Protein AF-A0A9N9HFU4-F1 (afdb_monomer)

Radius of gyration: 39.05 Å; Cα contacts (8 Å, |Δi|>4): 587; chains: 1; bounding box: 107×94×136 Å

Structure (mmCIF, N/CA/C/O backbone):
data_AF-A0A9N9HFU4-F1
#
_entry.id   AF-A0A9N9HFU4-F1
#
loop_
_atom_site.group_PDB
_atom_site.id
_atom_site.type_symbol
_atom_site.label_atom_id
_atom_site.label_alt_id
_atom_site.label_comp_id
_atom_site.label_asym_id
_atom_site.label_entity_id
_atom_site.label_seq_id
_atom_site.pdbx_PDB_ins_code
_atom_site.Cartn_x
_atom_site.Cartn_y
_atom_site.Cartn_z
_atom_site.occupancy
_atom_site.B_iso_or_equiv
_atom_site.auth_seq_id
_atom_site.auth_comp_id
_atom_site.auth_asym_id
_atom_site.auth_atom_id
_atom_site.pdbx_PDB_model_num
ATOM 1 N N . MET A 1 1 ? -17.356 -47.035 -17.503 1.00 49.00 1 MET A N 1
ATOM 2 C CA . MET A 1 1 ? -17.117 -46.615 -18.902 1.00 49.00 1 MET A CA 1
ATOM 3 C C . MET A 1 1 ? -16.373 -45.278 -18.871 1.00 49.00 1 MET A C 1
ATOM 5 O O . MET A 1 1 ? -16.070 -44.821 -17.771 1.00 49.00 1 MET A O 1
ATOM 9 N N . SER A 1 2 ? -16.067 -44.663 -20.019 1.00 55.19 2 SER A N 1
ATOM 10 C CA . SER A 1 2 ? -15.977 -43.191 -20.087 1.00 55.19 2 SER A CA 1
ATOM 11 C C . SER A 1 2 ? -17.327 -42.575 -19.667 1.00 55.19 2 SER A C 1
ATOM 13 O O . SER A 1 2 ? -18.351 -43.267 -19.689 1.00 55.19 2 SER A O 1
ATOM 15 N N . ILE A 1 3 ? -17.337 -41.310 -19.247 1.00 73.44 3 ILE A N 1
ATOM 16 C CA . ILE A 1 3 ? -18.566 -40.513 -19.133 1.00 73.44 3 ILE A CA 1
ATOM 17 C C . ILE A 1 3 ? -18.551 -39.556 -20.333 1.00 73.44 3 ILE A C 1
ATOM 19 O O . ILE A 1 3 ? -17.622 -38.754 -20.396 1.00 73.44 3 ILE A O 1
ATOM 23 N N . PRO A 1 4 ? -19.540 -39.583 -21.251 1.00 75.06 4 PRO A N 1
ATOM 24 C CA . PRO A 1 4 ? -19.513 -38.755 -22.464 1.00 75.06 4 PRO A CA 1
ATOM 25 C C . PRO A 1 4 ? -19.205 -37.274 -22.189 1.00 75.06 4 PRO A C 1
ATOM 27 O O . PRO A 1 4 ? -18.286 -36.726 -22.786 1.00 75.06 4 PRO A O 1
ATOM 30 N N . ALA A 1 5 ? -19.833 -36.708 -21.150 1.00 76.50 5 ALA A N 1
ATOM 31 C CA . ALA A 1 5 ? -19.641 -35.336 -20.665 1.00 76.50 5 ALA A CA 1
ATOM 32 C C . ALA A 1 5 ? -18.226 -34.972 -20.138 1.00 76.50 5 ALA A C 1
ATOM 34 O O . ALA A 1 5 ? -18.029 -33.875 -19.608 1.00 76.50 5 ALA A O 1
ATOM 35 N N . LEU A 1 6 ? -17.251 -35.888 -20.218 1.00 87.19 6 LEU A N 1
ATOM 36 C CA . LEU A 1 6 ? -15.825 -35.639 -19.962 1.00 87.19 6 LEU A CA 1
ATOM 37 C C . LEU A 1 6 ? -14.979 -35.620 -21.244 1.00 87.19 6 LEU A C 1
ATOM 39 O O . LEU A 1 6 ? -13.929 -34.979 -21.264 1.00 87.19 6 LEU A O 1
ATOM 43 N N . LEU A 1 7 ? -15.438 -36.279 -22.314 1.00 92.19 7 LEU A N 1
ATOM 44 C CA . LEU A 1 7 ? -14.795 -36.236 -23.630 1.00 92.19 7 LEU A CA 1
ATOM 45 C C . LEU A 1 7 ? -15.086 -34.930 -24.373 1.00 92.19 7 LEU A C 1
ATOM 47 O O . LEU A 1 7 ? -14.257 -34.506 -25.176 1.00 92.19 7 LEU A O 1
ATOM 51 N N . ASP A 1 8 ? -16.206 -34.275 -24.061 1.00 91.44 8 ASP A N 1
ATOM 52 C CA . ASP A 1 8 ? -16.593 -32.970 -24.613 1.00 91.44 8 ASP A CA 1
ATOM 53 C C . ASP A 1 8 ? -15.501 -31.905 -24.393 1.00 91.44 8 ASP A C 1
ATOM 55 O O . ASP A 1 8 ? -15.216 -31.122 -25.294 1.00 91.44 8 ASP A O 1
ATOM 59 N N . PHE A 1 9 ? -14.750 -31.955 -23.278 1.00 94.81 9 PHE A N 1
ATOM 60 C CA . PHE A 1 9 ? -13.584 -31.078 -23.079 1.00 94.81 9 PHE A CA 1
ATOM 61 C C . PHE A 1 9 ? -12.586 -31.158 -24.247 1.00 94.81 9 PHE A C 1
ATOM 63 O O . PHE A 1 9 ? -12.134 -30.132 -24.757 1.00 94.81 9 PHE A O 1
ATOM 70 N N . TYR A 1 10 ? -12.277 -32.376 -24.701 1.00 95.25 10 TYR A N 1
ATOM 71 C CA . TYR A 1 10 ? -11.352 -32.626 -25.806 1.00 95.25 10 TYR A CA 1
ATOM 72 C C . TYR A 1 10 ? -11.970 -32.360 -27.183 1.00 95.25 10 TYR A C 1
ATOM 74 O O . TYR A 1 10 ? -11.256 -32.443 -28.181 1.00 95.25 10 TYR A O 1
ATOM 82 N N . ARG A 1 11 ? -13.266 -32.048 -27.270 1.00 93.19 11 ARG A N 1
ATOM 83 C CA . ARG A 1 11 ? -13.941 -31.616 -28.503 1.00 93.19 11 ARG A CA 1
ATOM 84 C C . ARG A 1 11 ? -13.970 -30.095 -28.586 1.00 93.19 11 ARG A C 1
ATOM 86 O O . ARG A 1 11 ? -13.490 -29.534 -29.566 1.00 93.19 11 ARG A O 1
ATOM 93 N N . ASP A 1 12 ? -14.441 -29.463 -27.518 1.00 93.88 12 ASP A N 1
ATOM 94 C CA . ASP A 1 12 ? -14.892 -28.072 -27.536 1.00 93.88 12 ASP A CA 1
ATOM 95 C C . ASP A 1 12 ? -13.754 -27.066 -27.286 1.00 93.88 12 ASP A C 1
ATOM 97 O O . ASP A 1 12 ? -13.767 -25.967 -27.832 1.00 93.88 12 ASP A O 1
ATOM 101 N N . ASN A 1 13 ? -12.742 -27.435 -26.491 1.00 94.56 13 ASN A N 1
ATOM 102 C CA . ASN A 1 13 ? -11.622 -26.545 -26.150 1.00 94.56 13 ASN A CA 1
ATOM 103 C C . ASN A 1 13 ? -10.518 -26.616 -27.217 1.00 94.56 13 ASN A C 1
ATOM 105 O O . ASN A 1 13 ? -10.362 -27.643 -27.893 1.00 94.56 13 ASN A O 1
ATOM 109 N N . ILE A 1 14 ? -9.717 -25.557 -27.362 1.00 96.00 14 ILE A N 1
ATOM 110 C CA . ILE A 1 14 ? -8.558 -25.565 -28.268 1.00 96.00 14 ILE A CA 1
ATOM 111 C C . ILE A 1 14 ? -7.433 -26.459 -27.725 1.00 96.00 14 ILE A C 1
ATOM 113 O O . ILE A 1 14 ? -7.392 -26.808 -26.547 1.00 96.00 14 ILE A O 1
ATOM 117 N N . ILE A 1 15 ? -6.529 -26.883 -28.609 1.00 96.31 15 ILE A N 1
ATOM 118 C CA . ILE A 1 15 ? -5.509 -27.902 -28.306 1.00 96.31 15 ILE A CA 1
ATOM 119 C C . ILE A 1 15 ? -4.463 -27.391 -27.295 1.00 96.31 15 ILE A C 1
ATOM 121 O O . ILE A 1 15 ? -3.920 -28.177 -26.517 1.00 96.31 15 ILE A O 1
ATOM 125 N N . ASP A 1 16 ? -4.220 -26.080 -27.261 1.00 94.12 16 ASP A N 1
ATOM 126 C CA . ASP A 1 16 ? -3.266 -25.453 -26.340 1.00 94.12 16 ASP A CA 1
ATOM 127 C C . ASP A 1 16 ? -3.782 -25.393 -24.891 1.00 94.12 16 ASP A C 1
ATOM 129 O O . ASP A 1 16 ? -2.987 -25.439 -23.951 1.00 94.12 16 ASP A O 1
ATOM 133 N N . ASP A 1 17 ? -5.106 -25.427 -24.684 1.00 94.94 17 ASP A N 1
ATOM 134 C CA . ASP A 1 17 ? -5.721 -25.480 -23.350 1.00 94.94 17 ASP A CA 1
ATOM 135 C C . ASP A 1 17 ? -5.557 -26.839 -22.655 1.00 94.94 17 ASP A C 1
ATOM 137 O O . ASP A 1 17 ? -5.919 -26.979 -21.484 1.00 94.94 17 ASP A O 1
ATOM 141 N N . TRP A 1 18 ? -4.996 -27.854 -23.326 1.00 96.88 18 TRP A N 1
ATOM 142 C CA . TRP A 1 18 ? -4.820 -29.215 -22.798 1.00 96.88 18 TRP A CA 1
ATOM 143 C C . TRP A 1 18 ? -3.630 -29.319 -21.819 1.00 96.88 18 TRP A C 1
ATOM 145 O O . TRP A 1 18 ? -2.855 -30.283 -21.813 1.00 96.88 18 TRP A O 1
ATOM 155 N N . THR A 1 19 ? -3.476 -28.308 -20.966 1.00 96.44 19 THR A N 1
ATOM 156 C CA . THR A 1 19 ? -2.514 -28.271 -19.865 1.00 96.44 19 THR A CA 1
ATOM 157 C C . THR A 1 19 ? -3.014 -29.112 -18.686 1.00 96.44 19 THR A C 1
ATOM 159 O O . THR A 1 19 ? -4.218 -29.322 -18.507 1.00 96.44 19 THR A O 1
ATOM 162 N N . CYS A 1 20 ? -2.096 -29.614 -17.853 1.00 95.44 20 CYS A N 1
ATOM 163 C CA . CYS A 1 20 ? -2.483 -30.458 -16.722 1.00 95.44 20 CYS A CA 1
ATOM 164 C C . CYS A 1 20 ? -3.395 -29.745 -15.699 1.00 95.44 20 CYS A C 1
ATOM 166 O O . CYS A 1 20 ? -4.334 -30.401 -15.247 1.00 95.44 20 CYS A O 1
ATOM 168 N N . PRO A 1 21 ? -3.194 -28.455 -15.341 1.00 94.38 21 PRO A N 1
ATOM 169 C CA . PRO A 1 21 ? -4.127 -27.725 -14.479 1.00 94.38 21 PRO A CA 1
ATOM 170 C C . PRO A 1 21 ? -5.534 -27.619 -15.082 1.00 94.38 21 PRO A C 1
ATOM 172 O O . PRO A 1 21 ? -6.481 -28.111 -14.471 1.00 94.38 21 PRO A O 1
ATOM 175 N N . ASN A 1 22 ? -5.665 -27.097 -16.309 1.00 95.38 22 ASN A N 1
ATOM 176 C CA . ASN A 1 22 ? -6.958 -26.863 -16.970 1.00 95.38 22 ASN A CA 1
ATOM 177 C C . ASN A 1 22 ? -7.817 -28.136 -17.031 1.00 95.38 22 ASN A C 1
ATOM 179 O O . ASN A 1 22 ? -8.990 -28.138 -16.653 1.00 95.38 22 ASN A O 1
ATOM 183 N N . VAL A 1 23 ? -7.213 -29.248 -17.465 1.00 96.00 23 VAL A N 1
ATOM 184 C CA . VAL A 1 23 ? -7.907 -30.538 -17.584 1.00 96.00 23 VAL A CA 1
ATOM 185 C C . VAL A 1 23 ? -8.273 -31.080 -16.195 1.00 96.00 23 VAL A C 1
ATOM 187 O O . VAL A 1 23 ? -9.376 -31.591 -16.002 1.00 96.00 23 VAL A O 1
ATOM 190 N N . VAL A 1 24 ? -7.396 -30.942 -15.193 1.00 94.56 24 VAL A N 1
ATOM 191 C CA . VAL A 1 24 ? -7.686 -31.379 -13.816 1.00 94.56 24 VAL A CA 1
ATOM 192 C C . VAL A 1 24 ? -8.820 -30.569 -13.189 1.00 94.56 24 VAL A C 1
ATOM 194 O O . VAL A 1 24 ? -9.680 -31.165 -12.539 1.00 94.56 24 VAL A O 1
ATOM 197 N N . ASP A 1 25 ? -8.881 -29.256 -13.406 1.00 93.19 25 ASP A N 1
ATOM 198 C CA . ASP A 1 25 ? -9.944 -28.407 -12.863 1.00 93.19 25 ASP A CA 1
ATOM 199 C C . ASP A 1 25 ? -11.289 -28.596 -13.580 1.00 93.19 25 ASP A C 1
ATOM 201 O O . ASP A 1 25 ? -12.324 -28.708 -12.911 1.00 93.19 25 ASP A O 1
ATOM 205 N N . PHE A 1 26 ? -11.300 -28.811 -14.901 1.00 95.12 26 PHE A N 1
ATOM 206 C CA . PHE A 1 26 ? -12.511 -29.273 -15.592 1.00 95.12 26 PHE A CA 1
ATOM 207 C C . PHE A 1 26 ? -13.026 -30.591 -14.987 1.00 95.12 26 PHE A C 1
ATOM 209 O O . PHE A 1 26 ? -14.192 -30.693 -14.596 1.00 95.12 26 PHE A O 1
ATOM 216 N N . TYR A 1 27 ? -12.155 -31.590 -14.813 1.00 94.75 27 TYR A N 1
ATOM 217 C CA . TYR A 1 27 ? -12.551 -32.872 -14.223 1.00 94.75 27 TYR A CA 1
ATOM 218 C C . TYR A 1 27 ? -12.968 -32.731 -12.743 1.00 94.75 27 TYR A C 1
ATOM 220 O O . TYR A 1 27 ? -13.871 -33.447 -12.307 1.00 94.75 27 TYR A O 1
ATOM 228 N N . ARG A 1 28 ? -12.398 -31.791 -11.970 1.00 92.75 28 ARG A N 1
ATOM 229 C CA . ARG A 1 28 ? -12.820 -31.490 -10.583 1.00 92.75 28 ARG A CA 1
ATOM 230 C C . ARG A 1 28 ? -14.246 -30.935 -10.525 1.00 92.75 28 ARG A C 1
ATOM 232 O O . ARG A 1 28 ? -15.014 -31.369 -9.665 1.00 92.75 28 ARG A O 1
ATOM 239 N N . THR A 1 29 ? -14.614 -30.015 -11.423 1.00 91.88 29 THR A N 1
ATOM 240 C CA . THR A 1 29 ? -15.970 -29.425 -11.443 1.00 91.88 29 THR A CA 1
ATOM 241 C C . THR A 1 29 ? -17.037 -30.438 -11.865 1.00 91.88 29 THR A C 1
ATOM 243 O O . THR A 1 29 ? -18.098 -30.512 -11.241 1.00 91.88 29 THR A O 1
ATOM 246 N N . LYS A 1 30 ? -16.755 -31.268 -12.880 1.00 92.69 30 LYS A N 1
ATOM 247 C CA . LYS A 1 30 ? -17.697 -32.282 -13.385 1.00 92.69 30 LYS A CA 1
ATOM 248 C C . LYS A 1 30 ? -17.795 -33.508 -12.464 1.00 92.69 30 LYS A C 1
ATOM 250 O O . LYS A 1 30 ? -18.891 -34.013 -12.219 1.00 92.69 30 LYS A O 1
ATOM 255 N N . VAL A 1 31 ? -16.674 -34.001 -11.927 1.00 89.69 31 VAL A N 1
ATOM 256 C CA . VAL A 1 31 ? -16.601 -35.283 -11.200 1.00 89.69 31 VAL A CA 1
ATOM 257 C C . VAL A 1 31 ? -16.543 -35.067 -9.683 1.00 89.69 31 VAL A C 1
ATOM 259 O O . VAL A 1 31 ? -15.503 -35.225 -9.040 1.00 89.69 31 VAL A O 1
ATOM 262 N N . LYS A 1 32 ? -17.703 -34.726 -9.104 1.00 84.12 32 LYS A N 1
ATOM 263 C CA . LYS A 1 32 ? -17.892 -34.386 -7.678 1.00 84.12 32 LYS A CA 1
ATOM 264 C C . LYS A 1 32 ? -17.087 -35.284 -6.713 1.00 84.12 32 LYS A C 1
ATOM 266 O O . LYS A 1 32 ? -17.448 -36.433 -6.472 1.00 84.12 32 LYS A O 1
ATOM 271 N N . LYS A 1 33 ? -16.055 -34.696 -6.092 1.00 62.72 33 LYS A N 1
ATOM 272 C CA . LYS A 1 33 ? -15.281 -35.220 -4.942 1.00 62.72 33 LYS A CA 1
ATOM 273 C C . LYS A 1 33 ? -14.602 -36.595 -5.132 1.00 62.72 33 LYS A C 1
ATOM 275 O O . LYS A 1 33 ? -14.610 -37.409 -4.210 1.00 62.72 33 LYS A O 1
ATOM 280 N N . LYS A 1 34 ? -13.936 -36.832 -6.268 1.00 76.75 34 LYS A N 1
ATOM 281 C CA . LYS A 1 34 ? -12.899 -37.886 -6.367 1.00 76.75 34 LYS A CA 1
ATOM 282 C C . LYS A 1 34 ? -11.543 -37.407 -5.839 1.00 76.75 34 LYS A C 1
ATOM 284 O O . LYS A 1 34 ? -11.255 -36.210 -5.848 1.00 76.75 34 LYS A O 1
ATOM 289 N N . LYS A 1 35 ? -10.691 -38.333 -5.387 1.00 91.69 35 LYS A N 1
ATOM 290 C CA . LYS A 1 35 ? -9.301 -38.017 -5.006 1.00 91.69 35 LYS A CA 1
ATOM 291 C C . LYS A 1 35 ? -8.485 -37.692 -6.253 1.00 91.69 35 LYS A C 1
ATOM 293 O O . LYS A 1 35 ? -8.716 -38.275 -7.308 1.00 91.69 35 LYS A O 1
ATOM 298 N N . LEU A 1 36 ? -7.461 -36.845 -6.119 1.00 91.00 36 LEU A N 1
ATOM 299 C CA . LEU A 1 36 ? -6.628 -36.426 -7.256 1.00 91.00 36 LEU A CA 1
ATOM 300 C C . LEU A 1 36 ? -6.069 -37.609 -8.065 1.00 91.00 36 LEU A C 1
ATOM 302 O O . LEU A 1 36 ? -6.072 -37.550 -9.286 1.00 91.00 36 LEU A O 1
ATOM 306 N N . LYS A 1 37 ? -5.656 -38.705 -7.410 1.00 93.50 37 LYS A N 1
ATOM 307 C CA . LYS A 1 37 ? -5.199 -39.916 -8.112 1.00 93.50 37 LYS A CA 1
ATOM 308 C C . LYS A 1 37 ? -6.293 -40.508 -9.011 1.00 93.50 37 LYS A C 1
ATOM 310 O O . LYS A 1 37 ? -6.063 -40.690 -10.195 1.00 93.50 37 LYS A O 1
ATOM 315 N N . GLU A 1 38 ? -7.485 -40.739 -8.461 1.00 93.56 38 GLU A N 1
ATOM 316 C CA . GLU A 1 38 ? -8.646 -41.295 -9.179 1.00 93.56 38 GLU A CA 1
ATOM 317 C C . GLU A 1 38 ? -9.073 -40.404 -10.361 1.00 93.56 38 GLU A C 1
ATOM 319 O O . GLU A 1 38 ? -9.626 -40.887 -11.343 1.00 93.56 38 GLU A O 1
ATOM 324 N N . LEU A 1 39 ? -8.829 -39.096 -10.252 1.00 94.38 39 LEU A N 1
ATOM 325 C CA . LEU A 1 39 ? -9.128 -38.088 -11.265 1.00 94.38 39 LEU A CA 1
ATOM 326 C C . LEU A 1 39 ? -8.066 -38.071 -12.382 1.00 94.38 39 LEU A C 1
ATOM 328 O O . LEU A 1 39 ? -8.414 -38.088 -13.559 1.00 94.38 39 LEU A O 1
ATOM 332 N N . ILE A 1 40 ? -6.783 -38.139 -12.021 1.00 95.00 40 ILE A N 1
ATOM 333 C CA . ILE A 1 40 ? -5.652 -38.304 -12.949 1.00 95.00 40 ILE A CA 1
ATOM 334 C C . ILE A 1 40 ? -5.744 -39.647 -13.702 1.00 95.00 40 ILE A C 1
ATOM 336 O O . ILE A 1 40 ? -5.500 -39.687 -14.906 1.00 95.00 40 ILE A O 1
ATOM 340 N N . ASP A 1 41 ? -6.169 -40.725 -13.034 1.00 94.69 41 ASP A N 1
ATOM 341 C CA . ASP A 1 41 ? -6.397 -42.042 -13.647 1.00 94.69 41 ASP A CA 1
ATOM 342 C C . ASP A 1 41 ? -7.547 -42.012 -14.688 1.00 94.69 41 ASP A C 1
ATOM 344 O O . ASP A 1 41 ? -7.485 -42.730 -15.688 1.00 94.69 41 ASP A O 1
ATOM 348 N N . LEU A 1 42 ? -8.567 -41.156 -14.502 1.00 94.81 42 LEU A N 1
ATOM 349 C CA . LEU A 1 42 ? -9.641 -40.930 -15.488 1.00 94.81 42 LEU A CA 1
ATOM 350 C C . LEU A 1 42 ? -9.149 -40.130 -16.694 1.00 94.81 42 LEU A C 1
ATOM 352 O O . LEU A 1 42 ? -9.326 -40.585 -17.819 1.00 94.81 42 LEU A O 1
ATOM 356 N N . ILE A 1 43 ? -8.467 -39.001 -16.467 1.00 96.06 43 ILE A N 1
ATOM 357 C CA . ILE A 1 43 ? -7.854 -38.192 -17.536 1.00 96.06 43 ILE A CA 1
ATOM 358 C C . ILE A 1 43 ? -6.945 -39.066 -18.409 1.00 96.06 43 ILE A C 1
ATOM 360 O O . ILE A 1 43 ? -7.023 -39.025 -19.633 1.00 96.06 43 ILE A O 1
ATOM 364 N N . HIS A 1 44 ? -6.122 -39.918 -17.790 1.00 96.81 44 HIS A N 1
ATOM 365 C CA . HIS A 1 44 ? -5.243 -40.835 -18.513 1.00 96.81 44 HIS A CA 1
ATOM 366 C C . HIS A 1 44 ? -6.009 -41.830 -19.392 1.00 96.81 44 HIS A C 1
ATOM 368 O O . HIS A 1 44 ? -5.560 -42.169 -20.486 1.00 96.81 44 HIS A O 1
ATOM 374 N N . LYS A 1 45 ? -7.152 -42.328 -18.909 1.00 95.88 45 LYS A N 1
ATOM 375 C CA . LYS A 1 45 ? -8.002 -43.247 -19.665 1.00 95.88 45 LYS A CA 1
ATOM 376 C C . LYS A 1 45 ? -8.660 -42.527 -20.840 1.00 95.88 45 LYS A C 1
ATOM 378 O O . LYS A 1 45 ? -8.625 -43.035 -21.956 1.00 95.88 45 LYS A O 1
ATOM 383 N N . ASP A 1 46 ? -9.240 -41.363 -20.596 1.00 95.94 46 ASP A N 1
ATOM 384 C CA . ASP A 1 46 ? -10.061 -40.684 -21.590 1.00 95.94 46 ASP A CA 1
ATOM 385 C C . ASP A 1 46 ? -9.171 -40.017 -22.666 1.00 95.94 46 ASP A C 1
ATOM 387 O O . ASP A 1 46 ? -9.522 -40.051 -23.842 1.00 95.94 46 ASP A O 1
ATOM 391 N N . LEU A 1 47 ? -7.929 -39.619 -22.340 1.00 96.88 47 LEU A N 1
ATOM 392 C CA . LEU A 1 47 ? -6.882 -39.310 -23.333 1.00 96.88 47 LEU A CA 1
ATOM 393 C C . LEU A 1 47 ? -6.496 -40.513 -24.212 1.00 96.88 47 LEU A C 1
ATOM 395 O O . LEU A 1 47 ? -6.273 -40.338 -25.409 1.00 96.88 47 LEU A O 1
ATOM 399 N N . ARG A 1 48 ? -6.435 -41.744 -23.674 1.00 96.88 48 ARG A N 1
ATOM 400 C CA . ARG A 1 48 ? -6.256 -42.945 -24.521 1.00 96.88 48 ARG A CA 1
ATOM 401 C C . ARG A 1 48 ? -7.462 -43.178 -25.424 1.00 96.88 48 ARG A C 1
ATOM 403 O O . ARG A 1 48 ? -7.281 -43.692 -26.523 1.00 96.88 48 ARG A O 1
ATOM 410 N N . GLU A 1 49 ? -8.663 -42.820 -24.980 1.00 95.19 49 GLU A N 1
ATOM 411 C CA . GLU A 1 49 ? -9.871 -42.882 -25.802 1.00 95.19 49 GLU A CA 1
ATOM 412 C C . GLU A 1 49 ? -9.753 -41.875 -26.961 1.00 95.19 49 GLU A C 1
ATOM 414 O O . GLU A 1 49 ? -9.849 -42.283 -28.116 1.00 95.19 49 GLU A O 1
ATOM 419 N N . VAL A 1 50 ? -9.381 -40.613 -26.701 1.00 96.00 50 VAL A N 1
ATOM 420 C CA . VAL A 1 50 ? -9.089 -39.599 -27.743 1.00 96.00 50 VAL A CA 1
ATOM 421 C C . VAL A 1 50 ? -7.998 -40.063 -28.721 1.00 96.00 50 VAL A C 1
ATOM 423 O O . VAL A 1 50 ? -8.168 -39.952 -29.932 1.00 96.00 50 VAL A O 1
ATOM 426 N N . ALA A 1 51 ? -6.887 -40.614 -28.220 1.00 96.75 51 ALA A N 1
ATOM 427 C CA . ALA A 1 51 ? -5.726 -40.996 -29.032 1.00 96.75 51 ALA A CA 1
ATOM 428 C C . ALA A 1 51 ? -5.931 -42.236 -29.929 1.00 96.75 51 ALA A C 1
ATOM 430 O O . ALA A 1 51 ? -5.077 -42.495 -30.785 1.00 96.75 51 ALA A O 1
ATOM 431 N N . ASN A 1 52 ? -7.008 -43.009 -29.717 1.00 94.62 52 ASN A N 1
ATOM 432 C CA . ASN A 1 52 ? -7.275 -44.281 -30.408 1.00 94.62 52 ASN A CA 1
ATOM 433 C C . ASN A 1 52 ? -8.706 -44.418 -30.975 1.00 94.62 52 ASN A C 1
ATOM 435 O O . ASN A 1 52 ? -8.987 -45.411 -31.638 1.00 94.62 52 ASN A O 1
ATOM 439 N N . SER A 1 53 ? -9.614 -43.469 -30.727 1.00 89.19 53 SER A N 1
ATOM 440 C CA . SER A 1 53 ? -10.984 -43.520 -31.263 1.00 89.19 53 SER A CA 1
ATOM 441 C C . SER A 1 53 ? -11.037 -43.196 -32.752 1.00 89.19 53 SER A C 1
ATOM 443 O O . SER A 1 53 ? -10.494 -42.180 -33.184 1.00 89.19 53 SER A O 1
ATOM 445 N N . ASP A 1 54 ? -11.824 -43.961 -33.505 1.00 69.81 54 ASP A N 1
ATOM 446 C CA . ASP A 1 54 ? -12.329 -43.567 -34.822 1.00 69.81 54 ASP A CA 1
ATOM 447 C C . ASP A 1 54 ? -13.864 -43.629 -34.835 1.00 69.81 54 ASP A C 1
ATOM 449 O O . ASP A 1 54 ? -14.423 -44.566 -34.262 1.00 69.81 54 ASP A O 1
ATOM 453 N N . PRO A 1 55 ? -14.574 -42.655 -35.443 1.00 70.62 55 PRO A N 1
ATOM 454 C CA . PRO A 1 55 ? -14.091 -41.452 -36.141 1.00 70.62 55 PRO A CA 1
ATOM 455 C C . PRO A 1 55 ? -14.177 -40.162 -35.284 1.00 70.62 55 PRO A C 1
ATOM 457 O O . PRO A 1 55 ? -14.290 -39.063 -35.813 1.00 70.62 55 PRO A O 1
ATOM 460 N N . GLY A 1 56 ? -14.193 -40.268 -33.949 1.00 83.81 56 GLY A N 1
ATOM 461 C CA . GLY A 1 56 ? -14.677 -39.196 -33.057 1.00 83.81 56 GLY A CA 1
ATOM 462 C C . GLY A 1 56 ? -13.784 -37.968 -32.803 1.00 83.81 56 GLY A C 1
ATOM 463 O O . GLY A 1 56 ? -14.219 -37.097 -32.051 1.00 83.81 56 GLY A O 1
ATOM 464 N N . PHE A 1 57 ? -12.566 -37.901 -33.355 1.00 93.12 57 PHE A N 1
ATOM 465 C CA . PHE A 1 57 ? -11.605 -36.798 -33.161 1.00 93.12 57 PHE A CA 1
ATOM 466 C C . PHE A 1 57 ? -10.702 -36.614 -34.393 1.00 93.12 57 PHE A C 1
ATOM 468 O O . PHE A 1 57 ? -10.344 -37.595 -35.055 1.00 93.12 57 PHE A O 1
ATOM 475 N N . ASP A 1 58 ? -10.289 -35.372 -34.667 1.00 94.75 58 ASP A N 1
ATOM 476 C CA . ASP A 1 58 ? -9.359 -35.051 -35.755 1.00 94.75 58 ASP A CA 1
ATOM 477 C C . ASP A 1 58 ? -7.918 -35.536 -35.489 1.00 94.75 58 ASP A C 1
ATOM 479 O O . ASP A 1 58 ? -7.535 -35.903 -34.373 1.00 94.75 58 ASP A O 1
ATOM 483 N N . VAL A 1 59 ? -7.101 -35.547 -36.547 1.00 95.38 59 VAL A N 1
ATOM 484 C CA . VAL A 1 59 ? -5.719 -36.056 -36.523 1.00 95.38 59 VAL A CA 1
ATOM 485 C C . VAL A 1 59 ? -4.817 -35.247 -35.580 1.00 95.38 59 VAL A C 1
ATOM 487 O O . VAL A 1 59 ? -3.935 -35.821 -34.939 1.00 95.38 59 VAL A O 1
ATOM 490 N N . THR A 1 60 ? -5.046 -33.941 -35.438 1.00 96.44 60 THR A N 1
ATOM 491 C CA . THR A 1 60 ? -4.249 -33.050 -34.584 1.00 96.44 60 THR A CA 1
ATOM 492 C C . THR A 1 60 ? -4.565 -33.291 -33.108 1.00 96.44 60 THR A C 1
ATOM 494 O O . THR A 1 60 ? -3.646 -33.464 -32.305 1.00 96.44 60 THR A O 1
ATOM 497 N N . ARG A 1 61 ? -5.850 -33.424 -32.752 1.00 96.62 61 ARG A N 1
ATOM 498 C CA . ARG A 1 61 ? -6.311 -33.819 -31.407 1.00 96.62 61 ARG A CA 1
ATOM 499 C C . ARG A 1 61 ? -5.823 -35.215 -31.021 1.00 96.62 61 ARG A C 1
ATOM 501 O O . ARG A 1 61 ? -5.274 -35.390 -29.933 1.00 96.62 61 ARG A O 1
ATOM 508 N N . LYS A 1 62 ? -5.916 -36.190 -31.934 1.00 96.62 62 LYS A N 1
ATOM 509 C CA . LYS A 1 62 ? -5.334 -37.538 -31.766 1.00 96.62 62 LYS A CA 1
ATOM 510 C C . LYS A 1 62 ? -3.823 -37.485 -31.511 1.00 96.62 62 LYS A C 1
ATOM 512 O O . LYS A 1 62 ? -3.329 -38.171 -30.614 1.00 96.62 62 LYS A O 1
ATOM 517 N N . LYS A 1 63 ? -3.090 -36.651 -32.262 1.00 97.19 63 LYS A N 1
ATOM 518 C CA . LYS A 1 63 ? -1.643 -36.444 -32.092 1.00 97.19 63 LYS A CA 1
ATOM 519 C C . LYS A 1 63 ? -1.314 -35.816 -30.733 1.00 97.19 63 LYS A C 1
ATOM 521 O O . LYS A 1 63 ? -0.437 -36.338 -30.050 1.00 97.19 63 LYS A O 1
ATOM 526 N N . LYS A 1 64 ? -2.032 -34.768 -30.302 1.00 97.50 64 LYS A N 1
ATOM 527 C CA . LYS A 1 64 ? -1.798 -34.128 -28.993 1.00 97.50 64 LYS A CA 1
ATOM 528 C C . LYS A 1 64 ? -2.114 -35.062 -27.826 1.00 97.50 64 LYS A C 1
ATOM 530 O O . LYS A 1 64 ? -1.345 -35.123 -26.871 1.00 97.50 64 LYS A O 1
ATOM 535 N N . ALA A 1 65 ? -3.196 -35.837 -27.913 1.00 97.81 65 ALA A N 1
ATOM 536 C CA . ALA A 1 65 ? -3.514 -36.833 -26.894 1.00 97.81 65 ALA A CA 1
ATOM 537 C C . ALA A 1 65 ? -2.376 -37.856 -26.736 1.00 97.81 65 ALA A C 1
ATOM 539 O O . ALA A 1 65 ? -1.995 -38.179 -25.613 1.00 97.81 65 ALA A O 1
ATOM 540 N N . ARG A 1 66 ? -1.775 -38.304 -27.848 1.00 98.06 66 ARG A N 1
ATOM 541 C CA . ARG A 1 66 ? -0.603 -39.192 -27.836 1.00 98.06 66 ARG A CA 1
ATOM 542 C C . ARG A 1 66 ? 0.634 -38.518 -27.233 1.00 98.06 66 ARG A C 1
ATOM 544 O O . ARG A 1 66 ? 1.208 -39.065 -26.303 1.00 98.06 66 ARG A O 1
ATOM 551 N N . GLU A 1 67 ? 0.950 -37.293 -27.649 1.00 97.75 67 GLU A N 1
ATOM 552 C CA . GLU A 1 67 ? 2.047 -36.481 -27.093 1.00 97.75 67 GLU A CA 1
ATOM 553 C C . GLU A 1 67 ? 1.956 -36.326 -25.559 1.00 97.75 67 GLU A C 1
ATOM 555 O O . GLU A 1 67 ? 2.965 -36.449 -24.861 1.00 97.75 67 GLU A O 1
ATOM 560 N N . ILE A 1 68 ? 0.750 -36.108 -25.017 1.00 97.94 68 ILE A N 1
ATOM 561 C CA . ILE A 1 68 ? 0.507 -36.001 -23.567 1.00 97.94 68 ILE A CA 1
ATOM 562 C C . ILE A 1 68 ? 0.657 -37.360 -22.860 1.00 97.94 68 ILE A C 1
ATOM 564 O O . ILE A 1 68 ? 1.179 -37.410 -21.745 1.00 97.94 68 ILE A O 1
ATOM 568 N N . LEU A 1 69 ? 0.224 -38.459 -23.488 1.00 97.69 69 LEU A N 1
ATOM 569 C CA . LEU A 1 69 ? 0.390 -39.819 -22.958 1.00 97.69 69 LEU A CA 1
ATOM 570 C C . LEU A 1 69 ? 1.868 -40.240 -22.924 1.00 97.69 69 LEU A C 1
ATOM 572 O O . LEU A 1 69 ? 2.329 -40.778 -21.917 1.00 97.69 69 LEU A O 1
ATOM 576 N N . ASP A 1 70 ? 2.625 -39.935 -23.977 1.00 97.25 70 ASP A N 1
ATOM 577 C CA . ASP A 1 70 ? 4.058 -40.234 -24.066 1.00 97.25 70 ASP A CA 1
ATOM 578 C C . ASP A 1 70 ? 4.852 -39.428 -23.014 1.00 97.25 70 ASP A C 1
ATOM 580 O O . ASP A 1 70 ? 5.737 -39.956 -22.337 1.00 97.25 70 ASP A O 1
ATOM 584 N N . ASN A 1 71 ? 4.468 -38.165 -22.782 1.00 96.88 71 ASN A N 1
ATOM 585 C CA . ASN A 1 71 ? 5.097 -37.264 -21.806 1.00 96.88 71 ASN A CA 1
ATOM 586 C C . ASN A 1 71 ? 4.433 -37.266 -20.411 1.00 96.88 71 ASN A C 1
ATOM 588 O O . ASN A 1 71 ? 4.720 -36.396 -19.580 1.00 96.88 71 ASN A O 1
ATOM 592 N N . TRP A 1 72 ? 3.573 -38.245 -20.108 1.00 97.19 72 TRP A N 1
ATOM 593 C CA . TRP A 1 72 ? 2.652 -38.232 -18.958 1.00 97.19 72 TRP A CA 1
ATOM 594 C C . TRP A 1 72 ? 3.297 -37.932 -17.593 1.00 97.19 72 TRP A C 1
ATOM 596 O O . TRP A 1 72 ? 2.730 -37.219 -16.758 1.00 97.19 72 TRP A O 1
ATOM 606 N N . LYS A 1 73 ? 4.513 -38.441 -17.346 1.00 95.06 73 LYS A N 1
ATOM 607 C CA . LYS A 1 73 ? 5.258 -38.181 -16.096 1.00 95.06 73 LYS A CA 1
ATOM 608 C C . LYS A 1 73 ? 5.619 -36.703 -15.915 1.00 95.06 73 LYS A C 1
ATOM 610 O O . LYS A 1 73 ? 5.573 -36.229 -14.781 1.00 95.06 73 LYS A O 1
ATOM 615 N N . SER A 1 74 ? 5.964 -36.020 -17.010 1.00 94.50 74 SER A N 1
ATOM 616 C CA . SER A 1 74 ? 6.314 -34.596 -17.044 1.00 94.50 74 SER A CA 1
ATOM 617 C C . SER A 1 74 ? 5.057 -33.728 -16.979 1.00 94.50 74 SER A C 1
ATOM 619 O O . SER A 1 74 ? 4.932 -32.885 -16.095 1.00 94.50 74 SER A O 1
ATOM 621 N N . TRP A 1 75 ? 4.056 -34.028 -17.816 1.00 96.44 75 TRP A N 1
ATOM 622 C CA . TRP A 1 75 ? 2.775 -33.309 -17.845 1.00 96.44 75 TRP A CA 1
ATOM 623 C C . TRP A 1 75 ? 2.098 -33.287 -16.459 1.00 96.44 75 TRP A C 1
ATOM 625 O O . TRP A 1 75 ? 1.738 -32.222 -15.956 1.00 96.44 75 TRP A O 1
ATOM 635 N N . THR A 1 76 ? 2.057 -34.436 -15.767 1.00 95.62 76 THR A N 1
ATOM 636 C CA . THR A 1 76 ? 1.520 -34.554 -14.392 1.00 95.62 76 THR A CA 1
ATOM 637 C C . THR A 1 76 ? 2.446 -34.047 -13.274 1.00 95.62 76 THR A C 1
ATOM 639 O O . THR A 1 76 ? 2.092 -34.177 -12.100 1.00 95.62 76 THR A O 1
ATOM 642 N N . ALA A 1 77 ? 3.639 -33.515 -13.564 1.00 91.38 77 ALA A N 1
ATOM 643 C CA . ALA A 1 77 ? 4.541 -32.995 -12.529 1.00 91.38 77 ALA A CA 1
ATOM 644 C C . ALA A 1 77 ? 4.024 -31.676 -11.929 1.00 91.38 77 ALA A C 1
ATOM 646 O O . ALA A 1 77 ? 3.986 -31.535 -10.709 1.00 91.38 77 ALA A O 1
ATOM 647 N N . SER A 1 78 ? 3.530 -30.769 -12.776 1.00 82.31 78 SER A N 1
ATOM 648 C CA . SER A 1 78 ? 2.930 -29.481 -12.383 1.00 82.31 78 SER A CA 1
ATOM 649 C C . SER A 1 78 ? 1.863 -29.630 -11.285 1.00 82.31 78 SER A C 1
ATOM 651 O O . SER A 1 78 ? 1.938 -29.001 -10.231 1.00 82.31 78 SER A O 1
ATOM 653 N N . VAL A 1 79 ? 0.916 -30.549 -11.479 1.00 83.31 79 VAL A N 1
ATOM 654 C CA . VAL A 1 79 ? -0.200 -30.797 -10.550 1.00 83.31 79 VAL A CA 1
ATOM 655 C C . VAL A 1 79 ? 0.222 -31.540 -9.266 1.00 83.31 79 VAL A C 1
ATOM 657 O O . VAL A 1 79 ? -0.507 -31.521 -8.272 1.00 83.31 79 VAL A O 1
ATOM 660 N N . LYS A 1 80 ? 1.417 -32.151 -9.218 1.00 80.06 80 LYS A N 1
ATOM 661 C CA . LYS A 1 80 ? 1.981 -32.694 -7.963 1.00 80.06 80 LYS A CA 1
ATOM 662 C C . LYS A 1 80 ? 2.534 -31.595 -7.059 1.00 80.06 80 LYS A C 1
ATOM 664 O O . LYS A 1 80 ? 2.464 -31.764 -5.844 1.00 80.06 80 LYS A O 1
ATOM 669 N N . ASN A 1 81 ? 3.018 -30.490 -7.628 1.00 74.06 81 ASN A N 1
ATOM 670 C CA . ASN A 1 81 ? 3.451 -29.324 -6.855 1.00 74.06 81 ASN A CA 1
ATOM 671 C C . ASN A 1 81 ? 2.229 -28.652 -6.213 1.00 74.06 81 ASN A C 1
ATOM 673 O O . ASN A 1 81 ? 2.148 -28.658 -4.990 1.00 74.06 81 ASN A O 1
ATOM 677 N N . PHE A 1 82 ? 1.196 -28.335 -7.011 1.00 62.59 82 PHE A N 1
ATOM 678 C CA . PHE A 1 82 ? -0.124 -27.858 -6.545 1.00 62.59 82 PHE A CA 1
ATOM 679 C C . PHE A 1 82 ? -0.726 -28.661 -5.373 1.00 62.59 82 PHE A C 1
ATOM 681 O O . PHE A 1 82 ? -1.524 -28.136 -4.599 1.00 62.59 82 PHE A O 1
ATOM 688 N N . LYS A 1 83 ? -0.405 -29.959 -5.245 1.00 57.50 83 LYS A N 1
ATOM 689 C CA . LYS A 1 83 ? -0.879 -30.787 -4.126 1.00 57.50 83 LYS A CA 1
ATOM 690 C C . LYS A 1 83 ? -0.166 -30.479 -2.804 1.00 57.50 83 LYS A C 1
ATOM 692 O O . LYS A 1 83 ? -0.817 -30.604 -1.773 1.00 57.50 83 LYS A O 1
ATOM 697 N N . LYS A 1 84 ? 1.122 -30.108 -2.810 1.00 56.59 84 LYS A N 1
ATOM 698 C CA . LYS A 1 84 ? 1.815 -29.648 -1.594 1.00 56.59 84 LYS A CA 1
ATOM 699 C C . LYS A 1 84 ? 1.131 -28.391 -1.078 1.00 56.59 84 LYS A C 1
ATOM 701 O O . LYS A 1 84 ? 0.630 -28.395 0.039 1.00 56.59 84 LYS A O 1
ATOM 706 N N . ASP A 1 85 ? 1.028 -27.397 -1.950 1.00 46.62 85 ASP A N 1
ATOM 707 C CA . ASP A 1 85 ? 0.498 -26.067 -1.658 1.00 46.62 85 ASP A CA 1
ATOM 708 C C . ASP A 1 85 ? -0.917 -26.176 -1.053 1.00 46.62 85 ASP A C 1
ATOM 710 O O . ASP A 1 85 ? -1.191 -25.658 0.030 1.00 46.62 85 ASP A O 1
ATOM 714 N N . LEU A 1 86 ? -1.789 -26.988 -1.668 1.00 45.25 86 LEU A N 1
ATOM 715 C CA . LEU A 1 86 ? -3.161 -27.201 -1.193 1.00 45.25 86 LEU A CA 1
ATOM 716 C C . LEU A 1 86 ? -3.283 -28.080 0.072 1.00 45.25 86 LEU A C 1
ATOM 718 O O . LEU A 1 86 ? -4.267 -27.955 0.796 1.00 45.25 86 LEU A O 1
ATOM 722 N N . GLU A 1 87 ? -2.336 -28.981 0.361 1.00 46.75 87 GLU A N 1
ATOM 723 C CA . GLU A 1 87 ? -2.330 -29.753 1.622 1.00 46.75 87 GLU A CA 1
ATOM 724 C C . GLU A 1 87 ? -1.651 -29.013 2.783 1.00 46.75 87 GLU A C 1
ATOM 726 O O . GLU A 1 87 ? -1.860 -29.382 3.942 1.00 46.75 87 GLU A O 1
ATOM 731 N N . GLN A 1 88 ? -0.893 -27.956 2.485 1.00 46.59 88 GLN A N 1
ATOM 732 C CA . GLN A 1 88 ? -0.399 -26.991 3.464 1.00 46.59 88 GLN A CA 1
ATOM 733 C C . GLN A 1 88 ? -1.538 -26.063 3.927 1.00 46.59 88 GLN A C 1
ATOM 735 O O . GLN A 1 88 ? -1.639 -25.764 5.116 1.00 46.59 88 GLN A O 1
ATOM 740 N N . VAL A 1 89 ? -2.485 -25.738 3.034 1.00 41.22 89 VAL A N 1
ATOM 741 C CA . VAL A 1 89 ? -3.766 -25.071 3.353 1.00 41.22 89 VAL A CA 1
ATOM 742 C C . VAL A 1 89 ? -4.767 -26.057 3.986 1.00 41.22 89 VAL A C 1
ATOM 744 O O . VAL A 1 89 ? -5.864 -26.326 3.486 1.00 41.22 89 VAL A O 1
ATOM 747 N N . LYS A 1 90 ? -4.411 -26.598 5.157 1.00 34.88 90 LYS A N 1
ATOM 748 C CA . LYS A 1 90 ? -5.385 -27.222 6.063 1.00 34.88 90 LYS A CA 1
ATOM 749 C C . LYS A 1 90 ? -6.253 -26.140 6.698 1.00 34.88 90 LYS A C 1
ATOM 751 O O . LYS A 1 90 ? -5.960 -25.655 7.785 1.00 34.88 90 LYS A O 1
ATOM 756 N N . ILE A 1 91 ? -7.360 -25.815 6.035 1.00 38.44 91 ILE A N 1
ATOM 757 C CA . ILE A 1 91 ? -8.477 -25.118 6.678 1.00 38.44 91 ILE A CA 1
ATOM 758 C C . ILE A 1 91 ? -9.000 -26.037 7.784 1.00 38.44 91 ILE A C 1
ATOM 760 O O . ILE A 1 91 ? -9.669 -27.042 7.510 1.00 38.44 91 ILE A O 1
ATOM 764 N N . ASP A 1 92 ? -8.667 -25.708 9.031 1.00 32.44 92 ASP A N 1
ATOM 765 C CA . ASP A 1 92 ? -9.236 -26.393 10.182 1.00 32.44 92 ASP A CA 1
ATOM 766 C C . ASP A 1 92 ? -10.755 -26.222 10.190 1.00 32.44 92 ASP A C 1
ATOM 768 O O . ASP A 1 92 ? -11.314 -25.202 9.776 1.00 32.44 92 ASP A O 1
ATOM 772 N N . ARG A 1 93 ? -11.455 -27.278 10.608 1.00 31.23 93 ARG A N 1
ATOM 773 C CA . ARG A 1 93 ? -12.913 -27.338 10.487 1.00 31.23 93 ARG A CA 1
ATOM 774 C C . ARG A 1 93 ? -13.567 -26.342 11.438 1.00 31.23 93 ARG A C 1
ATOM 776 O O . ARG A 1 93 ? -13.794 -26.673 12.599 1.00 31.23 93 ARG A O 1
ATOM 783 N N . LEU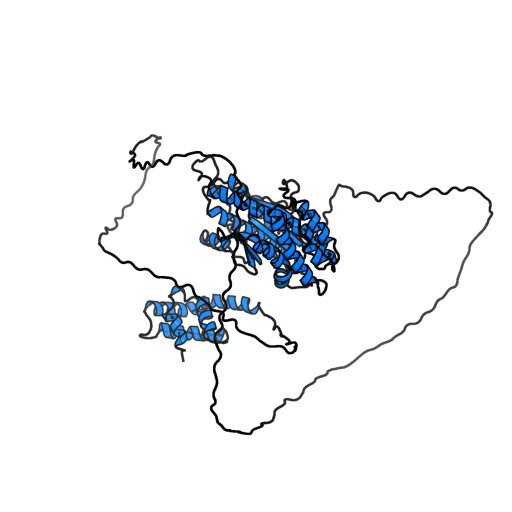 A 1 94 ? -13.966 -25.187 10.905 1.00 32.41 94 LEU A N 1
ATOM 784 C CA . LEU A 1 94 ? -14.922 -24.275 11.529 1.00 32.41 94 LEU A CA 1
ATOM 785 C C . LEU A 1 94 ? -16.204 -25.036 11.900 1.00 32.41 94 LEU A C 1
ATOM 787 O O . LEU A 1 94 ? -17.103 -25.240 11.081 1.00 32.41 94 LEU A O 1
ATOM 791 N N . GLN A 1 95 ? -16.278 -25.476 13.155 1.00 32.62 95 GLN A N 1
ATOM 792 C CA . GLN A 1 95 ? -17.503 -25.979 13.757 1.00 32.62 95 GLN A CA 1
ATOM 793 C C . GLN A 1 95 ? -18.397 -24.780 14.059 1.00 32.62 95 GLN A C 1
ATOM 795 O O . GLN A 1 95 ? -18.302 -24.164 15.119 1.00 32.62 95 GLN A O 1
ATOM 800 N N . ILE A 1 96 ? -19.260 -24.441 13.101 1.00 29.69 96 ILE A N 1
ATOM 801 C CA . ILE A 1 96 ? -20.329 -23.465 13.306 1.00 29.69 96 ILE A CA 1
ATOM 802 C C . ILE A 1 96 ? -21.318 -24.074 14.306 1.00 29.69 96 ILE A C 1
ATOM 804 O O . ILE A 1 96 ? -22.221 -24.827 13.938 1.00 29.69 96 ILE A O 1
ATOM 808 N N . ASN A 1 97 ? -21.127 -23.759 15.586 1.00 30.53 97 ASN A N 1
ATOM 809 C CA . ASN A 1 97 ? -22.119 -24.016 16.619 1.00 30.53 97 ASN A CA 1
ATOM 810 C C . ASN A 1 97 ? -23.323 -23.109 16.347 1.00 30.53 97 ASN A C 1
ATOM 812 O O . ASN A 1 97 ? -23.244 -21.896 16.536 1.00 30.53 97 ASN A O 1
ATOM 816 N N . GLN A 1 98 ? -24.431 -23.693 15.891 1.00 32.25 98 GLN A N 1
ATOM 817 C CA . GLN A 1 98 ? -25.688 -22.966 15.751 1.00 32.25 98 GLN A CA 1
ATOM 818 C C . GLN A 1 98 ? -26.181 -22.542 17.139 1.00 32.25 98 GLN A C 1
ATOM 820 O O . GLN A 1 98 ? -26.622 -23.375 17.931 1.00 32.25 98 GLN A O 1
ATOM 825 N N . LEU A 1 99 ? -26.102 -21.244 17.434 1.00 29.89 99 LEU A N 1
ATOM 826 C CA . LEU A 1 99 ? -26.813 -20.657 18.565 1.00 29.89 99 LEU A CA 1
ATOM 827 C C . LEU A 1 99 ? -28.307 -20.592 18.237 1.00 29.89 99 LEU A C 1
ATOM 829 O O . LEU A 1 99 ? -28.702 -20.162 17.156 1.00 29.89 99 LEU A O 1
ATOM 833 N N . SER A 1 100 ? -29.127 -21.046 19.181 1.00 36.69 100 SER A N 1
ATOM 834 C CA . SER A 1 100 ? -30.579 -21.102 19.036 1.00 36.69 100 SER A CA 1
ATOM 835 C C . SER A 1 100 ? -31.224 -19.776 19.434 1.00 36.69 100 SER A C 1
ATOM 837 O O . SER A 1 100 ? -31.493 -19.547 20.613 1.00 36.69 100 SER A O 1
ATOM 839 N N . THR A 1 101 ? -31.558 -18.958 18.441 1.00 34.06 101 THR A N 1
ATOM 840 C CA . THR A 1 101 ? -32.624 -17.950 18.518 1.00 34.06 101 THR A CA 1
ATOM 841 C C . THR A 1 101 ? -33.574 -18.165 17.331 1.00 34.06 101 THR A C 1
ATOM 843 O O . THR A 1 101 ? -33.135 -18.543 16.249 1.00 34.06 101 THR A O 1
ATOM 846 N N . GLY A 1 102 ? -34.888 -17.996 17.454 1.00 32.28 102 GLY A N 1
ATOM 847 C CA . GLY A 1 102 ? -35.646 -17.472 18.593 1.00 32.28 102 GLY A CA 1
ATOM 848 C C . GLY A 1 102 ? -36.713 -16.498 18.101 1.00 32.28 102 GLY A C 1
ATOM 849 O O . GLY A 1 102 ? -36.606 -15.319 18.403 1.00 32.28 102 GLY A O 1
ATOM 850 N N . ASP A 1 103 ? -37.675 -17.028 17.334 1.00 34.25 103 ASP A N 1
ATOM 851 C CA . ASP A 1 103 ? -38.846 -16.372 16.721 1.00 34.25 103 ASP A CA 1
ATOM 852 C C . ASP A 1 103 ? -38.618 -15.149 15.799 1.00 34.25 103 ASP A C 1
ATOM 854 O O . ASP A 1 103 ? -37.635 -14.422 15.890 1.00 34.25 103 ASP A O 1
ATOM 858 N N . GLY A 1 104 ? -39.571 -14.921 14.880 1.00 36.75 104 GLY A N 1
ATOM 859 C CA . GLY A 1 104 ? -39.679 -13.675 14.100 1.00 36.75 104 GLY A CA 1
ATOM 860 C C . GLY A 1 104 ? -39.429 -13.774 12.586 1.00 36.75 104 GLY A C 1
ATOM 861 O O . GLY A 1 104 ? -38.370 -13.394 12.104 1.00 36.75 104 GLY A O 1
ATOM 862 N N . THR A 1 105 ? -40.450 -14.214 11.836 1.00 31.44 105 THR A N 1
ATOM 863 C CA . THR A 1 105 ? -40.742 -13.856 10.420 1.00 31.44 105 THR A CA 1
ATOM 864 C C . THR A 1 105 ? -39.576 -13.721 9.422 1.00 31.44 105 THR A C 1
ATOM 866 O O . THR A 1 105 ? -38.927 -12.682 9.328 1.00 31.44 105 THR A O 1
ATOM 869 N N . THR A 1 106 ? -39.405 -14.717 8.548 1.00 29.48 106 THR A N 1
ATOM 870 C CA . THR A 1 106 ? -38.428 -14.675 7.444 1.00 29.48 106 THR A CA 1
ATOM 871 C C . THR A 1 106 ? -39.039 -14.132 6.145 1.00 29.48 106 THR A C 1
ATOM 873 O O . THR A 1 106 ? -39.916 -14.775 5.573 1.00 29.48 106 THR A O 1
ATOM 876 N N . TYR A 1 107 ? -38.512 -13.024 5.616 1.00 28.23 107 TYR A N 1
ATOM 877 C CA . TYR A 1 107 ? -38.705 -12.619 4.214 1.00 28.23 107 TYR A CA 1
ATOM 878 C C . TYR A 1 107 ? -37.398 -12.823 3.438 1.00 28.23 107 TYR A C 1
ATOM 880 O O . TYR A 1 107 ? -36.513 -11.973 3.448 1.00 28.23 107 TYR A O 1
ATOM 888 N N . ASN A 1 108 ? -37.276 -13.968 2.761 1.00 31.53 108 ASN A N 1
ATOM 889 C CA . ASN A 1 108 ? -36.160 -14.263 1.861 1.00 31.53 108 ASN A CA 1
ATOM 890 C C . ASN A 1 108 ? -36.613 -14.085 0.409 1.00 31.53 108 ASN A C 1
ATOM 892 O O . ASN A 1 108 ? -37.275 -14.974 -0.124 1.00 31.53 108 ASN A O 1
ATOM 896 N N . ASN A 1 109 ? -36.229 -12.988 -0.249 1.00 30.64 109 ASN A N 1
ATOM 897 C CA . ASN A 1 109 ? -36.362 -12.885 -1.704 1.00 30.64 109 ASN A CA 1
ATOM 898 C C . ASN A 1 109 ? -35.266 -12.006 -2.335 1.00 30.64 109 ASN A C 1
ATOM 900 O O . ASN A 1 109 ? -35.490 -10.845 -2.663 1.00 30.64 109 ASN A O 1
ATOM 904 N N . CYS A 1 110 ? -34.073 -12.581 -2.508 1.00 26.03 110 CYS A N 1
ATOM 905 C CA . CYS A 1 110 ? -32.978 -11.981 -3.273 1.00 26.03 110 CYS A CA 1
ATOM 906 C C . CYS A 1 110 ? -32.647 -12.867 -4.480 1.00 26.03 110 CYS A C 1
ATOM 908 O O . CYS A 1 110 ? -31.823 -13.779 -4.386 1.00 26.03 110 CYS A O 1
ATOM 910 N N . HIS A 1 111 ? -33.277 -12.593 -5.623 1.00 24.45 111 HIS A N 1
ATOM 911 C CA . HIS A 1 111 ? -32.848 -13.155 -6.902 1.00 24.45 111 HIS A CA 1
ATOM 912 C C . HIS A 1 111 ? -31.514 -12.524 -7.322 1.00 24.45 111 HIS A C 1
ATOM 914 O O . HIS A 1 111 ? -31.470 -11.378 -7.761 1.00 24.45 111 HIS A O 1
ATOM 920 N N . ILE A 1 112 ? -30.422 -13.286 -7.225 1.00 25.64 112 ILE A N 1
ATOM 921 C CA . ILE A 1 112 ? -29.149 -12.912 -7.851 1.00 25.64 112 ILE A CA 1
ATOM 922 C C . ILE A 1 112 ? -29.236 -13.284 -9.334 1.00 25.64 112 ILE A C 1
ATOM 924 O O . ILE A 1 112 ? -29.104 -14.453 -9.697 1.00 25.64 112 ILE A O 1
ATOM 928 N N . ILE A 1 113 ? -29.473 -12.286 -10.184 1.00 24.31 113 ILE A N 1
ATOM 929 C CA . ILE A 1 113 ? -29.362 -12.424 -11.639 1.00 24.31 113 ILE A CA 1
ATOM 930 C C . ILE A 1 113 ? -27.889 -12.251 -12.015 1.00 24.31 113 ILE A C 1
ATOM 932 O O . ILE A 1 113 ? -27.308 -11.186 -11.823 1.00 24.31 113 ILE A O 1
ATOM 936 N N . SER A 1 114 ? -27.276 -13.311 -12.541 1.00 27.89 114 SER A N 1
ATOM 937 C CA . SER A 1 114 ? -25.908 -13.281 -13.064 1.00 27.89 114 SER A CA 1
ATOM 938 C C . SER A 1 114 ? -25.912 -12.990 -14.567 1.00 27.89 114 SER A C 1
ATOM 940 O O . SER A 1 114 ? -25.982 -13.919 -15.376 1.00 27.89 114 SER A O 1
ATOM 942 N N . GLU A 1 115 ? -25.829 -11.714 -14.953 1.00 26.67 115 GLU A N 1
ATOM 943 C CA . GLU A 1 115 ? -25.649 -11.353 -16.363 1.00 26.67 115 GLU A CA 1
ATOM 944 C C . GLU A 1 115 ? -24.197 -11.586 -16.806 1.00 26.67 115 GLU A C 1
ATOM 946 O O . GLU A 1 115 ? -23.249 -11.022 -16.262 1.00 26.67 115 GLU A O 1
ATOM 951 N N . LEU A 1 116 ? -24.030 -12.446 -17.812 1.00 32.41 116 LEU A N 1
ATOM 952 C CA . LEU A 1 116 ? -22.768 -12.657 -18.518 1.00 32.41 116 LEU A CA 1
ATOM 953 C C . LEU A 1 116 ? -22.660 -11.647 -19.674 1.00 32.41 116 LEU A C 1
ATOM 955 O O . LEU A 1 116 ? -23.600 -11.565 -20.473 1.00 32.41 116 LEU A O 1
ATOM 959 N N . PRO A 1 117 ? -21.531 -10.929 -19.836 1.00 30.95 117 PRO A N 1
ATOM 960 C CA . PRO A 1 117 ? -21.325 -10.062 -20.990 1.00 30.95 117 PRO A CA 1
ATOM 961 C C . PRO A 1 117 ? -21.349 -10.866 -22.294 1.00 30.95 117 PRO A C 1
ATOM 963 O O . PRO A 1 117 ? -20.531 -11.763 -22.504 1.00 30.95 117 PRO A O 1
ATOM 966 N N . LYS A 1 118 ? -22.278 -10.530 -23.192 1.00 28.11 118 LYS A N 1
ATOM 967 C CA . LYS A 1 118 ? -22.294 -11.060 -24.558 1.00 28.11 118 LYS A CA 1
ATOM 968 C C . LYS A 1 118 ? -21.240 -10.322 -25.380 1.00 28.11 118 LYS A C 1
ATOM 970 O O . LYS A 1 118 ? -21.352 -9.114 -25.573 1.00 28.11 118 LYS A O 1
ATOM 975 N N . TYR A 1 119 ? -20.247 -11.045 -25.891 1.00 28.11 119 TYR A N 1
ATOM 976 C CA . TYR A 1 119 ? -19.439 -10.542 -27.000 1.00 28.11 119 TYR A CA 1
ATOM 977 C C . TYR A 1 119 ? -20.302 -10.532 -28.265 1.00 28.11 119 TYR A C 1
ATOM 979 O O . TYR A 1 119 ? -20.838 -11.570 -28.650 1.00 28.11 119 TYR A O 1
ATOM 987 N N . ASN A 1 120 ? -20.436 -9.367 -28.897 1.00 33.62 120 ASN A N 1
ATOM 988 C CA . ASN A 1 120 ? -21.020 -9.263 -30.230 1.00 33.62 120 ASN A CA 1
ATOM 989 C C . ASN A 1 120 ? -19.925 -9.518 -31.266 1.00 33.62 120 ASN A C 1
ATOM 991 O O . ASN A 1 120 ? -18.937 -8.786 -31.313 1.00 33.62 120 ASN A O 1
ATOM 995 N N . ASP A 1 121 ? -20.129 -10.539 -32.091 1.00 30.23 121 ASP A N 1
ATOM 996 C CA . ASP A 1 121 ? -19.329 -10.794 -33.286 1.00 30.23 121 ASP A CA 1
ATOM 997 C C . ASP A 1 121 ? -19.907 -9.995 -34.472 1.00 30.23 121 ASP A C 1
ATOM 999 O O . ASP A 1 121 ? -21.124 -9.799 -34.554 1.00 30.23 121 ASP A O 1
ATOM 1003 N N . ALA A 1 122 ? -19.055 -9.491 -35.367 1.00 31.86 122 ALA A N 1
ATOM 1004 C CA . ALA A 1 122 ? -19.459 -8.595 -36.456 1.00 31.86 122 ALA A CA 1
ATOM 1005 C C . ALA A 1 122 ? -18.597 -8.809 -37.712 1.00 31.86 122 ALA A C 1
ATOM 1007 O O . ALA A 1 122 ? -17.450 -8.376 -37.799 1.00 31.86 122 ALA A O 1
ATOM 1008 N N . SER A 1 123 ? -19.181 -9.480 -38.703 1.00 33.78 123 SER A N 1
ATOM 1009 C CA . SER A 1 123 ? -18.501 -10.014 -39.887 1.00 33.78 123 SER A CA 1
ATOM 1010 C C . SER A 1 123 ? -18.345 -9.035 -41.058 1.00 33.78 123 SER A C 1
ATOM 1012 O O . SER A 1 123 ? -19.311 -8.365 -41.430 1.00 33.78 123 SER A O 1
ATOM 1014 N N . ARG A 1 124 ? -17.188 -9.093 -41.735 1.00 28.70 124 ARG A N 1
ATOM 1015 C CA . ARG A 1 124 ? -16.987 -8.906 -43.194 1.00 28.70 124 ARG A CA 1
ATOM 1016 C C . ARG A 1 124 ? -15.583 -9.440 -43.551 1.00 28.70 124 ARG A C 1
ATOM 1018 O O . ARG A 1 124 ? -14.667 -9.153 -42.790 1.00 28.70 124 ARG A O 1
ATOM 1025 N N . THR A 1 125 ? -15.298 -10.294 -44.544 1.00 30.80 125 THR A N 1
ATOM 1026 C CA . THR A 1 125 ? -15.829 -10.552 -45.909 1.00 30.80 125 THR A CA 1
ATOM 1027 C C . THR A 1 125 ? -15.638 -9.362 -46.865 1.00 30.80 125 THR A C 1
ATOM 1029 O O . THR A 1 125 ? -16.278 -8.332 -46.656 1.00 30.80 125 THR A O 1
ATOM 1032 N N . ASP A 1 126 ? -14.815 -9.381 -47.922 1.00 30.44 126 ASP A N 1
ATOM 1033 C CA . ASP A 1 126 ? -13.826 -10.363 -48.441 1.00 30.44 126 ASP A CA 1
ATOM 1034 C C . ASP A 1 126 ? -12.567 -9.557 -48.920 1.00 30.44 126 ASP A C 1
ATOM 1036 O O . ASP A 1 126 ? -12.294 -8.533 -48.296 1.00 30.44 126 ASP A O 1
ATOM 1040 N N . SER A 1 127 ? -11.713 -9.844 -49.922 1.00 30.47 127 SER A N 1
ATOM 1041 C CA . SER A 1 127 ? -11.584 -10.859 -50.996 1.00 30.47 127 SER A CA 1
ATOM 1042 C C . SER A 1 127 ? -10.158 -10.830 -51.604 1.00 30.47 127 SER A C 1
ATOM 1044 O O . SER A 1 127 ? -9.541 -9.773 -51.566 1.00 30.47 127 SER A O 1
ATOM 1046 N N . GLU A 1 128 ? -9.715 -11.942 -52.219 1.00 31.30 128 GLU A N 1
ATOM 1047 C CA . GLU A 1 128 ? -8.934 -12.074 -53.490 1.00 31.30 128 GLU A CA 1
ATOM 1048 C C . GLU A 1 128 ? -7.720 -11.149 -53.828 1.00 31.30 128 GLU A C 1
ATOM 1050 O O . GLU A 1 128 ? -7.755 -9.942 -53.635 1.00 31.30 128 GLU A O 1
ATOM 1055 N N . ASP A 1 129 ? -6.634 -11.579 -54.497 1.00 29.98 129 ASP A N 1
ATOM 1056 C CA . ASP A 1 129 ? -6.062 -12.901 -54.853 1.00 29.98 129 ASP A CA 1
ATOM 1057 C C . ASP A 1 129 ? -4.637 -12.683 -55.471 1.00 29.98 129 ASP A C 1
ATOM 1059 O O . ASP A 1 129 ? -4.214 -11.538 -55.649 1.00 29.98 129 ASP A O 1
ATOM 1063 N N . LYS A 1 130 ? -3.959 -13.765 -55.905 1.00 30.92 130 LYS A N 1
ATOM 1064 C CA . LYS A 1 130 ? -2.682 -13.885 -56.667 1.00 30.92 130 LYS A CA 1
ATOM 1065 C C . LYS A 1 130 ? -1.401 -13.927 -55.812 1.00 30.92 130 LYS A C 1
ATOM 1067 O O . LYS A 1 130 ? -1.236 -13.098 -54.929 1.00 30.92 130 LYS A O 1
ATOM 1072 N N . ILE A 1 131 ? -0.430 -14.851 -55.939 1.00 29.64 131 ILE A N 1
ATOM 1073 C CA . ILE A 1 131 ? 0.061 -15.844 -56.942 1.00 29.64 131 ILE A CA 1
ATOM 1074 C C . ILE A 1 131 ? 1.450 -15.444 -57.486 1.00 29.64 131 ILE A C 1
ATOM 1076 O O . ILE A 1 131 ? 1.577 -14.428 -58.160 1.00 29.64 131 ILE A O 1
ATOM 1080 N N . LEU A 1 132 ? 2.435 -16.336 -57.261 1.00 29.22 132 LEU A N 1
ATOM 1081 C CA . LEU A 1 132 ? 3.847 -16.297 -57.707 1.00 29.22 132 LEU A CA 1
ATOM 1082 C C . LEU A 1 132 ? 4.680 -15.096 -57.168 1.00 29.22 132 LEU A C 1
ATOM 1084 O O . LEU A 1 132 ? 4.136 -14.103 -56.710 1.00 29.22 132 LEU A O 1
ATOM 1088 N N . GLU A 1 133 ? 6.014 -15.153 -57.073 1.00 31.03 133 GLU A N 1
ATOM 1089 C CA . GLU A 1 133 ? 6.981 -16.141 -57.583 1.00 31.03 133 GLU A CA 1
ATOM 1090 C C . GLU A 1 133 ? 8.170 -16.354 -56.609 1.00 31.03 133 GLU A C 1
ATOM 1092 O O . GLU A 1 133 ? 8.415 -15.544 -55.717 1.00 31.03 133 GLU A O 1
ATOM 1097 N N . LYS A 1 134 ? 8.942 -17.438 -56.788 1.00 33.69 134 LYS A N 1
ATOM 1098 C CA . LYS A 1 134 ? 10.284 -17.617 -56.194 1.00 33.69 134 LYS A CA 1
ATOM 1099 C C . LYS A 1 134 ? 11.333 -17.573 -57.302 1.00 33.69 134 LYS A C 1
ATOM 1101 O O . LYS A 1 134 ? 11.122 -18.221 -58.324 1.00 33.69 134 LYS A O 1
ATOM 1106 N N . PRO A 1 135 ? 12.520 -17.012 -57.030 1.00 38.41 135 PRO A N 1
ATOM 1107 C CA . PRO A 1 135 ? 13.748 -17.665 -57.498 1.00 38.41 135 PRO A CA 1
ATOM 1108 C C . PRO A 1 135 ? 14.561 -18.323 -56.377 1.00 38.41 135 PRO A C 1
ATOM 1110 O O . PRO A 1 135 ? 14.351 -18.109 -55.182 1.00 38.41 135 PRO A O 1
ATOM 1113 N N . THR A 1 136 ? 15.494 -19.175 -56.790 1.00 29.81 136 THR A N 1
ATOM 1114 C CA . THR A 1 136 ? 16.398 -19.943 -55.930 1.00 29.81 136 THR A CA 1
ATOM 1115 C C . THR A 1 136 ? 17.692 -19.207 -55.583 1.00 29.81 136 THR A C 1
ATOM 1117 O O . THR A 1 136 ? 18.101 -18.270 -56.259 1.00 29.81 136 THR A O 1
ATOM 1120 N N . LYS A 1 137 ? 18.357 -19.742 -54.550 1.00 37.41 137 LYS A N 1
ATOM 1121 C CA . LYS A 1 137 ? 19.802 -19.697 -54.273 1.00 37.41 137 LYS A CA 1
ATOM 1122 C C . LYS A 1 137 ? 20.711 -19.352 -55.465 1.00 37.41 137 LYS A C 1
ATOM 1124 O O . LYS A 1 137 ? 20.519 -19.881 -56.558 1.00 37.41 137 LYS A O 1
ATOM 1129 N N . ASN A 1 138 ? 21.844 -18.728 -55.148 1.00 31.41 138 ASN A N 1
ATOM 1130 C CA . ASN A 1 138 ? 23.129 -19.218 -55.649 1.00 31.41 138 ASN A CA 1
ATOM 1131 C C . ASN A 1 138 ? 24.214 -19.086 -54.568 1.00 31.41 138 ASN A C 1
ATOM 1133 O O . ASN A 1 138 ? 24.143 -18.193 -53.723 1.00 31.41 138 ASN A O 1
ATOM 1137 N N . ASP A 1 139 ? 25.183 -19.997 -54.587 1.00 31.72 139 ASP A N 1
ATOM 1138 C CA . ASP A 1 139 ? 26.339 -20.019 -53.685 1.00 31.72 139 ASP A CA 1
ATOM 1139 C C . ASP A 1 139 ? 27.516 -19.210 -54.278 1.00 31.72 139 ASP A C 1
ATOM 1141 O O . ASP A 1 139 ? 27.571 -18.984 -55.487 1.00 31.72 139 ASP A O 1
ATOM 1145 N N . GLY A 1 140 ? 28.497 -18.807 -53.460 1.00 29.05 140 GLY A N 1
ATOM 1146 C CA . GLY A 1 140 ? 29.741 -18.211 -53.972 1.00 29.05 140 GLY A CA 1
ATOM 1147 C C . GLY A 1 140 ? 30.557 -17.438 -52.935 1.00 29.05 140 GLY A C 1
ATOM 1148 O O . GLY A 1 140 ? 30.157 -16.366 -52.496 1.00 29.05 140 GLY A O 1
ATOM 1149 N N . ALA A 1 141 ? 31.731 -17.955 -52.570 1.00 31.64 141 ALA A N 1
ATOM 1150 C CA . ALA A 1 141 ? 32.665 -17.298 -51.653 1.00 31.64 141 ALA A CA 1
ATOM 1151 C C . ALA A 1 141 ? 33.978 -16.922 -52.354 1.00 31.64 141 ALA A C 1
ATOM 1153 O O . ALA A 1 141 ? 34.499 -17.741 -53.111 1.00 31.64 141 ALA A O 1
ATOM 1154 N N . ASN A 1 142 ? 34.564 -15.760 -52.019 1.00 30.97 142 ASN A N 1
ATOM 1155 C CA . ASN A 1 142 ? 35.993 -15.645 -51.663 1.00 30.97 142 ASN A CA 1
ATOM 1156 C C . ASN A 1 142 ? 36.450 -14.219 -51.257 1.00 30.97 142 ASN A C 1
ATOM 1158 O O . ASN A 1 142 ? 36.281 -13.269 -52.006 1.00 30.97 142 ASN A O 1
ATOM 1162 N N . LYS A 1 143 ? 37.145 -14.162 -50.111 1.00 33.66 143 LYS A N 1
ATOM 1163 C CA . LYS A 1 143 ? 38.464 -13.529 -49.862 1.00 33.66 143 LYS A CA 1
ATOM 1164 C C . LYS A 1 143 ? 38.781 -12.058 -50.236 1.00 33.66 143 LYS A C 1
ATOM 1166 O O . LYS A 1 143 ? 39.033 -11.746 -51.392 1.00 33.66 143 LYS A O 1
ATOM 1171 N N . ASN A 1 144 ? 39.147 -11.342 -49.161 1.00 31.77 144 ASN A N 1
ATOM 1172 C CA . ASN A 1 144 ? 40.414 -10.603 -48.945 1.00 31.77 144 ASN A CA 1
ATOM 1173 C C . ASN A 1 144 ? 40.568 -9.120 -49.358 1.00 31.77 144 ASN A C 1
ATOM 1175 O O . ASN A 1 144 ? 40.015 -8.661 -50.346 1.00 31.77 144 ASN A O 1
ATOM 1179 N N . ALA A 1 145 ? 41.487 -8.480 -48.611 1.00 31.45 145 ALA A N 1
ATOM 1180 C CA . ALA A 1 145 ? 42.252 -7.254 -48.887 1.00 31.45 145 ALA A CA 1
ATOM 1181 C C . ALA A 1 145 ? 41.554 -5.886 -48.692 1.00 31.45 145 ALA A C 1
ATOM 1183 O O . ALA A 1 145 ? 41.055 -5.282 -49.631 1.00 31.45 145 ALA A O 1
ATOM 1184 N N . ASP A 1 146 ? 41.606 -5.412 -47.441 1.00 32.44 146 ASP A N 1
ATOM 1185 C CA . ASP A 1 146 ? 42.419 -4.261 -46.994 1.00 32.44 146 ASP A CA 1
ATOM 1186 C C . ASP A 1 146 ? 42.319 -2.848 -47.623 1.00 32.44 146 ASP A C 1
ATOM 1188 O O . ASP A 1 146 ? 42.306 -2.650 -48.832 1.00 32.44 146 ASP A O 1
ATOM 1192 N N . ILE A 1 147 ? 42.532 -1.881 -46.710 1.00 32.31 147 ILE A N 1
ATOM 1193 C CA . ILE A 1 147 ? 43.252 -0.595 -46.858 1.00 32.31 147 ILE A CA 1
ATOM 1194 C C . ILE A 1 147 ? 42.473 0.719 -47.158 1.00 32.31 147 ILE A C 1
ATOM 1196 O O . ILE A 1 147 ? 41.884 0.921 -48.212 1.00 32.31 147 ILE A O 1
ATOM 1200 N N . LEU A 1 148 ? 42.646 1.641 -46.190 1.00 32.12 148 LEU A N 1
ATOM 1201 C CA . LEU A 1 148 ? 42.545 3.117 -46.167 1.00 32.12 148 LEU A CA 1
ATOM 1202 C C . LEU A 1 148 ? 41.193 3.869 -46.280 1.00 32.12 148 LEU A C 1
ATOM 1204 O O . LEU A 1 148 ? 40.440 3.763 -47.237 1.00 32.12 148 LEU A O 1
ATOM 1208 N N . GLU A 1 149 ? 40.985 4.698 -45.245 1.00 30.64 149 GLU A N 1
ATOM 1209 C CA . GLU A 1 149 ? 40.624 6.134 -45.227 1.00 30.64 149 GLU A CA 1
ATOM 1210 C C . GLU A 1 149 ? 39.738 6.750 -46.333 1.00 30.64 149 GLU A C 1
ATOM 1212 O O . GLU A 1 149 ? 40.042 6.717 -47.522 1.00 30.64 149 GLU A O 1
ATOM 1217 N N . GLY A 1 150 ? 38.704 7.487 -45.900 1.00 27.72 150 GLY A N 1
ATOM 1218 C CA . GLY A 1 150 ? 37.921 8.396 -46.743 1.00 27.72 150 GLY A CA 1
ATOM 1219 C C . GLY A 1 150 ? 36.923 9.221 -45.924 1.00 27.72 150 GLY A C 1
ATOM 1220 O O . GLY A 1 150 ? 36.062 8.664 -45.245 1.00 27.72 150 GLY A O 1
ATOM 1221 N N . GLU A 1 151 ? 37.051 10.549 -45.952 1.00 29.50 151 GLU A N 1
ATOM 1222 C CA . GLU A 1 151 ? 36.257 11.457 -45.116 1.00 29.50 151 GLU A CA 1
ATOM 1223 C C . GLU A 1 151 ? 34.821 11.719 -45.620 1.00 29.50 151 GLU A C 1
ATOM 1225 O O . GLU A 1 151 ? 34.468 11.549 -46.785 1.00 29.50 151 GLU A O 1
ATOM 1230 N N . CYS A 1 152 ? 34.009 12.211 -44.682 1.00 26.16 152 CYS A N 1
ATOM 1231 C CA . CYS A 1 152 ? 32.788 13.005 -44.847 1.00 26.16 152 CYS A CA 1
ATOM 1232 C C . CYS A 1 152 ? 32.628 13.781 -46.181 1.00 26.16 152 CYS A C 1
ATOM 1234 O O . CYS A 1 152 ? 33.487 14.593 -46.508 1.00 26.16 152 CYS A O 1
ATOM 1236 N N . SER A 1 153 ? 31.452 13.695 -46.838 1.00 28.69 153 SER A N 1
ATOM 1237 C CA . SER A 1 153 ? 30.640 14.894 -47.180 1.00 28.69 153 SER A CA 1
ATOM 1238 C C . SER A 1 153 ? 29.261 14.608 -47.822 1.00 28.69 153 SER A C 1
ATOM 1240 O O . SER A 1 153 ? 29.117 13.817 -48.746 1.00 28.69 153 SER A O 1
ATOM 1242 N N . THR A 1 154 ? 28.263 15.347 -47.327 1.00 31.02 154 THR A N 1
ATOM 1243 C CA . THR A 1 154 ? 26.975 15.808 -47.905 1.00 31.02 154 THR A CA 1
ATOM 1244 C C . THR A 1 154 ? 26.371 15.229 -49.212 1.00 31.02 154 THR A C 1
ATOM 1246 O O . THR A 1 154 ? 26.940 15.327 -50.293 1.00 31.02 154 THR A O 1
ATOM 1249 N N . ARG A 1 155 ? 25.074 14.862 -49.128 1.00 30.17 155 ARG A N 1
ATOM 1250 C CA . ARG A 1 155 ? 23.960 15.101 -50.097 1.00 30.17 155 ARG A CA 1
ATOM 1251 C C . ARG A 1 155 ? 22.655 15.061 -49.274 1.00 30.17 155 ARG A C 1
ATOM 1253 O O . ARG A 1 155 ? 22.413 14.059 -48.618 1.00 30.17 155 ARG A O 1
ATOM 1260 N N . LYS A 1 156 ? 21.915 16.148 -49.012 1.00 32.03 156 LYS A N 1
ATOM 1261 C CA . LYS A 1 156 ? 21.086 17.038 -49.865 1.00 32.03 156 LYS A CA 1
ATOM 1262 C C . LYS A 1 156 ? 19.904 16.366 -50.593 1.00 32.03 156 LYS A C 1
ATOM 1264 O O . LYS A 1 156 ? 20.112 15.619 -51.537 1.00 32.03 156 LYS A O 1
ATOM 1269 N N . LEU A 1 157 ? 18.709 16.835 -50.201 1.00 28.72 157 LEU A N 1
ATOM 1270 C CA . LEU A 1 157 ? 17.452 16.995 -50.955 1.00 28.72 157 LEU A CA 1
ATOM 1271 C C . LEU A 1 157 ? 16.716 15.755 -51.499 1.00 28.72 157 LEU A C 1
ATOM 1273 O O . LEU A 1 157 ? 17.143 15.125 -52.463 1.00 28.72 157 LEU A O 1
ATOM 1277 N N . ARG A 1 158 ? 15.490 15.566 -50.983 1.00 29.92 158 ARG A N 1
ATOM 1278 C CA . ARG A 1 158 ? 14.290 15.358 -51.812 1.00 29.92 158 ARG A CA 1
ATOM 1279 C C . ARG A 1 158 ? 13.040 15.945 -51.143 1.00 29.92 158 ARG A C 1
ATOM 1281 O O . ARG A 1 158 ? 12.468 15.353 -50.238 1.00 29.92 158 ARG A O 1
ATOM 1288 N N . ASP A 1 159 ? 12.735 17.158 -51.578 1.00 30.81 159 ASP A N 1
ATOM 1289 C CA . ASP A 1 159 ? 11.434 17.794 -51.815 1.00 30.81 159 ASP A CA 1
ATOM 1290 C C . ASP A 1 159 ? 10.186 17.321 -51.044 1.00 30.81 159 ASP A C 1
ATOM 1292 O O . ASP A 1 159 ? 9.680 16.209 -51.192 1.00 30.81 159 ASP A O 1
ATOM 1296 N N . THR A 1 160 ? 9.635 18.282 -50.305 1.00 29.80 160 THR A N 1
ATOM 1297 C CA . THR A 1 160 ? 8.296 18.322 -49.713 1.00 29.80 160 THR A CA 1
ATOM 1298 C C . THR A 1 160 ? 7.183 18.158 -50.756 1.00 29.80 160 THR A C 1
ATOM 1300 O O . THR A 1 160 ? 7.254 18.745 -51.835 1.00 29.80 160 THR A O 1
ATOM 1303 N N . ILE A 1 161 ? 6.080 17.505 -50.381 1.00 30.31 161 ILE A N 1
ATOM 1304 C CA . ILE A 1 161 ? 4.755 17.762 -50.969 1.00 30.31 161 ILE A CA 1
ATOM 1305 C C . ILE A 1 161 ? 3.872 18.350 -49.865 1.00 30.31 161 ILE A C 1
ATOM 1307 O O . ILE A 1 161 ? 3.754 17.755 -48.795 1.00 30.31 161 ILE A O 1
ATOM 1311 N N . SER A 1 162 ? 3.295 19.530 -50.111 1.00 27.23 162 SER A N 1
ATOM 1312 C CA . SER A 1 162 ? 2.332 20.160 -49.199 1.00 27.23 162 SER A CA 1
ATOM 1313 C C . SER A 1 162 ? 0.928 19.609 -49.434 1.00 27.23 162 SER A C 1
ATOM 1315 O O . SER A 1 162 ? 0.541 19.381 -50.580 1.00 27.23 162 SER A O 1
ATOM 1317 N N . ILE A 1 163 ? 0.154 19.471 -48.359 1.00 30.83 163 ILE A N 1
ATOM 1318 C CA . ILE A 1 163 ? -1.310 19.464 -48.407 1.00 30.83 163 ILE A CA 1
ATOM 1319 C C . ILE A 1 163 ? -1.781 20.399 -47.294 1.00 30.83 163 ILE A C 1
ATOM 1321 O O . ILE A 1 163 ? -1.752 20.043 -46.117 1.00 30.83 163 ILE A O 1
ATOM 1325 N N . ASP A 1 164 ? -2.191 21.605 -47.675 1.00 27.61 164 ASP A N 1
ATOM 1326 C CA . ASP A 1 164 ? -2.813 22.560 -46.767 1.00 27.61 164 ASP A CA 1
ATOM 1327 C C . ASP A 1 164 ? -4.209 22.089 -46.348 1.00 27.61 164 ASP A C 1
ATOM 1329 O O . ASP A 1 164 ? -5.016 21.689 -47.187 1.00 27.61 164 ASP A O 1
ATOM 1333 N N . TYR A 1 165 ? -4.536 22.247 -45.065 1.00 30.17 165 TYR A N 1
ATOM 1334 C CA . TYR A 1 165 ? -5.922 22.390 -44.623 1.00 30.17 165 TYR A CA 1
ATOM 1335 C C . TYR A 1 165 ? -6.034 23.564 -43.656 1.00 30.17 165 TYR A C 1
ATOM 1337 O O . TYR A 1 165 ? -5.825 23.451 -42.450 1.00 30.17 165 TYR A O 1
ATOM 1345 N N . ASN A 1 166 ? -6.366 24.717 -44.229 1.00 30.91 166 ASN A N 1
ATOM 1346 C CA . ASN A 1 166 ? -6.745 25.907 -43.486 1.00 30.91 166 ASN A CA 1
ATOM 1347 C C . ASN A 1 166 ? -8.139 25.699 -42.881 1.00 30.91 166 ASN A C 1
ATOM 1349 O O . ASN A 1 166 ? -9.075 25.364 -43.608 1.00 30.91 166 ASN A O 1
ATOM 1353 N N . HIS A 1 167 ? -8.312 25.991 -41.592 1.00 32.22 167 HIS A N 1
ATOM 1354 C CA . HIS A 1 167 ? -9.627 26.375 -41.089 1.00 32.22 167 HIS A CA 1
ATOM 1355 C C . HIS A 1 167 ? -9.506 27.385 -39.952 1.00 32.22 167 HIS A C 1
ATOM 1357 O O . HIS A 1 167 ? -9.092 27.060 -38.842 1.00 32.22 167 HIS A O 1
ATOM 1363 N N . ASN A 1 168 ? -9.895 28.626 -40.242 1.00 31.98 168 ASN A N 1
ATOM 1364 C CA . ASN A 1 168 ? -10.058 29.655 -39.225 1.00 31.98 168 ASN A CA 1
ATOM 1365 C C . ASN A 1 168 ? -11.212 29.285 -38.286 1.00 31.98 168 ASN A C 1
ATOM 1367 O O . ASN A 1 168 ? -12.273 28.856 -38.747 1.00 31.98 168 ASN A O 1
ATOM 1371 N N . LEU A 1 169 ? -11.037 29.583 -37.001 1.00 32.31 169 LEU A N 1
ATOM 1372 C CA . LEU A 1 169 ? -12.120 29.947 -36.094 1.00 32.31 169 LEU A CA 1
ATOM 1373 C C . LEU A 1 169 ? -11.584 31.038 -35.162 1.00 32.31 169 LEU A C 1
ATOM 1375 O O . LEU A 1 169 ? -10.564 30.856 -34.504 1.00 32.31 169 LEU A O 1
ATOM 1379 N N . SER A 1 170 ? -12.221 32.205 -35.199 1.00 31.44 170 SER A N 1
ATOM 1380 C CA . SER A 1 170 ? -11.758 33.421 -34.530 1.00 31.44 170 SER A CA 1
ATOM 1381 C C . SER A 1 170 ? -12.142 33.447 -33.056 1.00 31.44 170 SER A C 1
ATOM 1383 O O . SER A 1 170 ? -13.296 33.190 -32.717 1.00 31.44 170 SER A O 1
ATOM 1385 N N . GLU A 1 171 ? -11.212 33.863 -32.201 1.00 31.06 171 GLU A N 1
ATOM 1386 C CA . GLU A 1 171 ? -11.517 34.253 -30.826 1.00 31.06 171 GLU A CA 1
ATOM 1387 C C . GLU A 1 171 ? -12.434 35.486 -30.811 1.00 31.06 171 GLU A C 1
ATOM 1389 O O . GLU A 1 171 ? -12.186 36.469 -31.511 1.00 31.06 171 GLU A O 1
ATOM 1394 N N . THR A 1 172 ? -13.463 35.467 -29.965 1.00 30.11 172 THR A N 1
ATOM 1395 C CA . THR A 1 172 ? -14.218 36.668 -29.587 1.00 30.11 172 THR A CA 1
ATOM 1396 C C . THR A 1 172 ? -14.330 36.727 -28.072 1.00 30.11 172 THR A C 1
ATOM 1398 O O . THR A 1 172 ? -15.050 35.933 -27.468 1.00 30.11 172 THR A O 1
ATOM 1401 N N . TYR A 1 173 ? -13.622 37.682 -27.470 1.00 33.25 173 TYR A N 1
ATOM 1402 C CA . TYR A 1 173 ? -13.833 38.085 -26.082 1.00 33.25 173 TYR A CA 1
ATOM 1403 C C . TYR A 1 173 ? -15.281 38.539 -25.871 1.00 33.25 173 TYR A C 1
ATOM 1405 O O . TYR A 1 173 ? -15.796 39.313 -26.676 1.00 33.25 173 TYR A O 1
ATOM 1413 N N . PHE A 1 174 ? -15.870 38.172 -24.734 1.00 31.75 174 PHE A N 1
ATOM 1414 C CA . PHE A 1 174 ? -16.824 39.027 -24.029 1.00 31.75 174 PHE A CA 1
ATOM 1415 C C . PHE A 1 174 ? -16.694 38.814 -22.518 1.00 31.75 174 PHE A C 1
ATOM 1417 O O . PHE A 1 174 ? -16.455 37.696 -22.060 1.00 31.75 174 PHE A O 1
ATOM 1424 N N . SER A 1 175 ? -16.818 39.908 -21.773 1.00 38.56 175 SER A N 1
ATOM 1425 C CA . SER A 1 175 ? -16.750 39.959 -20.311 1.00 38.56 175 SER A CA 1
ATOM 1426 C C . SER A 1 175 ? -18.142 40.219 -19.710 1.00 38.56 175 SER A C 1
ATOM 1428 O O . SER A 1 175 ? -19.127 40.317 -20.439 1.00 38.56 175 SER A O 1
ATOM 1430 N N . ASP A 1 176 ? -18.151 40.416 -18.390 1.00 31.17 176 ASP A N 1
ATOM 1431 C CA . ASP A 1 176 ? -19.119 41.202 -17.610 1.00 31.17 176 ASP A CA 1
ATOM 1432 C C . ASP A 1 176 ? -20.323 40.468 -16.977 1.00 31.17 176 ASP A C 1
ATOM 1434 O O . ASP A 1 176 ? -21.336 40.164 -17.598 1.00 31.17 176 ASP A O 1
ATOM 1438 N N . SER A 1 177 ? -20.144 40.233 -15.669 1.00 35.56 177 SER A N 1
ATOM 1439 C CA . SER A 1 177 ? -21.042 40.559 -14.542 1.00 35.56 177 SER A CA 1
ATOM 1440 C C . SER A 1 177 ? -22.554 40.290 -14.607 1.00 35.56 177 SER A C 1
ATOM 1442 O O . SER A 1 177 ? -23.280 40.849 -15.422 1.00 35.56 177 SER A O 1
ATOM 1444 N N . ASP A 1 178 ? -23.016 39.596 -13.563 1.00 39.28 178 ASP A N 1
ATOM 1445 C CA . ASP A 1 178 ? -24.135 39.977 -12.688 1.00 39.28 178 ASP A CA 1
ATOM 1446 C C . ASP A 1 178 ? -25.411 40.577 -13.315 1.00 39.28 178 ASP A C 1
ATOM 1448 O O . ASP A 1 178 ? -25.475 41.766 -13.620 1.00 39.28 178 ASP A O 1
ATOM 1452 N N . HIS A 1 179 ? -26.518 39.823 -13.244 1.00 33.78 179 HIS A N 1
ATOM 1453 C CA . HIS A 1 179 ? -27.646 40.341 -12.460 1.00 33.78 179 HIS A CA 1
ATOM 1454 C C . HIS A 1 179 ? -28.596 39.272 -11.895 1.00 33.78 179 HIS A C 1
ATOM 1456 O O . HIS A 1 179 ? -29.088 38.373 -12.574 1.00 33.78 179 HIS A O 1
ATOM 1462 N N . GLU A 1 180 ? -28.889 39.463 -10.614 1.00 40.91 180 GLU A N 1
ATOM 1463 C CA . GLU A 1 180 ? -30.011 38.938 -9.838 1.00 40.91 180 GLU A CA 1
ATOM 1464 C C . GLU A 1 180 ? -31.380 39.140 -10.524 1.00 40.91 180 GLU A C 1
ATOM 1466 O O . GLU A 1 180 ? -31.675 40.233 -11.007 1.00 40.91 180 GLU A O 1
ATOM 1471 N N . SER A 1 181 ? -32.267 38.133 -10.483 1.00 35.28 181 SER A N 1
ATOM 1472 C CA . SER A 1 181 ? -33.719 38.382 -10.444 1.00 35.28 181 SER A CA 1
ATOM 1473 C C . SER A 1 181 ? -34.538 37.205 -9.897 1.00 35.28 181 SER A C 1
ATOM 1475 O O . SER A 1 181 ? -34.297 36.036 -10.182 1.00 35.28 181 SER A O 1
ATOM 1477 N N . ASP A 1 182 ? -35.538 37.564 -9.099 1.00 40.09 182 ASP A N 1
ATOM 1478 C CA . ASP A 1 182 ? -36.468 36.688 -8.388 1.00 40.09 182 ASP A CA 1
ATOM 1479 C C . ASP A 1 182 ? -37.664 36.275 -9.276 1.00 40.09 182 ASP A C 1
ATOM 1481 O O . ASP A 1 182 ? -38.134 37.090 -10.083 1.00 40.09 182 ASP A O 1
ATOM 1485 N N . LYS A 1 183 ? -38.227 35.068 -9.070 1.00 40.12 183 LYS A N 1
ATOM 1486 C CA . LYS A 1 183 ? -39.682 34.811 -9.217 1.00 40.12 183 LYS A CA 1
ATOM 1487 C C . LYS A 1 183 ? -40.142 33.429 -8.737 1.00 40.12 183 LYS A C 1
ATOM 1489 O O . LYS A 1 183 ? -39.793 32.389 -9.286 1.00 40.12 183 LYS A O 1
ATOM 1494 N N . ARG A 1 184 ? -41.079 33.462 -7.786 1.00 39.34 184 ARG A N 1
ATOM 1495 C CA . ARG A 1 184 ? -41.930 32.340 -7.353 1.00 39.34 184 ARG A CA 1
ATOM 1496 C C . ARG A 1 184 ? -42.853 31.836 -8.474 1.00 39.34 184 ARG A C 1
ATOM 1498 O O . ARG A 1 184 ? -43.413 32.656 -9.203 1.00 39.34 184 ARG A O 1
ATOM 1505 N N . LYS A 1 185 ? -43.213 30.546 -8.427 1.00 35.19 185 LYS A N 1
ATOM 1506 C CA . LYS A 1 185 ? -44.628 30.108 -8.456 1.00 35.19 185 LYS A CA 1
ATOM 1507 C C . LYS A 1 185 ? -44.820 28.706 -7.858 1.00 35.19 185 LYS A C 1
ATOM 1509 O O . LYS A 1 185 ? -43.846 28.068 -7.478 1.00 35.19 185 LYS A O 1
ATOM 1514 N N . GLN A 1 186 ? -46.082 28.319 -7.668 1.00 38.12 186 GLN A N 1
ATOM 1515 C CA . GLN A 1 186 ? -46.53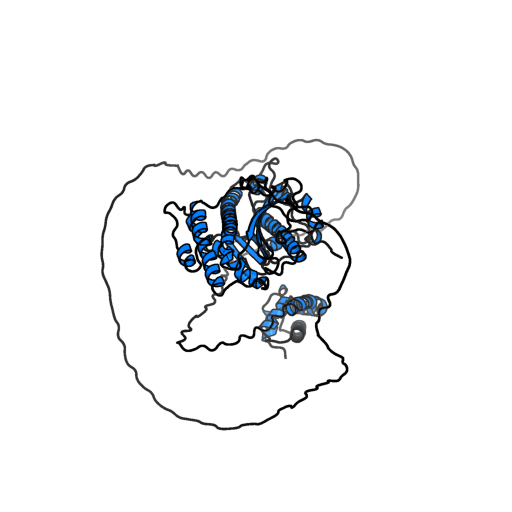6 27.313 -6.704 1.00 38.12 186 GLN A CA 1
ATOM 1516 C C . GLN A 1 186 ? -47.833 26.643 -7.196 1.00 38.12 186 GLN A C 1
ATOM 1518 O O . GLN A 1 186 ? -48.765 27.356 -7.564 1.00 38.12 186 GLN A O 1
ATOM 1523 N N . SER A 1 187 ? -47.856 25.307 -7.181 1.00 36.09 187 SER A N 1
ATOM 1524 C CA . SER A 1 187 ? -48.999 24.385 -7.366 1.00 36.09 187 SER A CA 1
ATOM 1525 C C . SER A 1 187 ? -48.416 22.963 -7.206 1.00 36.09 187 SER A C 1
ATOM 1527 O O . SER A 1 187 ? -47.409 22.689 -7.855 1.00 36.09 187 SER A O 1
ATOM 1529 N N . GLU A 1 188 ? -48.821 22.061 -6.306 1.00 41.94 188 GLU A N 1
ATOM 1530 C CA . GLU A 1 188 ? -50.176 21.580 -5.960 1.00 41.94 188 GLU A CA 1
ATOM 1531 C C . GLU A 1 188 ? -50.962 21.093 -7.181 1.00 41.94 188 GLU A C 1
ATOM 1533 O O . GLU A 1 188 ? -51.491 21.901 -7.940 1.00 41.94 188 GLU A O 1
ATOM 1538 N N . LEU A 1 189 ? -51.046 19.770 -7.350 1.00 37.94 189 LEU A N 1
ATOM 1539 C CA . LEU A 1 189 ? -52.302 19.035 -7.150 1.00 37.94 189 LEU A CA 1
ATOM 1540 C C . LEU A 1 189 ? -52.050 17.518 -7.069 1.00 37.94 189 LEU A C 1
ATOM 1542 O O . LEU A 1 189 ? -50.989 17.031 -7.466 1.00 37.94 189 LEU A O 1
ATOM 1546 N N . ASP A 1 190 ? -53.019 16.818 -6.491 1.00 35.75 190 ASP A N 1
ATOM 1547 C CA . ASP A 1 190 ? -53.022 15.384 -6.198 1.00 35.75 190 ASP A CA 1
ATOM 1548 C C . ASP A 1 190 ? -53.537 14.543 -7.382 1.00 35.75 190 ASP A C 1
ATOM 1550 O O . ASP A 1 190 ? -54.145 15.078 -8.307 1.00 35.75 190 ASP A O 1
ATOM 1554 N N . ASP A 1 191 ? -53.364 13.219 -7.309 1.00 44.69 191 ASP A N 1
ATOM 1555 C CA . ASP A 1 191 ? -54.243 12.265 -8.003 1.00 44.69 191 ASP A CA 1
ATOM 1556 C C . ASP A 1 191 ? -54.239 10.911 -7.259 1.00 44.69 191 ASP A C 1
ATOM 1558 O O . ASP A 1 191 ? -53.225 10.208 -7.210 1.00 44.69 191 ASP A O 1
ATOM 1562 N N . GLU A 1 192 ? -55.371 10.552 -6.647 1.00 43.00 192 GLU A N 1
ATOM 1563 C CA . GLU A 1 192 ? -55.643 9.201 -6.134 1.00 43.00 192 GLU A CA 1
ATOM 1564 C C . GLU A 1 192 ? -56.334 8.361 -7.220 1.00 43.00 192 GLU A C 1
ATOM 1566 O O . GLU A 1 192 ? -57.103 8.875 -8.031 1.00 43.00 192 GLU A O 1
ATOM 1571 N N . SER A 1 193 ? -56.151 7.040 -7.204 1.00 46.19 193 SER A N 1
ATOM 1572 C CA . SER A 1 193 ? -57.198 6.122 -7.686 1.00 46.19 193 SER A CA 1
ATOM 1573 C C . SER A 1 193 ? -57.000 4.700 -7.163 1.00 46.19 193 SER A C 1
ATOM 1575 O O . SER A 1 193 ? -55.976 4.061 -7.405 1.00 46.19 193 SER A O 1
ATOM 1577 N N . ASP A 1 194 ? -58.021 4.192 -6.472 1.00 41.06 194 ASP A N 1
ATOM 1578 C CA . ASP A 1 194 ? -58.170 2.775 -6.140 1.00 41.06 194 ASP A CA 1
ATOM 1579 C C . ASP A 1 194 ? -58.371 1.910 -7.394 1.00 41.06 194 ASP A C 1
ATOM 1581 O O . ASP A 1 194 ? -58.853 2.393 -8.417 1.00 41.06 194 ASP A O 1
ATOM 1585 N N . TYR A 1 195 ? -58.147 0.597 -7.267 1.00 39.47 195 TYR A N 1
ATOM 1586 C CA . TYR A 1 195 ? -59.017 -0.393 -7.917 1.00 39.47 195 TYR A CA 1
ATOM 1587 C C . TYR A 1 195 ? -59.176 -1.663 -7.064 1.00 39.47 195 TYR A C 1
ATOM 1589 O O . TYR A 1 195 ? -58.366 -1.967 -6.189 1.00 39.47 195 TYR A O 1
ATOM 1597 N N . GLU A 1 196 ? -60.291 -2.359 -7.285 1.00 32.38 196 GLU A N 1
ATOM 1598 C CA . GLU A 1 196 ? -60.960 -3.197 -6.283 1.00 32.38 196 GLU A CA 1
ATOM 1599 C C . GLU A 1 196 ? -60.423 -4.633 -6.120 1.00 32.38 196 GLU A C 1
ATOM 1601 O O . GLU A 1 196 ? -59.764 -5.210 -6.986 1.00 32.38 196 GLU A O 1
ATOM 1606 N N . ALA A 1 197 ? -60.808 -5.263 -5.005 1.00 38.66 197 ALA A N 1
ATOM 1607 C CA . ALA A 1 197 ? -60.640 -6.696 -4.769 1.00 38.66 197 ALA A CA 1
ATOM 1608 C C . ALA A 1 197 ? -61.798 -7.522 -5.364 1.00 38.66 197 ALA A C 1
ATOM 1610 O O . ALA A 1 197 ? -62.950 -7.094 -5.341 1.00 38.66 197 ALA A O 1
ATOM 1611 N N . SER A 1 198 ? -61.534 -8.764 -5.797 1.00 33.06 198 SER A N 1
ATOM 1612 C CA . SER A 1 198 ? -62.607 -9.728 -6.097 1.00 33.06 198 SER A CA 1
ATOM 1613 C C . SER A 1 198 ? -62.259 -11.203 -5.811 1.00 33.06 198 SER A C 1
ATOM 1615 O O . SER A 1 198 ? -61.379 -11.801 -6.414 1.00 33.06 198 SER A O 1
ATOM 1617 N N . ASN A 1 199 ? -63.025 -11.766 -4.870 1.00 30.52 199 ASN A N 1
ATOM 1618 C CA . ASN A 1 199 ? -63.624 -13.111 -4.818 1.00 30.52 199 ASN A CA 1
ATOM 1619 C C . ASN A 1 199 ? -62.823 -14.401 -5.135 1.00 30.52 199 ASN A C 1
ATOM 1621 O O . ASN A 1 199 ? -62.400 -14.676 -6.253 1.00 30.52 199 ASN A O 1
ATOM 1625 N N . SER A 1 200 ? -62.838 -15.301 -4.143 1.00 35.78 200 SER A N 1
ATOM 1626 C CA . SER A 1 200 ? -62.656 -16.765 -4.239 1.00 35.78 200 SER A CA 1
ATOM 1627 C C . SER A 1 200 ? -63.726 -17.444 -5.137 1.00 35.78 200 SER A C 1
ATOM 1629 O O . SER A 1 200 ? -64.757 -16.818 -5.396 1.00 35.78 200 SER A O 1
ATOM 1631 N N . PRO A 1 201 ? -63.588 -18.738 -5.537 1.00 47.88 201 PRO A N 1
ATOM 1632 C CA . PRO A 1 201 ? -64.034 -19.815 -4.631 1.00 47.88 201 PRO A CA 1
ATOM 1633 C C . PRO A 1 201 ? -63.345 -21.210 -4.732 1.00 47.88 201 PRO A C 1
ATOM 1635 O O . PRO A 1 201 ? -62.515 -21.510 -5.580 1.00 47.88 201 PRO A O 1
ATOM 1638 N N . THR A 1 202 ? -63.775 -22.060 -3.798 1.00 32.31 202 THR A N 1
ATOM 1639 C CA . THR A 1 202 ? -63.513 -23.482 -3.470 1.00 32.31 202 THR A CA 1
ATOM 1640 C C . THR A 1 202 ? -63.346 -24.560 -4.567 1.00 32.31 202 THR A C 1
ATOM 1642 O O . THR A 1 202 ? -64.147 -24.638 -5.493 1.00 32.31 202 THR A O 1
ATOM 1645 N N . SER A 1 203 ? -62.474 -25.548 -4.291 1.00 30.81 203 SER A N 1
ATOM 1646 C CA . SER A 1 203 ? -62.661 -27.014 -4.517 1.00 30.81 203 SER A CA 1
ATOM 1647 C C . SER A 1 203 ? -61.597 -27.784 -3.686 1.00 30.81 203 SER A C 1
ATOM 1649 O O . SER A 1 203 ? -60.417 -27.471 -3.785 1.00 30.81 203 SER A O 1
ATOM 1651 N N . SER A 1 204 ? -61.915 -28.523 -2.610 1.00 29.53 204 SER A N 1
ATOM 1652 C CA . SER A 1 204 ? -62.573 -29.847 -2.458 1.00 29.53 204 SER A CA 1
ATOM 1653 C C . SER A 1 204 ? -61.630 -31.069 -2.568 1.00 29.53 204 SER A C 1
ATOM 1655 O O . SER A 1 204 ? -61.058 -31.289 -3.626 1.00 29.53 204 SER A O 1
ATOM 1657 N N . ASP A 1 205 ? -61.587 -31.891 -1.503 1.00 27.67 205 ASP A N 1
ATOM 1658 C CA . ASP A 1 205 ? -61.405 -33.366 -1.490 1.00 27.67 205 ASP A CA 1
ATOM 1659 C C . ASP A 1 205 ? -60.144 -34.014 -2.139 1.00 27.67 205 ASP A C 1
ATOM 1661 O O . ASP A 1 205 ? -59.903 -33.903 -3.328 1.00 27.67 205 ASP A O 1
ATOM 1665 N N . SER A 1 206 ? -59.343 -34.889 -1.503 1.00 30.08 206 SER A N 1
ATOM 1666 C CA . SER A 1 206 ? -59.605 -35.788 -0.366 1.00 30.08 206 SER A CA 1
ATOM 1667 C C . SER A 1 206 ? -58.402 -36.712 -0.022 1.00 30.08 206 SER A C 1
ATOM 1669 O O . SER A 1 206 ? -57.467 -36.881 -0.795 1.00 30.08 206 SER A O 1
ATOM 1671 N N . ASN A 1 207 ? -58.509 -37.385 1.133 1.00 29.84 207 ASN A N 1
ATOM 1672 C CA . ASN A 1 207 ? -58.048 -38.754 1.450 1.00 29.84 207 ASN A CA 1
ATOM 1673 C C . ASN A 1 207 ? -56.572 -39.227 1.307 1.00 29.84 207 ASN A C 1
ATOM 1675 O O . ASN A 1 207 ? -56.098 -39.639 0.257 1.00 29.84 207 ASN A O 1
ATOM 1679 N N . ASN A 1 208 ? -55.986 -39.475 2.488 1.00 29.14 208 ASN A N 1
ATOM 1680 C CA . ASN A 1 208 ? -55.471 -40.785 2.940 1.00 29.14 208 ASN A CA 1
ATOM 1681 C C . ASN A 1 208 ? -54.508 -41.615 2.054 1.00 29.14 208 ASN A C 1
ATOM 1683 O O . ASN A 1 208 ? -54.935 -42.345 1.161 1.00 29.14 208 ASN A O 1
ATOM 1687 N N . GLN A 1 209 ? -53.298 -41.844 2.590 1.00 34.00 209 GLN A N 1
ATOM 1688 C CA . GLN A 1 209 ? -52.958 -43.209 3.036 1.00 34.00 209 GLN A CA 1
ATOM 1689 C C . GLN A 1 209 ? -51.846 -43.268 4.100 1.00 34.00 209 GLN A C 1
ATOM 1691 O O . GLN A 1 209 ? -50.722 -42.823 3.886 1.00 34.00 209 GLN A O 1
ATOM 1696 N N . GLN A 1 210 ? -52.132 -43.908 5.240 1.00 31.94 210 GLN A N 1
ATOM 1697 C CA . GLN A 1 210 ? -51.102 -44.317 6.203 1.00 31.94 210 GLN A CA 1
ATOM 1698 C C . GLN A 1 210 ? -50.367 -45.572 5.707 1.00 31.94 210 GLN A C 1
ATOM 1700 O O . GLN A 1 210 ? -51.014 -46.539 5.304 1.00 31.94 210 GLN A O 1
ATOM 1705 N N . LYS A 1 211 ? -49.041 -45.654 5.889 1.00 34.59 211 LYS A N 1
ATOM 1706 C CA . LYS A 1 211 ? -48.325 -46.944 5.939 1.00 34.59 211 LYS A CA 1
ATOM 1707 C C . LYS A 1 211 ? -47.322 -46.976 7.095 1.00 34.59 211 LYS A C 1
ATOM 1709 O O . LYS A 1 211 ? -46.542 -46.054 7.295 1.00 34.59 211 LYS A O 1
ATOM 1714 N N . LYS A 1 212 ? -47.412 -48.035 7.907 1.00 35.91 212 LYS A N 1
ATOM 1715 C CA . LYS A 1 212 ? -46.708 -48.210 9.191 1.00 35.91 212 LYS A CA 1
ATOM 1716 C C . LYS A 1 212 ? -45.547 -49.207 9.064 1.00 35.91 212 LYS A C 1
ATOM 1718 O O . LYS A 1 212 ? -45.658 -50.162 8.301 1.00 35.91 212 LYS A O 1
ATOM 1723 N N . ARG A 1 213 ? -44.572 -49.093 9.986 1.00 30.05 213 ARG A N 1
ATOM 1724 C CA . ARG A 1 213 ? -43.472 -50.056 10.272 1.00 30.05 213 ARG A CA 1
ATOM 1725 C C . ARG A 1 213 ? -42.362 -50.067 9.189 1.00 30.05 213 ARG A C 1
ATOM 1727 O O . ARG A 1 213 ? -42.602 -49.675 8.061 1.00 30.05 213 ARG A O 1
ATOM 1734 N N . LYS A 1 214 ? -41.118 -50.478 9.480 1.00 33.88 214 LYS A N 1
ATOM 1735 C CA . LYS A 1 214 ? -40.599 -51.251 10.634 1.00 33.88 214 LYS A CA 1
ATOM 1736 C C . LYS A 1 214 ? -39.427 -50.573 11.361 1.00 33.88 214 LYS A C 1
ATOM 1738 O O . LYS A 1 214 ? -38.574 -49.949 10.748 1.00 33.88 214 LYS A O 1
ATOM 1743 N N . ILE A 1 215 ? -39.360 -50.823 12.669 1.00 34.28 215 ILE A N 1
ATOM 1744 C CA . ILE A 1 215 ? -38.149 -50.693 13.496 1.00 34.28 215 ILE A CA 1
ATOM 1745 C C . ILE A 1 215 ? -37.132 -51.752 13.049 1.00 34.28 215 ILE A C 1
ATOM 1747 O O . ILE A 1 215 ? -37.531 -52.877 12.748 1.00 34.28 215 ILE A O 1
ATOM 1751 N N . ASN A 1 216 ? -35.833 -51.450 13.123 1.00 32.69 216 ASN A N 1
ATOM 1752 C CA . ASN A 1 216 ? -34.812 -52.491 13.242 1.00 32.69 216 ASN A CA 1
ATOM 1753 C C . ASN A 1 216 ? -33.759 -52.093 14.290 1.00 32.69 216 ASN A C 1
ATOM 1755 O O . ASN A 1 216 ? -33.361 -50.931 14.358 1.00 32.69 216 ASN A O 1
ATOM 1759 N N . LYS A 1 217 ? -33.355 -53.033 15.155 1.00 32.88 217 LYS A N 1
ATOM 1760 C CA . LYS A 1 217 ? -32.481 -52.766 16.312 1.00 32.88 217 LYS A CA 1
ATOM 1761 C C . LYS A 1 217 ? -31.054 -53.268 16.075 1.00 32.88 217 LYS A C 1
ATOM 1763 O O . LYS A 1 217 ? -30.865 -54.425 15.727 1.00 32.88 217 LYS A O 1
ATOM 1768 N N . GLY A 1 218 ? -30.081 -52.449 16.480 1.00 28.80 218 GLY A N 1
ATOM 1769 C CA . GLY A 1 218 ? -28.831 -52.921 17.084 1.00 28.80 218 GLY A CA 1
ATOM 1770 C C . GLY A 1 218 ? -27.613 -53.104 16.172 1.00 28.80 218 GLY A C 1
ATOM 1771 O O . GLY A 1 218 ? -27.586 -53.970 15.305 1.00 28.80 218 GLY A O 1
ATOM 1772 N N . LYS A 1 219 ? -26.525 -52.412 16.534 1.00 34.28 219 LYS A N 1
ATOM 1773 C CA . LYS A 1 219 ? -25.368 -53.041 17.206 1.00 34.28 219 LYS A CA 1
ATOM 1774 C C . LYS A 1 219 ? -24.474 -51.975 17.858 1.00 34.28 219 LYS A C 1
ATOM 1776 O O . LYS A 1 219 ? -24.031 -51.049 17.193 1.00 34.28 219 LYS A O 1
ATOM 1781 N N . GLN A 1 220 ? -24.193 -52.126 19.154 1.00 39.59 220 GLN A N 1
ATOM 1782 C CA . GLN A 1 220 ? -23.048 -51.470 19.799 1.00 39.59 220 GLN A CA 1
ATOM 1783 C C . GLN A 1 220 ? -21.767 -52.267 19.508 1.00 39.59 220 GLN A C 1
ATOM 1785 O O . GLN A 1 220 ? -21.825 -53.498 19.476 1.00 39.59 220 GLN A O 1
ATOM 1790 N N . PRO A 1 221 ? -20.600 -51.610 19.488 1.00 39.72 221 PRO A N 1
ATOM 1791 C CA . PRO A 1 221 ? -19.370 -52.149 20.047 1.00 39.72 221 PRO A CA 1
ATOM 1792 C C . PRO A 1 221 ? -19.146 -51.585 21.464 1.00 39.72 221 PRO A C 1
ATOM 1794 O O . PRO A 1 221 ? -19.245 -50.380 21.690 1.00 39.72 221 PRO A O 1
ATOM 1797 N N . LYS A 1 222 ? -18.839 -52.451 22.437 1.00 32.81 222 LYS A N 1
ATOM 1798 C CA . LYS A 1 222 ? -18.471 -52.043 23.804 1.00 32.81 222 LYS A CA 1
ATOM 1799 C C . LYS A 1 222 ? -16.950 -51.954 23.960 1.00 32.81 222 LYS A C 1
ATOM 1801 O O . LYS A 1 222 ? -16.239 -52.809 23.449 1.00 32.81 222 LYS A O 1
ATOM 1806 N N . SER A 1 223 ? -16.515 -51.004 24.791 1.00 34.03 223 SER A N 1
ATOM 1807 C CA . SER A 1 223 ? -15.322 -51.054 25.660 1.00 34.03 223 SER A CA 1
ATOM 1808 C C . SER A 1 223 ? -13.949 -51.437 25.077 1.00 34.03 223 SER A C 1
ATOM 1810 O O . SER A 1 223 ? -13.723 -52.579 24.685 1.00 34.03 223 SER A O 1
ATOM 1812 N N . LYS A 1 224 ? -12.949 -50.589 25.360 1.00 34.38 224 LYS A N 1
ATOM 1813 C CA . LYS A 1 224 ? -11.867 -50.983 26.288 1.00 34.38 224 LYS A CA 1
ATOM 1814 C C . LYS A 1 224 ? -11.148 -49.765 26.875 1.00 34.38 224 LYS A C 1
ATOM 1816 O O . LYS A 1 224 ? -10.332 -49.132 26.217 1.00 34.38 224 LYS A O 1
ATOM 1821 N N . ILE A 1 225 ? -11.433 -49.476 28.144 1.00 34.47 225 ILE A N 1
ATOM 1822 C CA . ILE A 1 225 ? -10.563 -48.647 28.986 1.00 34.47 225 ILE A CA 1
ATOM 1823 C C . ILE A 1 225 ? -9.331 -49.493 29.329 1.00 34.47 225 ILE A C 1
ATOM 1825 O O . ILE A 1 225 ? -9.473 -50.663 29.687 1.00 34.47 225 ILE A O 1
ATOM 1829 N N . ARG A 1 226 ? -8.131 -48.911 29.252 1.00 31.16 226 ARG A N 1
ATOM 1830 C CA . ARG A 1 226 ? -6.901 -49.522 29.773 1.00 31.16 226 ARG A CA 1
ATOM 1831 C C . ARG A 1 226 ? -6.162 -48.520 30.651 1.00 31.16 226 ARG A C 1
ATOM 1833 O O . ARG A 1 226 ? -5.272 -47.819 30.183 1.00 31.16 226 ARG A O 1
ATOM 1840 N N . MET A 1 227 ? -6.517 -48.479 31.932 1.00 35.16 227 MET A N 1
ATOM 1841 C CA . MET A 1 227 ? -5.620 -47.895 32.927 1.00 35.16 227 MET A CA 1
ATOM 1842 C C . MET A 1 227 ? -4.334 -48.726 33.001 1.00 35.16 227 MET A C 1
ATOM 1844 O O . MET A 1 227 ? -4.370 -49.955 32.900 1.00 35.16 227 MET A O 1
ATOM 1848 N N . LYS A 1 228 ? -3.208 -48.055 33.233 1.00 34.78 228 LYS A N 1
ATOM 1849 C CA . LYS A 1 228 ? -2.019 -48.663 33.830 1.00 34.78 228 LYS A CA 1
ATOM 1850 C C . LYS A 1 228 ? -1.475 -47.670 34.855 1.00 34.78 228 LYS A C 1
ATOM 1852 O O . LYS A 1 228 ? -1.255 -46.510 34.522 1.00 34.78 228 LYS A O 1
ATOM 1857 N N . ARG A 1 229 ? -1.335 -48.115 36.100 1.00 33.31 229 ARG A N 1
ATOM 1858 C CA . ARG A 1 229 ? -0.892 -47.333 37.259 1.00 33.31 229 ARG A CA 1
ATOM 1859 C C . ARG A 1 229 ? -0.059 -48.269 38.123 1.00 33.31 229 ARG A C 1
ATOM 1861 O O . ARG A 1 229 ? -0.525 -49.375 38.344 1.00 33.31 229 ARG A O 1
ATOM 1868 N N . ASP A 1 230 ? 1.117 -47.821 38.548 1.00 35.56 230 ASP A N 1
ATOM 1869 C CA . ASP A 1 230 ? 1.939 -48.307 39.672 1.00 35.56 230 ASP A CA 1
ATOM 1870 C C . ASP A 1 230 ? 3.174 -47.369 39.724 1.00 35.56 230 ASP A C 1
ATOM 1872 O O . ASP A 1 230 ? 3.709 -47.044 38.667 1.00 35.56 230 ASP A O 1
ATOM 1876 N N . ASN A 1 231 ? 3.465 -46.654 40.825 1.00 34.28 231 ASN A N 1
ATOM 1877 C CA . ASN A 1 231 ? 4.102 -47.093 42.092 1.00 34.28 231 ASN A CA 1
ATOM 1878 C C . ASN A 1 231 ? 5.617 -47.362 41.911 1.00 34.28 231 ASN A C 1
ATOM 1880 O O . ASN A 1 231 ? 5.976 -48.089 40.993 1.00 34.28 231 ASN A O 1
ATOM 1884 N N . ARG A 1 232 ? 6.579 -46.854 42.711 1.00 31.08 232 ARG A N 1
ATOM 1885 C CA . ARG A 1 232 ? 6.661 -46.077 43.996 1.00 31.08 232 ARG A CA 1
ATOM 1886 C C . ARG A 1 232 ? 7.603 -44.844 43.806 1.00 31.08 232 ARG A C 1
ATOM 1888 O O . ARG A 1 232 ? 8.055 -44.661 42.684 1.00 31.08 232 ARG A O 1
ATOM 1895 N N . SER A 1 233 ? 7.974 -43.950 44.743 1.00 33.00 233 SER A N 1
ATOM 1896 C CA . SER A 1 233 ? 7.835 -43.736 46.218 1.00 33.00 233 SER A CA 1
ATOM 1897 C C . SER A 1 233 ? 7.407 -42.253 46.479 1.00 33.00 233 SER A C 1
ATOM 1899 O O . SER A 1 233 ? 7.076 -41.585 45.506 1.00 33.00 233 SER A O 1
ATOM 1901 N N . ALA A 1 234 ? 7.186 -41.648 47.665 1.00 29.98 234 ALA A N 1
ATOM 1902 C CA . ALA A 1 234 ? 7.860 -41.530 48.986 1.00 29.98 234 ALA A CA 1
ATOM 1903 C C . ALA A 1 234 ? 9.235 -40.797 48.975 1.00 29.98 234 ALA A C 1
ATOM 1905 O O . ALA A 1 234 ? 10.050 -41.081 48.105 1.00 29.98 234 ALA A O 1
ATOM 1906 N N . SER A 1 235 ? 9.540 -39.849 49.887 1.00 30.48 235 SER A N 1
ATOM 1907 C CA . SER A 1 235 ? 8.971 -39.593 51.239 1.00 30.48 235 SER A CA 1
ATOM 1908 C C . SER A 1 235 ? 8.982 -38.118 51.731 1.00 30.48 235 SER A C 1
ATOM 1910 O O . SER A 1 235 ? 9.868 -37.369 51.348 1.00 30.48 235 SER A O 1
ATOM 1912 N N . SER A 1 236 ? 8.058 -37.794 52.665 1.00 30.02 236 SER A N 1
ATOM 1913 C CA . SER A 1 236 ? 8.119 -36.804 53.791 1.00 30.02 236 SER A CA 1
ATOM 1914 C C . SER A 1 236 ? 8.568 -35.339 53.540 1.00 30.02 236 SER A C 1
ATOM 1916 O O . SER A 1 236 ? 9.644 -35.105 53.012 1.00 30.02 236 SER A O 1
ATOM 1918 N N . LEU A 1 237 ? 7.795 -34.291 53.893 1.00 30.80 237 LEU A N 1
ATOM 1919 C CA . LEU A 1 237 ? 7.440 -33.815 55.263 1.00 30.80 237 LEU A CA 1
ATOM 1920 C C . LEU A 1 237 ? 8.697 -33.445 56.095 1.00 30.80 237 LEU A C 1
ATOM 1922 O O . LEU A 1 237 ? 9.598 -34.266 56.191 1.00 30.80 237 LEU A O 1
ATOM 1926 N N . ASN A 1 238 ? 8.848 -32.270 56.728 1.00 28.95 238 ASN A N 1
ATOM 1927 C CA . ASN A 1 238 ? 7.864 -31.409 57.413 1.00 28.95 238 ASN A CA 1
ATOM 1928 C C . ASN A 1 238 ? 8.259 -29.911 57.442 1.00 28.95 238 ASN A C 1
ATOM 1930 O O . ASN A 1 238 ? 9.424 -29.557 57.289 1.00 28.95 238 ASN A O 1
ATOM 1934 N N . SER A 1 239 ? 7.291 -29.051 57.774 1.00 36.31 239 SER A N 1
ATOM 1935 C CA . SER A 1 239 ? 7.494 -27.695 58.315 1.00 36.31 239 SER A CA 1
ATOM 1936 C C . SER A 1 239 ? 7.600 -27.699 59.847 1.00 36.31 239 SER A C 1
ATOM 1938 O O . SER A 1 239 ? 6.876 -28.479 60.462 1.00 36.31 239 SER A O 1
ATOM 1940 N N . ILE A 1 240 ? 8.364 -26.778 60.458 1.00 27.69 240 ILE A N 1
ATOM 1941 C CA . ILE A 1 240 ? 8.080 -26.143 61.772 1.00 27.69 240 ILE A CA 1
ATOM 1942 C C . ILE A 1 240 ? 9.078 -24.994 62.041 1.00 27.69 240 ILE A C 1
ATOM 1944 O O . ILE A 1 240 ? 10.165 -24.962 61.469 1.00 27.69 240 ILE A O 1
ATOM 1948 N N . SER A 1 241 ? 8.680 -24.024 62.867 1.00 29.89 241 SER A N 1
ATOM 1949 C CA . SER A 1 241 ? 9.473 -22.864 63.299 1.00 29.89 241 SER A CA 1
ATOM 1950 C C . SER A 1 241 ? 10.356 -23.155 64.521 1.00 29.89 241 SER A C 1
ATOM 1952 O O . SER A 1 241 ? 10.072 -24.084 65.273 1.00 29.89 241 SER A O 1
ATOM 1954 N N . ASN A 1 242 ? 11.349 -22.297 64.800 1.00 28.02 242 ASN A N 1
ATOM 1955 C CA . ASN A 1 242 ? 11.359 -21.452 66.014 1.00 28.02 242 ASN A CA 1
ATOM 1956 C C . ASN A 1 242 ? 12.619 -20.574 66.130 1.00 28.02 242 ASN A C 1
ATOM 1958 O O . ASN A 1 242 ? 13.642 -20.828 65.501 1.00 28.02 242 ASN A O 1
ATOM 1962 N N . ASN A 1 243 ? 12.511 -19.528 66.953 1.00 35.31 243 ASN A N 1
ATOM 1963 C CA . ASN A 1 243 ? 13.595 -18.601 67.282 1.00 35.31 243 ASN A CA 1
ATOM 1964 C C . ASN A 1 243 ? 14.625 -19.241 68.226 1.00 35.31 243 ASN A C 1
ATOM 1966 O O . ASN A 1 243 ? 14.244 -19.987 69.128 1.00 35.31 243 ASN A O 1
ATOM 1970 N N . VAL A 1 244 ? 15.888 -18.814 68.123 1.00 27.20 244 VAL A N 1
ATOM 1971 C CA . VAL A 1 244 ? 16.860 -18.857 69.227 1.00 27.20 244 VAL A CA 1
ATOM 1972 C C . VAL A 1 244 ? 17.588 -17.509 69.287 1.00 27.20 244 VAL A C 1
ATOM 1974 O O . VAL A 1 244 ? 18.183 -17.072 68.306 1.00 27.20 244 VAL A O 1
ATOM 1977 N N . THR A 1 245 ? 17.511 -16.860 70.447 1.00 28.42 245 THR A N 1
ATOM 1978 C CA . THR A 1 245 ? 18.322 -15.697 70.865 1.00 28.42 245 THR A CA 1
ATOM 1979 C C . THR A 1 245 ? 19.431 -16.204 71.810 1.00 28.42 245 THR A C 1
ATOM 1981 O O . THR A 1 245 ? 19.379 -17.379 72.161 1.00 28.42 245 THR A O 1
ATOM 1984 N N . ILE A 1 246 ? 20.334 -15.328 72.298 1.00 28.20 246 ILE A N 1
ATOM 1985 C CA . ILE A 1 246 ? 21.455 -15.571 73.257 1.00 28.20 246 ILE A CA 1
ATOM 1986 C C . ILE A 1 246 ? 22.775 -15.916 72.530 1.00 28.20 246 ILE A C 1
ATOM 1988 O O . ILE A 1 246 ? 22.785 -16.808 71.691 1.00 28.20 246 ILE A O 1
ATOM 1992 N N . SER A 1 247 ? 23.927 -15.279 72.802 1.00 25.70 247 SER A N 1
ATOM 1993 C CA . SER A 1 247 ? 24.222 -14.039 73.561 1.00 25.70 247 SER A CA 1
ATOM 1994 C C . SER A 1 247 ? 25.664 -13.557 73.306 1.00 25.70 247 SER A C 1
ATOM 1996 O O . SER A 1 247 ? 26.500 -14.361 72.911 1.00 25.70 247 SER A O 1
ATOM 1998 N N . GLN A 1 248 ? 25.945 -12.309 73.722 1.00 28.05 248 GLN A N 1
ATOM 1999 C CA . GLN A 1 248 ? 27.253 -11.815 74.211 1.00 28.05 248 GLN A CA 1
ATOM 2000 C C . GLN A 1 248 ? 28.416 -11.667 73.188 1.00 28.05 248 GLN A C 1
ATOM 2002 O O . GLN A 1 248 ? 28.419 -12.288 72.134 1.00 28.05 248 GLN A O 1
ATOM 2007 N N . ASP A 1 249 ? 29.412 -10.793 73.413 1.00 25.94 249 ASP A N 1
ATOM 2008 C CA . ASP A 1 249 ? 29.679 -9.956 74.604 1.00 25.94 249 ASP A CA 1
ATOM 2009 C C . ASP A 1 249 ? 30.268 -8.555 74.289 1.00 25.94 249 ASP A C 1
ATOM 2011 O O . ASP A 1 249 ? 30.770 -8.331 73.194 1.00 25.94 249 ASP A O 1
ATOM 2015 N N . SER A 1 250 ? 30.186 -7.657 75.286 1.00 31.02 250 SER A N 1
ATOM 2016 C CA . SER A 1 250 ? 31.094 -6.548 75.683 1.00 31.02 250 SER A CA 1
ATOM 2017 C C . SER A 1 250 ? 31.991 -5.834 74.643 1.00 31.02 250 SER A C 1
ATOM 2019 O O . SER A 1 250 ? 32.739 -6.469 73.913 1.00 31.02 250 SER A O 1
ATOM 2021 N N . SER A 1 251 ? 32.166 -4.501 74.638 1.00 28.27 251 SER A N 1
ATOM 2022 C CA . SER A 1 251 ? 31.722 -3.371 75.504 1.00 28.27 251 SER A CA 1
ATOM 2023 C C . SER A 1 251 ? 32.113 -2.033 74.780 1.00 28.27 251 SER A C 1
ATOM 2025 O O . SER A 1 251 ? 32.432 -2.108 73.597 1.00 28.27 251 SER A O 1
ATOM 2027 N N . ASN A 1 252 ? 32.130 -0.788 75.299 1.00 30.09 252 ASN A N 1
ATOM 2028 C CA . ASN A 1 252 ? 31.960 -0.188 76.639 1.00 30.09 252 ASN A CA 1
ATOM 2029 C C . ASN A 1 252 ? 31.637 1.337 76.536 1.00 30.09 252 ASN A C 1
ATOM 2031 O O . ASN A 1 252 ? 31.845 1.895 75.466 1.00 30.09 252 ASN A O 1
ATOM 2035 N N . GLN A 1 253 ? 31.270 1.984 77.661 1.00 32.97 253 GLN A N 1
ATOM 2036 C CA . GLN A 1 253 ? 31.292 3.446 77.976 1.00 32.97 253 GLN A CA 1
ATOM 2037 C C . GLN A 1 253 ? 30.500 4.420 77.049 1.00 32.97 253 GLN A C 1
ATOM 2039 O O . GLN A 1 253 ? 30.632 4.405 75.835 1.00 32.97 253 GLN A O 1
ATOM 2044 N N . GLU A 1 254 ? 29.522 5.210 77.529 1.00 28.94 254 GLU A N 1
ATOM 2045 C CA . GLU A 1 254 ? 29.584 6.395 78.434 1.00 28.94 254 GLU A CA 1
ATOM 2046 C C . GLU A 1 254 ? 30.245 7.642 77.789 1.00 28.94 254 GLU A C 1
ATOM 2048 O O . GLU A 1 254 ? 31.290 7.516 77.167 1.00 28.94 254 GLU A O 1
ATOM 2053 N N . GLN A 1 255 ? 29.714 8.880 77.861 1.00 28.83 255 GLN A N 1
ATOM 2054 C CA . GLN A 1 255 ? 28.710 9.506 78.759 1.00 28.83 255 GLN A CA 1
ATOM 2055 C C . GLN A 1 255 ? 27.895 10.641 78.052 1.00 28.83 255 GLN A C 1
ATOM 2057 O O . GLN A 1 255 ? 28.227 11.061 76.946 1.00 28.83 255 GLN A O 1
ATOM 2062 N N . LEU A 1 256 ? 26.842 11.163 78.705 1.00 26.00 256 LEU A N 1
ATOM 2063 C CA . LEU A 1 256 ? 26.029 12.358 78.334 1.00 26.00 256 LEU A CA 1
ATOM 2064 C C . LEU A 1 256 ? 26.489 13.588 79.167 1.00 26.00 256 LEU A C 1
ATOM 2066 O O . LEU A 1 256 ? 26.956 13.342 80.281 1.00 26.00 256 LEU A O 1
ATOM 2070 N N . PRO A 1 257 ? 26.359 14.876 78.726 1.00 38.09 257 PRO A N 1
ATOM 2071 C CA . PRO A 1 257 ? 25.042 15.561 78.707 1.00 38.09 257 PRO A CA 1
ATOM 2072 C C . PRO A 1 257 ? 24.793 16.754 77.717 1.00 38.09 257 PRO A C 1
ATOM 2074 O O . PRO A 1 257 ? 25.660 17.569 77.437 1.00 38.09 257 PRO A O 1
ATOM 2077 N N . THR A 1 258 ? 23.529 16.872 77.277 1.00 24.47 258 THR A N 1
ATOM 2078 C CA . THR A 1 258 ? 22.599 18.048 77.230 1.00 24.47 258 THR A CA 1
ATOM 2079 C C . THR A 1 258 ? 23.063 19.527 77.008 1.00 24.47 258 THR A C 1
ATOM 2081 O O . THR A 1 258 ? 23.972 19.987 77.681 1.00 24.47 258 THR A O 1
ATOM 2084 N N . VAL A 1 259 ? 22.248 20.314 76.245 1.00 24.34 259 VAL A N 1
ATOM 2085 C CA . VAL A 1 259 ? 21.871 21.777 76.390 1.00 24.34 259 VAL A CA 1
ATOM 2086 C C . VAL A 1 259 ? 22.056 22.742 75.160 1.00 24.34 259 VAL A C 1
ATOM 2088 O O . VAL A 1 259 ? 23.093 23.367 75.002 1.00 24.34 259 VAL A O 1
ATOM 2091 N N . ILE A 1 260 ? 20.945 22.973 74.415 1.00 25.58 260 ILE A N 1
ATOM 2092 C CA . ILE A 1 260 ? 20.359 24.265 73.900 1.00 25.58 260 ILE A CA 1
ATOM 2093 C C . ILE A 1 260 ? 20.915 25.066 72.659 1.00 25.58 260 ILE A C 1
ATOM 2095 O O . ILE A 1 260 ? 22.100 25.332 72.536 1.00 25.58 260 ILE A O 1
ATOM 2099 N N . VAL A 1 261 ? 19.950 25.548 71.824 1.00 25.00 261 VAL A N 1
ATOM 2100 C CA . VAL A 1 261 ? 19.934 26.471 70.627 1.00 25.00 261 VAL A CA 1
ATOM 2101 C C . VAL A 1 261 ? 20.814 26.170 69.386 1.00 25.00 261 VAL A C 1
ATOM 2103 O O . VAL A 1 261 ? 21.857 25.552 69.499 1.00 25.00 261 VAL A O 1
ATOM 2106 N N . THR A 1 262 ? 20.466 26.566 68.139 1.00 26.97 262 THR A N 1
ATOM 2107 C CA . THR A 1 262 ? 19.377 27.428 67.577 1.00 26.97 262 THR A CA 1
ATOM 2108 C C . THR A 1 262 ? 18.672 26.781 66.359 1.00 26.97 262 THR A C 1
ATOM 2110 O O . THR A 1 262 ? 19.232 25.919 65.694 1.00 26.97 262 THR A O 1
ATOM 2113 N N . ASN A 1 263 ? 17.463 27.261 66.024 1.00 29.31 263 ASN A N 1
ATOM 2114 C CA . ASN A 1 263 ? 16.753 27.037 64.744 1.00 29.31 263 ASN A CA 1
ATOM 2115 C C . ASN A 1 263 ? 16.973 28.256 63.810 1.00 29.31 263 ASN A C 1
ATOM 2117 O O . ASN A 1 263 ? 17.079 29.368 64.334 1.00 29.31 263 ASN A O 1
ATOM 2121 N N . PRO A 1 264 ? 17.006 28.103 62.464 1.00 30.64 264 PRO A N 1
ATOM 2122 C CA . PRO A 1 264 ? 15.743 28.085 61.708 1.00 30.64 264 PRO A CA 1
ATOM 2123 C C . PRO A 1 264 ? 15.674 27.125 60.500 1.00 30.64 264 PRO A C 1
ATOM 2125 O O . PRO A 1 264 ? 16.652 26.848 59.812 1.00 30.64 264 PRO A O 1
ATOM 2128 N N . THR A 1 265 ? 14.453 26.680 60.196 1.00 33.16 265 THR A N 1
ATOM 2129 C CA . THR A 1 265 ? 14.109 25.839 59.040 1.00 33.16 265 THR A CA 1
ATOM 2130 C C . THR A 1 265 ? 14.297 26.565 57.704 1.00 33.16 265 THR A C 1
ATOM 2132 O O . THR A 1 265 ? 13.626 27.567 57.450 1.00 33.16 265 THR A O 1
ATOM 2135 N N . THR A 1 266 ? 15.081 25.992 56.786 1.00 30.38 266 THR A N 1
ATOM 2136 C CA . THR A 1 266 ? 15.166 26.446 55.383 1.00 30.38 266 THR A CA 1
ATOM 2137 C C . THR A 1 266 ? 14.646 25.365 54.433 1.00 30.38 266 THR A C 1
ATOM 2139 O O . THR A 1 266 ? 14.893 24.176 54.628 1.00 30.38 266 THR A O 1
ATOM 2142 N N . ARG A 1 267 ? 13.896 25.760 53.396 1.00 29.27 267 ARG A N 1
ATOM 2143 C CA . ARG A 1 267 ? 13.299 24.830 52.419 1.00 29.27 267 ARG A CA 1
ATOM 2144 C C . ARG A 1 267 ? 14.382 24.133 51.589 1.00 29.27 267 ARG A C 1
ATOM 2146 O O . ARG A 1 267 ? 15.157 24.813 50.925 1.00 29.27 267 ARG A O 1
ATOM 2153 N N . ILE A 1 268 ? 14.361 22.800 51.527 1.00 31.25 268 ILE A N 1
ATOM 2154 C CA . ILE A 1 268 ? 15.137 22.052 50.527 1.00 31.25 268 ILE A CA 1
ATOM 2155 C C . ILE A 1 268 ? 14.429 22.180 49.174 1.00 31.25 268 ILE A C 1
ATOM 2157 O O . ILE A 1 268 ? 13.411 21.535 48.917 1.00 31.25 268 ILE A O 1
ATOM 2161 N N . THR A 1 269 ? 14.974 23.017 48.296 1.00 29.47 269 THR A N 1
ATOM 2162 C CA . THR A 1 269 ? 14.631 23.033 46.873 1.00 29.47 269 THR A CA 1
ATOM 2163 C C . THR A 1 269 ? 15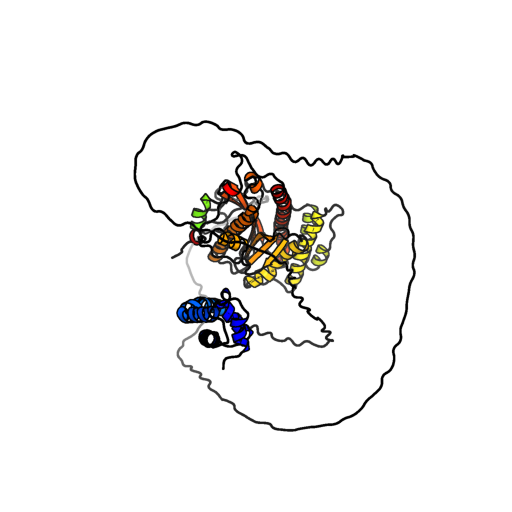.064 21.715 46.237 1.00 29.47 269 THR A C 1
ATOM 2165 O O . THR A 1 269 ? 16.252 21.406 46.179 1.00 29.47 269 THR A O 1
ATOM 2168 N N . ARG A 1 270 ? 14.108 20.937 45.714 1.00 31.83 270 ARG A N 1
ATOM 2169 C CA . ARG A 1 270 ? 14.422 19.820 44.812 1.00 31.83 270 ARG A CA 1
ATOM 2170 C C . ARG A 1 270 ? 15.087 20.378 43.554 1.00 31.83 270 ARG A C 1
ATOM 2172 O O . ARG A 1 270 ? 14.437 21.072 42.774 1.00 31.83 270 ARG A O 1
ATOM 2179 N N . THR A 1 271 ? 16.358 20.056 43.348 1.00 32.47 271 THR A N 1
ATOM 2180 C CA . THR A 1 271 ? 17.012 20.223 42.049 1.00 32.47 271 THR A CA 1
ATOM 2181 C C . THR A 1 271 ? 16.334 19.316 41.012 1.00 32.47 271 THR A C 1
ATOM 2183 O O . THR A 1 271 ? 15.962 18.185 41.340 1.00 32.47 271 THR A O 1
ATOM 2186 N N . PRO A 1 272 ? 16.132 19.782 39.766 1.00 32.59 272 PRO A N 1
ATOM 2187 C CA . PRO A 1 272 ? 15.634 18.924 38.698 1.00 32.59 272 PRO A CA 1
ATOM 2188 C C . PRO A 1 272 ? 16.683 17.866 38.337 1.00 32.59 272 PRO A C 1
ATOM 2190 O O . PRO A 1 272 ? 17.887 18.114 38.419 1.00 32.59 272 PRO A O 1
ATOM 2193 N N . SER A 1 273 ? 16.223 16.685 37.922 1.00 36.50 273 SER A N 1
ATOM 2194 C CA . SER A 1 273 ? 17.096 15.601 37.459 1.00 36.50 273 SER A CA 1
ATOM 2195 C C . SER A 1 273 ? 17.955 16.038 36.259 1.00 36.50 273 SER A C 1
ATOM 2197 O O . SER A 1 273 ? 17.507 16.881 35.474 1.00 36.50 273 SER A O 1
ATOM 2199 N N . PRO A 1 274 ? 19.167 15.474 36.074 1.00 32.28 274 PRO A N 1
ATOM 2200 C CA . PRO A 1 274 ? 20.029 15.831 34.951 1.00 32.28 274 PRO A CA 1
ATOM 2201 C C . PRO A 1 274 ? 19.328 15.633 33.602 1.00 32.28 274 PRO A C 1
ATOM 2203 O O . PRO A 1 274 ? 18.669 14.615 33.382 1.00 32.28 274 PRO A O 1
ATOM 2206 N N . ARG A 1 275 ? 19.503 16.586 32.677 1.00 35.91 275 ARG A N 1
ATOM 2207 C CA . ARG A 1 275 ? 19.136 16.367 31.270 1.00 35.91 275 ARG A CA 1
ATOM 2208 C C . ARG A 1 275 ? 19.955 15.194 30.708 1.00 35.91 275 ARG A C 1
ATOM 2210 O O . ARG A 1 275 ? 21.136 15.093 31.048 1.00 35.91 275 ARG A O 1
ATOM 2217 N N . PRO A 1 276 ? 19.387 14.361 29.817 1.00 32.06 276 PRO A N 1
ATOM 2218 C CA . PRO A 1 276 ? 20.180 13.439 29.013 1.00 32.06 276 PRO A CA 1
ATOM 2219 C C . PRO A 1 276 ? 21.274 14.206 28.266 1.00 32.06 276 PRO A C 1
ATOM 2221 O O . PRO A 1 276 ? 21.006 15.270 27.701 1.00 32.06 276 PRO A O 1
ATOM 2224 N N . ASN A 1 277 ? 22.499 13.682 28.284 1.00 26.89 277 ASN A N 1
ATOM 2225 C CA . ASN A 1 277 ? 23.584 14.253 27.495 1.00 26.89 277 ASN A CA 1
ATOM 2226 C C . ASN A 1 277 ? 23.337 13.965 26.003 1.00 26.89 277 ASN A C 1
ATOM 2228 O O . ASN A 1 277 ? 22.765 12.929 25.666 1.00 26.89 277 ASN A O 1
ATOM 2232 N N . ILE A 1 278 ? 23.718 14.892 25.122 1.00 36.56 278 ILE A N 1
ATOM 2233 C CA . ILE A 1 278 ? 23.318 14.856 23.701 1.00 36.56 278 ILE A CA 1
ATOM 2234 C C . ILE A 1 278 ? 24.196 13.906 22.867 1.00 36.56 278 ILE A C 1
ATOM 2236 O O . ILE A 1 278 ? 23.749 13.396 21.839 1.00 36.56 278 ILE A O 1
ATOM 2240 N N . ASP A 1 279 ? 25.406 13.608 23.337 1.00 32.47 279 ASP A N 1
ATOM 2241 C CA . ASP A 1 279 ? 26.358 12.752 22.634 1.00 32.47 279 ASP A CA 1
ATOM 2242 C C . ASP A 1 279 ? 26.171 11.266 22.987 1.00 32.47 279 ASP A C 1
ATOM 2244 O O . ASP A 1 279 ? 26.068 10.892 24.156 1.00 32.47 279 ASP A O 1
ATOM 2248 N N . ASN A 1 280 ? 26.187 10.415 21.952 1.00 30.19 280 ASN A N 1
ATOM 2249 C CA . ASN A 1 280 ? 25.815 8.989 21.952 1.00 30.19 280 ASN A CA 1
ATOM 2250 C C . ASN A 1 280 ? 24.310 8.709 22.108 1.00 30.19 280 ASN A C 1
ATOM 2252 O O . ASN A 1 280 ? 23.835 8.168 23.108 1.00 30.19 280 ASN A O 1
ATOM 2256 N N . ALA A 1 281 ? 23.566 8.972 21.030 1.00 33.84 281 ALA A N 1
ATOM 2257 C CA . ALA A 1 281 ? 22.213 8.463 20.851 1.00 33.84 281 ALA A CA 1
ATOM 2258 C C . ALA A 1 281 ? 22.201 6.922 20.762 1.00 33.84 281 ALA A C 1
ATOM 2260 O O . ALA A 1 281 ? 22.269 6.342 19.676 1.00 33.84 281 ALA A O 1
ATOM 2261 N N . ASN A 1 282 ? 22.034 6.253 21.907 1.00 30.39 282 ASN A N 1
ATOM 2262 C CA . ASN A 1 282 ? 21.497 4.893 21.963 1.00 30.39 282 ASN A CA 1
ATOM 2263 C C . ASN A 1 282 ? 20.044 4.932 21.462 1.00 30.39 282 ASN A C 1
ATOM 2265 O O . ASN A 1 282 ? 19.102 5.045 22.246 1.00 30.39 282 ASN A O 1
ATOM 2269 N N . ILE A 1 283 ? 19.870 4.889 20.137 1.00 35.09 283 ILE A N 1
ATOM 2270 C CA . ILE A 1 283 ? 18.563 4.836 19.479 1.00 35.09 283 ILE A CA 1
ATOM 2271 C C . ILE A 1 283 ? 17.870 3.558 19.950 1.00 35.09 283 ILE A C 1
ATOM 2273 O O . ILE A 1 283 ? 18.212 2.462 19.511 1.00 35.09 283 ILE A O 1
ATOM 2277 N N . GLN A 1 284 ? 16.907 3.701 20.860 1.00 27.73 284 GLN A N 1
ATOM 2278 C CA . GLN A 1 284 ? 16.194 2.573 21.440 1.00 27.73 284 GLN A CA 1
ATOM 2279 C C . GLN A 1 284 ? 15.401 1.861 20.335 1.00 27.73 284 GLN A C 1
ATOM 2281 O O . GLN A 1 284 ? 14.471 2.419 19.745 1.00 27.73 284 GLN A O 1
ATOM 2286 N N . ILE A 1 285 ? 15.838 0.645 20.003 1.00 35.41 285 ILE A N 1
ATOM 2287 C CA . ILE A 1 285 ? 15.348 -0.110 18.849 1.00 35.41 285 ILE A CA 1
ATOM 2288 C C . ILE A 1 285 ? 13.920 -0.568 19.140 1.00 35.41 285 ILE A C 1
ATOM 2290 O O . ILE A 1 285 ? 13.690 -1.521 19.879 1.00 35.41 285 ILE A O 1
ATOM 2294 N N . THR A 1 286 ? 12.955 0.122 18.542 1.00 43.72 286 THR A N 1
ATOM 2295 C CA . THR A 1 286 ? 11.567 -0.330 18.454 1.00 43.72 286 THR A CA 1
ATOM 2296 C C . THR A 1 286 ? 11.496 -1.392 17.350 1.00 43.72 286 THR A C 1
ATOM 2298 O O . THR A 1 286 ? 11.762 -1.045 16.198 1.00 43.72 286 THR A O 1
ATOM 2301 N N . PRO A 1 287 ? 11.154 -2.664 17.646 1.00 56.50 287 PRO A N 1
ATOM 2302 C CA . PRO A 1 287 ? 11.300 -3.802 16.719 1.00 56.50 287 PRO A CA 1
ATOM 2303 C C . PRO A 1 287 ? 10.241 -3.848 15.594 1.00 56.50 287 PRO A C 1
ATOM 2305 O O . PRO A 1 287 ? 9.933 -4.906 15.063 1.00 56.50 287 PRO A O 1
ATOM 2308 N N . GLN A 1 288 ? 9.662 -2.698 15.247 1.00 76.19 288 GLN A N 1
ATOM 2309 C CA . GLN A 1 288 ? 8.461 -2.540 14.418 1.00 76.19 288 GLN A CA 1
ATOM 2310 C C . GLN A 1 288 ? 8.689 -1.570 13.242 1.00 76.19 288 GLN A C 1
ATOM 2312 O O . GLN A 1 288 ? 7.772 -0.886 12.787 1.00 76.19 288 GLN A O 1
ATOM 2317 N N . LYS A 1 289 ? 9.940 -1.411 12.809 1.00 82.25 289 LYS A N 1
ATOM 2318 C CA . LYS A 1 289 ? 10.331 -0.548 11.684 1.00 82.25 289 LYS A CA 1
ATOM 2319 C C . LYS A 1 289 ? 10.762 -1.421 10.517 1.00 82.25 289 LYS A C 1
ATOM 2321 O O . LYS A 1 289 ? 11.286 -2.499 10.757 1.00 82.25 289 LYS A O 1
ATOM 2326 N N . SER A 1 290 ? 10.577 -0.949 9.287 1.00 85.31 290 SER A N 1
ATOM 2327 C CA . SER A 1 290 ? 11.071 -1.637 8.091 1.00 85.31 290 SER A CA 1
ATOM 2328 C C . SER A 1 290 ? 12.582 -1.863 8.189 1.00 85.31 290 SER A C 1
ATOM 2330 O O . SER A 1 290 ? 13.338 -0.921 8.457 1.00 85.31 290 SER A O 1
ATOM 2332 N N . VAL A 1 291 ? 13.019 -3.106 7.991 1.00 87.94 291 VAL A N 1
ATOM 2333 C CA . VAL A 1 291 ? 14.421 -3.537 8.097 1.00 87.94 291 VAL A CA 1
ATOM 2334 C C . VAL A 1 291 ? 14.771 -4.325 6.846 1.00 87.94 291 VAL A C 1
ATOM 2336 O O . VAL A 1 291 ? 13.964 -5.115 6.385 1.00 87.94 291 VAL A O 1
ATOM 2339 N N . LEU A 1 292 ? 15.975 -4.155 6.320 1.00 87.62 292 LEU A N 1
ATOM 2340 C CA . LEU A 1 292 ? 16.495 -4.957 5.213 1.00 87.62 292 LEU A CA 1
ATOM 2341 C C . LEU A 1 292 ? 17.580 -5.920 5.723 1.00 87.62 292 LEU A C 1
ATOM 2343 O O . LEU A 1 292 ? 18.222 -5.673 6.752 1.00 87.62 292 LEU A O 1
ATOM 2347 N N . PHE A 1 293 ? 17.829 -7.014 5.009 1.00 87.12 293 PHE A N 1
ATOM 2348 C CA . PHE A 1 293 ? 19.039 -7.809 5.188 1.00 87.12 293 PHE A CA 1
ATOM 2349 C C . PHE A 1 293 ? 20.275 -6.987 4.798 1.00 87.12 293 PHE A C 1
ATOM 2351 O O . PHE A 1 293 ? 20.255 -6.137 3.905 1.00 87.12 293 PHE A O 1
ATOM 2358 N N . LYS A 1 294 ? 21.392 -7.245 5.485 1.00 85.88 294 LYS A N 1
ATOM 2359 C CA . LYS A 1 294 ? 22.651 -6.509 5.286 1.00 85.88 294 LYS A CA 1
ATOM 2360 C C . LYS A 1 294 ? 23.176 -6.640 3.852 1.00 85.88 294 LYS A C 1
ATOM 2362 O O . LYS A 1 294 ? 23.701 -5.676 3.293 1.00 85.88 294 LYS A O 1
ATOM 2367 N N . ASP A 1 295 ? 23.018 -7.817 3.263 1.00 84.19 295 ASP A N 1
ATOM 2368 C CA . ASP A 1 295 ? 23.489 -8.107 1.912 1.00 84.19 295 ASP A CA 1
ATOM 2369 C C . ASP A 1 295 ? 22.621 -7.382 0.877 1.00 84.19 295 ASP A C 1
ATOM 2371 O O . ASP A 1 295 ? 23.156 -6.751 -0.032 1.00 84.19 295 ASP A O 1
ATOM 2375 N N . SER A 1 296 ? 21.305 -7.331 1.097 1.00 85.12 296 SER A N 1
ATOM 2376 C CA . SER A 1 296 ? 20.357 -6.544 0.307 1.00 85.12 296 SER A CA 1
ATOM 2377 C C . SER A 1 296 ? 20.657 -5.044 0.378 1.00 85.12 296 SER A C 1
ATOM 2379 O O . SER A 1 296 ? 20.713 -4.394 -0.661 1.00 85.12 296 SER A O 1
ATOM 2381 N N . VAL A 1 297 ? 20.981 -4.483 1.553 1.00 85.19 297 VAL A N 1
ATOM 2382 C CA . VAL A 1 297 ? 21.500 -3.097 1.662 1.00 85.19 297 VAL A CA 1
ATOM 2383 C C . VAL A 1 297 ? 22.780 -2.916 0.833 1.00 85.19 297 VAL A C 1
ATOM 2385 O O . VAL A 1 297 ? 22.920 -1.933 0.104 1.00 85.19 297 VAL A O 1
ATOM 2388 N N . THR A 1 298 ? 23.701 -3.880 0.909 1.00 85.12 298 THR A N 1
ATOM 2389 C CA . THR A 1 298 ? 25.002 -3.844 0.217 1.00 85.12 298 THR A CA 1
ATOM 2390 C C . THR A 1 298 ? 24.861 -3.960 -1.308 1.00 85.12 298 THR A C 1
ATOM 2392 O O . THR A 1 298 ? 25.652 -3.367 -2.042 1.00 85.12 298 THR A O 1
ATOM 2395 N N . TYR A 1 299 ? 23.843 -4.667 -1.800 1.00 83.44 299 TYR A N 1
ATOM 2396 C CA . TYR A 1 299 ? 23.484 -4.724 -3.216 1.00 83.44 299 TYR A CA 1
ATOM 2397 C C . TYR A 1 299 ? 22.771 -3.434 -3.666 1.00 83.44 299 TYR A C 1
ATOM 2399 O O . TYR A 1 299 ? 23.149 -2.809 -4.660 1.00 83.44 299 TYR A O 1
ATOM 2407 N N . LEU A 1 300 ? 21.756 -3.000 -2.911 1.00 85.00 300 LEU A N 1
ATOM 2408 C CA . LEU A 1 300 ? 20.847 -1.920 -3.300 1.00 85.00 300 LEU A CA 1
ATOM 2409 C C . LEU A 1 300 ? 21.474 -0.520 -3.227 1.00 85.00 300 LEU A C 1
ATOM 2411 O O . LEU A 1 300 ? 21.010 0.362 -3.946 1.00 85.00 300 LEU A O 1
ATOM 2415 N N . GLN A 1 301 ? 22.536 -0.300 -2.441 1.00 85.25 301 GLN A N 1
ATOM 2416 C CA . GLN A 1 301 ? 23.191 1.017 -2.290 1.00 85.25 301 GLN A CA 1
ATOM 2417 C C . GLN A 1 301 ? 23.616 1.682 -3.618 1.00 85.25 301 GLN A C 1
ATOM 2419 O O . GLN A 1 301 ? 23.657 2.908 -3.707 1.00 85.25 301 GLN A O 1
ATOM 2424 N N . ASN A 1 302 ? 23.890 0.890 -4.662 1.00 87.12 302 ASN A N 1
ATOM 2425 C CA . ASN A 1 302 ? 24.266 1.389 -5.990 1.00 87.12 302 ASN A CA 1
ATOM 2426 C C . ASN A 1 302 ? 23.066 1.902 -6.812 1.00 87.12 302 ASN A C 1
ATOM 2428 O O . ASN A 1 302 ? 23.246 2.706 -7.725 1.00 87.12 302 ASN A O 1
ATOM 2432 N N . HIS A 1 303 ? 21.850 1.447 -6.489 1.00 89.25 303 HIS A N 1
ATOM 2433 C CA . HIS A 1 303 ? 20.629 1.673 -7.271 1.00 89.25 303 HIS A CA 1
ATOM 2434 C C . HIS A 1 303 ? 19.494 2.341 -6.486 1.00 89.25 303 HIS A C 1
ATOM 2436 O O . HIS A 1 303 ? 18.510 2.772 -7.088 1.00 89.25 303 HIS A O 1
ATOM 2442 N N . ILE A 1 304 ? 19.592 2.444 -5.159 1.00 91.12 304 ILE A N 1
ATOM 2443 C CA . ILE A 1 304 ? 18.551 3.014 -4.302 1.00 91.12 304 ILE A CA 1
ATOM 2444 C C . ILE A 1 304 ? 19.184 3.890 -3.221 1.00 91.12 304 ILE A C 1
ATOM 2446 O O . ILE A 1 304 ? 19.851 3.412 -2.305 1.00 91.12 304 ILE A O 1
ATOM 2450 N N . LYS A 1 305 ? 18.906 5.194 -3.287 1.00 91.06 305 LYS A N 1
ATOM 2451 C CA . LYS A 1 305 ? 19.192 6.138 -2.205 1.00 91.06 305 LYS A CA 1
ATOM 2452 C C . LYS A 1 305 ? 18.171 5.938 -1.087 1.00 91.06 305 LYS A C 1
ATOM 2454 O O . LYS A 1 305 ? 16.994 6.238 -1.260 1.00 91.06 305 LYS A O 1
ATOM 2459 N N . MET A 1 306 ? 18.624 5.444 0.056 1.00 89.06 306 MET A N 1
ATOM 2460 C CA . MET A 1 306 ? 17.817 5.279 1.263 1.00 89.06 306 MET A CA 1
ATOM 2461 C C . MET A 1 306 ? 18.648 5.634 2.498 1.00 89.06 306 MET A C 1
ATOM 2463 O O . MET A 1 306 ? 19.861 5.432 2.513 1.00 89.06 306 MET A O 1
ATOM 2467 N N . ASN A 1 307 ? 18.000 6.160 3.534 1.00 85.94 307 ASN A N 1
ATOM 2468 C CA . ASN A 1 307 ? 18.631 6.385 4.832 1.00 85.94 307 ASN A CA 1
ATOM 2469 C C . ASN A 1 307 ? 18.430 5.131 5.696 1.00 85.94 307 ASN A C 1
ATOM 2471 O O . ASN A 1 307 ? 17.301 4.831 6.084 1.00 85.94 307 ASN A O 1
ATOM 2475 N N . VAL A 1 308 ? 19.506 4.389 5.965 1.00 86.69 308 VAL A N 1
ATOM 2476 C CA . VAL A 1 308 ? 19.493 3.154 6.765 1.00 86.69 308 VAL A CA 1
ATOM 2477 C C . VAL A 1 308 ? 20.528 3.210 7.883 1.00 86.69 308 VAL A C 1
ATOM 2479 O O . VAL A 1 308 ? 21.602 3.787 7.717 1.00 86.69 308 VAL A O 1
ATOM 2482 N N . ASN A 1 309 ? 20.218 2.602 9.030 1.00 83.62 309 ASN A N 1
ATOM 2483 C CA . ASN A 1 309 ? 21.184 2.451 10.120 1.00 83.62 309 ASN A CA 1
ATOM 2484 C C . ASN A 1 309 ? 22.109 1.234 9.904 1.00 83.62 309 ASN A C 1
ATOM 2486 O O . ASN A 1 309 ? 21.883 0.395 9.032 1.00 83.62 309 ASN A O 1
ATOM 2490 N N . ASN A 1 310 ? 23.104 1.075 10.783 1.00 81.56 310 ASN A N 1
ATOM 2491 C CA . ASN A 1 310 ? 24.070 -0.037 10.776 1.00 81.56 310 ASN A CA 1
ATOM 2492 C C . ASN A 1 310 ? 23.447 -1.450 10.933 1.00 81.56 310 ASN A C 1
ATOM 2494 O O . ASN A 1 310 ? 24.176 -2.439 10.916 1.00 81.56 310 ASN A O 1
ATOM 2498 N N . GLN A 1 311 ? 22.129 -1.554 11.129 1.00 78.44 311 GLN A N 1
ATOM 2499 C CA . GLN A 1 311 ? 21.365 -2.798 11.283 1.00 78.44 311 GLN A CA 1
ATOM 2500 C C . GLN A 1 311 ? 20.384 -3.031 10.119 1.00 78.44 311 GLN A C 1
ATOM 2502 O O . GLN A 1 311 ? 19.595 -3.969 10.176 1.00 78.44 311 GLN A O 1
ATOM 2507 N N . GLY A 1 312 ? 20.404 -2.176 9.088 1.00 77.50 312 GLY A N 1
ATOM 2508 C CA . GLY A 1 312 ? 19.486 -2.241 7.950 1.00 77.50 312 GLY A CA 1
ATOM 2509 C C . GLY A 1 312 ? 18.097 -1.650 8.211 1.00 77.50 312 GLY A C 1
ATOM 2510 O O . GLY A 1 312 ? 17.242 -1.747 7.336 1.00 77.50 312 GLY A O 1
ATOM 2511 N N . MET A 1 313 ? 17.843 -1.029 9.373 1.00 81.56 313 MET A N 1
ATOM 2512 C CA . MET A 1 313 ? 16.573 -0.331 9.614 1.00 81.56 313 MET A CA 1
ATOM 2513 C C . MET A 1 313 ? 16.500 0.926 8.755 1.00 81.56 313 MET A C 1
ATOM 2515 O O . MET A 1 313 ? 17.392 1.775 8.840 1.00 81.56 313 MET A O 1
ATOM 2519 N N . ILE A 1 314 ? 15.415 1.080 7.998 1.00 82.88 314 ILE A N 1
ATOM 2520 C CA . ILE A 1 314 ? 15.102 2.323 7.290 1.00 82.88 314 ILE A CA 1
ATOM 2521 C C . ILE A 1 314 ? 14.770 3.407 8.328 1.00 82.88 314 ILE A C 1
ATOM 2523 O O . ILE A 1 314 ? 14.092 3.158 9.329 1.00 82.88 314 ILE A O 1
ATOM 2527 N N . ILE A 1 315 ? 15.287 4.613 8.100 1.00 82.62 315 ILE A N 1
ATOM 2528 C CA . ILE A 1 315 ? 15.078 5.785 8.949 1.00 82.62 315 ILE A CA 1
ATOM 2529 C C . ILE A 1 315 ? 14.453 6.901 8.110 1.00 82.62 315 ILE A C 1
ATOM 2531 O O . ILE A 1 315 ? 14.913 7.194 7.004 1.00 82.62 315 ILE A O 1
ATOM 2535 N N . LYS A 1 316 ? 13.472 7.612 8.672 1.00 79.94 316 LYS A N 1
ATOM 2536 C CA . LYS A 1 316 ? 13.048 8.919 8.158 1.00 79.94 316 LYS A CA 1
ATOM 2537 C C . LYS A 1 316 ? 14.261 9.843 8.004 1.00 79.94 316 LYS A C 1
ATOM 2539 O O . LYS A 1 316 ? 15.044 10.015 8.938 1.00 79.94 316 LYS A O 1
ATOM 2544 N N . ASP A 1 317 ? 14.416 10.449 6.828 1.00 70.50 317 ASP A N 1
ATOM 2545 C CA . ASP A 1 317 ? 15.394 11.517 6.646 1.00 70.50 317 ASP A CA 1
ATOM 2546 C C . ASP A 1 317 ? 14.834 12.828 7.207 1.00 70.50 317 ASP A C 1
ATOM 2548 O O . ASP A 1 317 ? 13.848 13.369 6.708 1.00 70.50 317 ASP A O 1
ATOM 2552 N N . ASN A 1 318 ? 15.482 13.338 8.253 1.00 63.09 318 ASN A N 1
ATOM 2553 C CA . ASN A 1 318 ? 15.145 14.615 8.880 1.00 63.09 318 ASN A CA 1
ATOM 2554 C C . ASN A 1 318 ? 15.700 15.829 8.102 1.00 63.09 318 ASN A C 1
ATOM 2556 O O . ASN A 1 318 ? 15.423 16.962 8.489 1.00 63.09 318 ASN A O 1
ATOM 2560 N N . ARG A 1 319 ? 16.504 15.611 7.047 1.00 53.28 319 ARG A N 1
ATOM 2561 C CA . ARG A 1 319 ? 17.045 16.659 6.160 1.00 53.28 319 ARG A CA 1
ATOM 2562 C C . ARG A 1 319 ? 16.325 16.759 4.819 1.00 53.28 319 ARG A C 1
ATOM 2564 O O . ARG A 1 319 ? 16.437 17.794 4.164 1.00 53.28 319 ARG A O 1
ATOM 2571 N N . ALA A 1 320 ? 15.561 15.742 4.426 1.00 53.19 320 ALA A N 1
ATOM 2572 C CA . ALA A 1 320 ? 14.583 15.895 3.362 1.00 53.19 320 ALA A CA 1
ATOM 2573 C C . ALA A 1 320 ? 13.587 16.996 3.775 1.00 53.19 320 ALA A C 1
ATOM 2575 O O . ALA A 1 320 ? 13.082 16.954 4.903 1.00 53.19 320 ALA A O 1
ATOM 2576 N N . PRO A 1 321 ? 13.275 17.978 2.909 1.00 47.81 321 PRO A N 1
ATOM 2577 C CA . PRO A 1 321 ? 12.195 18.902 3.199 1.00 47.81 321 PRO A CA 1
ATOM 2578 C C . PRO A 1 321 ? 10.910 18.081 3.296 1.00 47.81 321 PRO A C 1
ATOM 2580 O O . PRO A 1 321 ? 10.439 17.528 2.300 1.00 47.81 321 PRO A O 1
ATOM 2583 N N . ASN A 1 322 ? 10.346 17.984 4.504 1.00 49.56 322 ASN A N 1
ATOM 2584 C CA . ASN A 1 322 ? 8.967 17.545 4.646 1.00 49.56 322 ASN A CA 1
ATOM 2585 C C . ASN A 1 322 ? 8.143 18.494 3.770 1.00 49.56 322 ASN A C 1
ATOM 2587 O O . ASN A 1 322 ? 8.123 19.696 4.033 1.00 49.56 322 ASN A O 1
ATOM 2591 N N . ALA A 1 323 ? 7.475 17.971 2.741 1.00 48.31 323 ALA A N 1
ATOM 2592 C CA . ALA A 1 323 ? 6.342 18.675 2.169 1.00 48.31 323 ALA A CA 1
ATOM 2593 C C . ALA A 1 323 ? 5.316 18.751 3.304 1.00 48.31 323 ALA A C 1
ATOM 2595 O O . ALA A 1 323 ? 4.669 17.751 3.615 1.00 48.31 323 ALA A O 1
ATOM 2596 N N . SER A 1 324 ? 5.284 19.887 4.006 1.00 52.81 324 SER A N 1
ATOM 2597 C CA . SER A 1 324 ? 4.536 20.086 5.248 1.00 52.81 324 SER A CA 1
ATOM 2598 C C . SER A 1 324 ? 3.057 20.257 4.932 1.00 52.81 324 SER A C 1
ATOM 2600 O O . SER A 1 324 ? 2.471 21.327 5.096 1.00 52.81 324 SER A O 1
ATOM 2602 N N . VAL A 1 325 ? 2.456 19.183 4.418 1.00 67.12 325 VAL A N 1
ATOM 2603 C CA . VAL A 1 325 ? 1.013 19.054 4.240 1.00 67.12 325 VAL A CA 1
ATOM 2604 C C . VAL A 1 325 ? 0.411 18.685 5.591 1.00 67.12 325 VAL A C 1
ATOM 2606 O O . VAL A 1 325 ? -0.146 17.603 5.801 1.00 67.12 325 VAL A O 1
ATOM 2609 N N . ASP A 1 326 ? 0.611 19.606 6.528 1.00 81.25 326 ASP A N 1
ATOM 2610 C CA . ASP A 1 326 ? 0.114 19.517 7.884 1.00 81.25 326 ASP A CA 1
ATOM 2611 C C . ASP A 1 326 ? -1.412 19.465 7.845 1.00 81.25 326 ASP A C 1
ATOM 2613 O O . ASP A 1 326 ? -2.077 20.126 7.042 1.00 81.25 326 ASP A O 1
ATOM 2617 N N . ILE A 1 327 ? -1.967 18.628 8.712 1.00 88.88 327 ILE A N 1
ATOM 2618 C CA . ILE A 1 327 ? -3.408 18.503 8.894 1.00 88.88 327 ILE A CA 1
ATOM 2619 C C . ILE A 1 327 ? -3.974 19.858 9.343 1.00 88.88 327 ILE A C 1
ATOM 2621 O O . ILE A 1 327 ? -3.447 20.467 10.278 1.00 88.88 327 ILE A O 1
ATOM 2625 N N . SER A 1 328 ? -5.008 20.355 8.655 1.00 92.50 328 SER A N 1
ATOM 2626 C CA . SER A 1 328 ? -5.503 21.721 8.870 1.00 92.50 328 SER A CA 1
ATOM 2627 C C . SER A 1 328 ? -5.895 21.950 10.329 1.00 92.50 328 SER A C 1
ATOM 2629 O O . SER A 1 328 ? -6.379 21.038 10.998 1.00 92.50 328 SER A O 1
ATOM 2631 N N . ASN A 1 329 ? -5.740 23.174 10.842 1.00 94.00 329 ASN A N 1
ATOM 2632 C CA . ASN A 1 329 ? -6.084 23.468 12.239 1.00 94.00 329 ASN A CA 1
ATOM 2633 C C . ASN A 1 329 ? -7.566 23.178 12.558 1.00 94.00 329 ASN A C 1
ATOM 2635 O O . ASN A 1 329 ? -7.878 22.783 13.678 1.00 94.00 329 ASN A O 1
ATOM 2639 N N . ILE A 1 330 ? -8.466 23.297 11.573 1.00 95.50 330 ILE A N 1
ATOM 2640 C CA . ILE A 1 330 ? -9.886 22.936 11.708 1.00 95.50 330 ILE A CA 1
ATOM 2641 C C . ILE A 1 330 ? -10.023 21.430 11.988 1.00 95.50 330 ILE A C 1
ATOM 2643 O O . ILE A 1 330 ? -10.645 21.040 12.979 1.00 95.50 330 ILE A O 1
ATOM 2647 N N . ILE A 1 331 ? -9.390 20.584 11.168 1.00 96.56 331 ILE A N 1
ATOM 2648 C CA . ILE A 1 331 ? -9.406 19.125 11.346 1.00 96.56 331 ILE A CA 1
ATOM 2649 C C . ILE A 1 331 ? -8.634 18.706 12.598 1.00 96.56 331 ILE A C 1
ATOM 2651 O O . ILE A 1 331 ? -9.115 17.861 13.349 1.00 96.56 331 ILE A O 1
ATOM 2655 N N . ARG A 1 332 ? -7.472 19.311 12.872 1.00 96.06 332 ARG A N 1
ATOM 2656 C CA . ARG A 1 332 ? -6.646 19.017 14.051 1.00 96.06 332 ARG A CA 1
ATOM 2657 C C . ARG A 1 332 ? -7.420 19.262 15.343 1.00 96.06 332 ARG A C 1
ATOM 2659 O O . ARG A 1 332 ? -7.435 18.398 16.214 1.00 96.06 332 ARG A O 1
ATOM 2666 N N . ASN A 1 333 ? -8.109 20.399 15.445 1.00 95.88 333 ASN A N 1
ATOM 2667 C CA . ASN A 1 333 ? -8.906 20.749 16.622 1.00 95.88 333 ASN A CA 1
ATOM 2668 C C . ASN A 1 333 ? -10.147 19.849 16.764 1.00 95.88 333 ASN A C 1
ATOM 2670 O O . ASN A 1 333 ? -10.481 19.440 17.877 1.00 95.88 333 ASN A O 1
ATOM 2674 N N . TRP A 1 334 ? -10.802 19.497 15.652 1.00 97.31 334 TRP A N 1
ATOM 2675 C CA . TRP A 1 334 ? -11.917 18.542 15.631 1.00 97.31 334 TRP A CA 1
ATOM 2676 C C . TRP A 1 334 ? -11.474 17.139 16.083 1.00 97.31 334 TRP A C 1
ATOM 2678 O O . TRP A 1 334 ? -12.096 16.567 16.979 1.00 97.31 334 TRP A O 1
ATOM 2688 N N . LEU A 1 335 ? -10.347 16.631 15.568 1.00 97.69 335 LEU A N 1
ATOM 2689 C CA . LEU A 1 335 ? -9.749 15.363 15.998 1.00 97.69 335 LEU A CA 1
ATOM 2690 C C . LEU A 1 335 ? -9.364 15.386 17.477 1.00 97.69 335 LEU A C 1
ATOM 2692 O O . LEU A 1 335 ? -9.804 14.514 18.217 1.00 97.69 335 LEU A O 1
ATOM 2696 N N . VAL A 1 336 ? -8.604 16.384 17.942 1.00 96.94 336 VAL A N 1
ATOM 2697 C CA . VAL A 1 336 ? -8.193 16.479 19.356 1.00 96.94 336 VAL A CA 1
ATOM 2698 C C . VAL A 1 336 ? -9.408 16.482 20.288 1.00 96.94 336 VAL A C 1
ATOM 2700 O O . VAL A 1 336 ? -9.394 15.781 21.299 1.00 96.94 336 VAL A O 1
ATOM 2703 N N . LYS A 1 337 ? -10.494 17.182 19.928 1.00 96.38 337 LYS A N 1
ATOM 2704 C CA . LYS A 1 337 ? -11.753 17.170 20.690 1.00 96.38 337 LYS A CA 1
ATOM 2705 C C . LYS A 1 337 ? -12.392 15.774 20.761 1.00 96.38 337 LYS A C 1
ATOM 2707 O O . LYS A 1 337 ? -12.901 15.405 21.814 1.00 96.38 337 LYS A O 1
ATOM 2712 N N . ILE A 1 338 ? -12.389 15.012 19.665 1.00 97.31 338 ILE A N 1
ATOM 2713 C CA . ILE A 1 338 ? -12.988 13.666 19.610 1.00 97.31 338 ILE A CA 1
ATOM 2714 C C . ILE A 1 338 ? -12.123 12.648 20.349 1.00 97.31 338 ILE A C 1
ATOM 2716 O O . ILE A 1 338 ? -12.624 11.917 21.200 1.00 97.31 338 ILE A O 1
ATOM 2720 N N . LEU A 1 339 ? -10.823 12.626 20.062 1.00 97.56 339 LEU A N 1
ATOM 2721 C CA . LEU A 1 339 ? -9.870 11.676 20.636 1.00 97.56 339 LEU A CA 1
ATOM 2722 C C . LEU A 1 339 ? -9.621 11.912 22.140 1.00 97.56 339 LEU A C 1
ATOM 2724 O O . LEU A 1 339 ? -9.110 11.024 22.812 1.00 97.56 339 LEU A O 1
ATOM 2728 N N . SER A 1 340 ? -10.031 13.071 22.672 1.00 96.88 340 SER A N 1
ATOM 2729 C CA . SER A 1 340 ? -10.049 13.378 24.114 1.00 96.88 340 SER A CA 1
ATOM 2730 C C . SER A 1 340 ? -11.423 13.179 24.782 1.00 96.88 340 SER A C 1
ATOM 2732 O O . SER A 1 340 ? -11.581 13.540 25.947 1.00 96.88 340 SER A O 1
ATOM 2734 N N . SER A 1 341 ? -12.439 12.677 24.067 1.00 96.75 341 SER A N 1
ATOM 2735 C CA . SER A 1 341 ? -13.802 12.506 24.605 1.00 96.75 341 SER A CA 1
ATOM 2736 C C . SER A 1 341 ? -14.037 11.123 25.226 1.00 96.75 341 SER A C 1
ATOM 2738 O O . SER A 1 341 ? -13.384 10.142 24.867 1.00 96.75 341 SER A O 1
ATOM 2740 N N . THR A 1 342 ? -14.978 11.039 26.173 1.00 95.81 342 THR A N 1
ATOM 2741 C CA . THR A 1 342 ? -15.344 9.778 26.843 1.00 95.81 342 THR A CA 1
ATOM 2742 C C . THR A 1 342 ? -15.965 8.775 25.865 1.00 95.81 342 THR A C 1
ATOM 2744 O O . THR A 1 342 ? -16.506 9.164 24.831 1.00 95.81 342 THR A O 1
ATOM 2747 N N . LYS A 1 343 ? -15.948 7.471 26.181 1.00 93.81 343 LYS A N 1
ATOM 2748 C CA . LYS A 1 343 ? -16.514 6.426 25.299 1.00 93.81 343 LYS A CA 1
ATOM 2749 C C . LYS A 1 343 ? -18.026 6.595 25.097 1.00 93.81 343 LYS A C 1
ATOM 2751 O O . LYS A 1 343 ? -18.579 6.237 24.058 1.00 93.81 343 LYS A O 1
ATOM 2756 N N . GLU A 1 344 ? -18.686 7.182 26.081 1.00 93.69 344 GLU A N 1
ATOM 2757 C CA . GLU A 1 344 ? -20.107 7.500 26.114 1.00 93.69 344 GLU A CA 1
ATOM 2758 C C . GLU A 1 344 ? -20.428 8.662 25.159 1.00 93.69 344 GLU A C 1
ATOM 2760 O O . GLU A 1 344 ? -21.428 8.629 24.438 1.00 93.69 344 GLU A O 1
ATOM 2765 N N . GLU A 1 345 ? -19.551 9.667 25.099 1.00 95.56 345 GLU A N 1
ATOM 2766 C CA . GLU A 1 345 ? -19.697 10.845 24.240 1.00 95.56 345 GLU A CA 1
ATOM 2767 C C . GLU A 1 345 ? -19.117 10.652 22.834 1.00 95.56 345 GLU A C 1
ATOM 2769 O O . GLU A 1 345 ? -19.562 11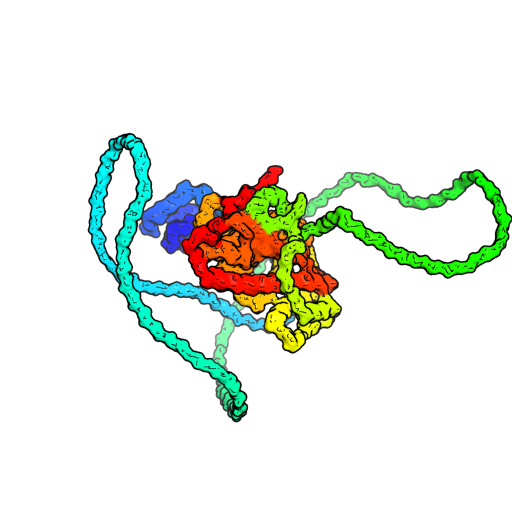.327 21.906 1.00 95.56 345 GLU A O 1
ATOM 2774 N N . PHE A 1 346 ? -18.172 9.726 22.645 1.00 96.12 346 PHE A N 1
ATOM 2775 C CA . PHE A 1 346 ? -17.359 9.569 21.433 1.00 96.12 346 PHE A CA 1
ATOM 2776 C C . PHE A 1 346 ? -18.182 9.548 20.141 1.00 96.12 346 PHE A C 1
ATOM 2778 O O . PHE A 1 346 ? -17.923 10.313 19.213 1.00 96.12 346 PHE A O 1
ATOM 2785 N N . LYS A 1 347 ? -19.257 8.749 20.104 1.00 94.94 347 LYS A N 1
ATOM 2786 C CA . LYS A 1 347 ? -20.172 8.689 18.952 1.00 94.94 347 LYS A CA 1
ATOM 2787 C C . LYS A 1 347 ? -20.807 10.051 18.629 1.00 94.94 347 LYS A C 1
ATOM 2789 O O . LYS A 1 347 ? -20.961 10.399 17.461 1.00 94.94 347 LYS A O 1
ATOM 2794 N N . LYS A 1 348 ? -21.181 10.831 19.648 1.00 95.06 348 LYS A N 1
ATOM 2795 C CA . LYS A 1 348 ? -21.717 12.192 19.484 1.00 95.06 348 LYS A CA 1
ATOM 2796 C C . LYS A 1 348 ? -20.611 13.177 19.090 1.00 95.06 348 LYS A C 1
ATOM 2798 O O . LYS A 1 348 ? -20.872 14.086 18.308 1.00 95.06 348 LYS A O 1
ATOM 2803 N N . ALA A 1 349 ? -19.392 12.985 19.595 1.00 96.00 349 ALA A N 1
ATOM 2804 C CA . ALA A 1 349 ? -18.238 13.805 19.257 1.00 96.00 349 ALA A CA 1
ATOM 2805 C C . ALA A 1 349 ? -17.874 13.680 17.767 1.00 96.00 349 ALA A C 1
ATOM 2807 O O . ALA A 1 349 ? -17.744 14.718 17.118 1.00 96.00 349 ALA A O 1
ATOM 2808 N N . ILE A 1 350 ? -17.811 12.459 17.211 1.00 95.75 350 ILE A N 1
ATOM 2809 C CA . ILE A 1 350 ? -17.582 12.202 15.770 1.00 95.75 350 ILE A CA 1
ATOM 2810 C C . ILE A 1 350 ? -18.580 12.998 14.909 1.00 95.75 350 ILE A C 1
ATOM 2812 O O . ILE A 1 350 ? -18.187 13.749 14.016 1.00 95.75 350 ILE A O 1
ATOM 2816 N N . MET A 1 351 ? -19.870 12.921 15.252 1.00 92.38 351 MET A N 1
ATOM 2817 C CA . MET A 1 351 ? -20.949 13.633 14.552 1.00 92.38 351 MET A CA 1
ATOM 2818 C C . MET A 1 351 ? -20.941 15.161 14.750 1.00 92.38 351 MET A C 1
ATOM 2820 O O . MET A 1 351 ? -21.838 15.837 14.246 1.00 92.38 351 MET A O 1
ATOM 2824 N N . THR A 1 352 ? -19.967 15.742 15.465 1.00 93.12 352 THR A N 1
ATOM 2825 C CA . THR A 1 352 ? -19.815 17.205 15.500 1.00 93.12 352 THR A CA 1
ATOM 2826 C C . THR A 1 352 ? -19.481 17.690 14.081 1.00 93.12 352 THR A C 1
ATOM 2828 O O . THR A 1 352 ? -18.506 17.195 13.499 1.00 93.12 352 THR A O 1
ATOM 2831 N N . PRO A 1 353 ? -20.229 18.655 13.513 1.00 91.56 353 PRO A N 1
ATOM 2832 C CA . PRO A 1 353 ? -19.857 19.275 12.247 1.00 91.56 353 PRO A CA 1
ATOM 2833 C C . PRO A 1 353 ? -18.560 20.083 12.395 1.00 91.56 353 PRO A C 1
ATOM 2835 O O . PRO A 1 353 ? -18.198 20.522 13.489 1.00 91.56 353 PRO A O 1
ATOM 2838 N N . LEU A 1 354 ? -17.862 20.297 11.280 1.00 94.19 354 LEU A N 1
ATOM 2839 C CA . LEU A 1 354 ? -16.757 21.257 11.223 1.00 94.19 354 LEU A CA 1
ATOM 2840 C C . LEU A 1 354 ? -17.290 22.701 11.292 1.00 94.19 354 LEU A C 1
ATOM 2842 O O . LEU A 1 354 ? -18.491 22.940 11.151 1.00 94.19 354 LEU A O 1
ATOM 2846 N N . THR A 1 355 ? -16.396 23.675 11.481 1.00 91.06 355 THR A N 1
ATOM 2847 C CA . THR A 1 355 ? -16.744 25.097 11.340 1.00 91.06 355 THR A CA 1
ATOM 2848 C C . THR A 1 355 ? -17.170 25.418 9.902 1.00 91.06 355 THR A C 1
ATOM 2850 O O . THR A 1 355 ? -16.802 24.722 8.953 1.00 91.06 355 THR A O 1
ATOM 2853 N N . SER A 1 356 ? -17.929 26.501 9.717 1.00 89.88 356 SER A N 1
ATOM 2854 C CA . SER A 1 356 ? -18.356 26.994 8.394 1.00 89.88 356 SER A CA 1
ATOM 2855 C C . SER A 1 356 ? -17.188 27.329 7.456 1.00 89.88 356 SER A C 1
ATOM 2857 O O . SER A 1 356 ? -17.350 27.301 6.240 1.00 89.88 356 SER A O 1
ATOM 2859 N N . GLU A 1 357 ? -16.013 27.595 8.024 1.00 93.12 357 GLU A N 1
ATOM 2860 C CA . GLU A 1 357 ? -14.743 27.880 7.343 1.00 93.12 357 GLU A CA 1
ATOM 2861 C C . GLU A 1 357 ? -14.093 26.637 6.700 1.00 93.12 357 GLU A C 1
ATOM 2863 O O . GLU A 1 357 ? -13.142 26.769 5.933 1.00 93.12 357 GLU A O 1
ATOM 2868 N N . ALA A 1 358 ? -14.576 25.425 7.001 1.00 94.38 358 ALA A N 1
ATOM 2869 C CA . ALA A 1 358 ? -13.980 24.183 6.516 1.00 94.38 358 ALA A CA 1
ATOM 2870 C C . ALA A 1 358 ? -14.053 24.048 4.984 1.00 94.38 358 ALA A C 1
ATOM 2872 O O . ALA A 1 358 ? -15.138 24.061 4.381 1.00 94.38 358 ALA A O 1
ATOM 2873 N N . SER A 1 359 ? -12.894 23.836 4.355 1.00 94.69 359 SER A N 1
ATOM 2874 C CA . SER A 1 359 ? -12.788 23.623 2.912 1.00 94.69 359 SER A CA 1
ATOM 2875 C C . SER A 1 359 ? -13.425 22.297 2.481 1.00 94.69 359 SER A C 1
ATOM 2877 O O . SER A 1 359 ? -13.718 21.418 3.295 1.00 94.69 359 SER A O 1
ATOM 2879 N N . GLN A 1 360 ? -13.611 22.106 1.173 1.00 92.75 360 GLN A N 1
ATOM 2880 C CA . GLN A 1 360 ? -14.109 20.825 0.666 1.00 92.75 360 GLN A CA 1
ATOM 2881 C C . GLN A 1 360 ? -13.114 19.672 0.887 1.00 92.75 360 GLN A C 1
ATOM 2883 O O . GLN A 1 360 ? -13.538 18.526 1.037 1.00 92.75 360 GLN A O 1
ATOM 2888 N N . LYS A 1 361 ? -11.808 19.966 0.976 1.00 92.44 361 LYS A N 1
ATOM 2889 C CA . LYS A 1 361 ? -10.788 18.974 1.344 1.00 92.44 361 LYS A CA 1
ATOM 2890 C C . LYS A 1 361 ? -10.885 18.589 2.822 1.00 92.44 361 LYS A C 1
ATOM 2892 O O . LYS A 1 361 ? -10.815 17.404 3.131 1.00 92.44 361 LYS A O 1
ATOM 2897 N N . ASP A 1 362 ? -11.127 19.555 3.711 1.00 95.25 362 ASP A N 1
ATOM 2898 C CA . ASP A 1 362 ? -11.374 19.280 5.134 1.00 95.25 362 ASP A CA 1
ATOM 2899 C C . ASP A 1 362 ? -12.595 18.369 5.308 1.00 95.25 362 ASP A C 1
ATOM 2901 O O . ASP A 1 362 ? -12.516 17.357 5.998 1.00 95.25 362 ASP A O 1
ATOM 2905 N N . LYS A 1 363 ? -13.709 18.677 4.630 1.00 95.19 363 LYS A N 1
ATOM 2906 C CA . LYS A 1 363 ? -14.948 17.876 4.676 1.00 95.19 363 LYS A CA 1
ATOM 2907 C C . LYS A 1 363 ? -14.712 16.430 4.219 1.00 95.19 363 LYS A C 1
ATOM 2909 O O . LYS A 1 363 ? -14.977 15.510 4.988 1.00 95.19 363 LYS A O 1
ATOM 2914 N N . LYS A 1 364 ? -14.085 16.238 3.051 1.00 95.12 364 LYS A N 1
ATOM 2915 C CA . LYS A 1 364 ? -13.684 14.909 2.553 1.00 95.12 364 LYS A CA 1
ATOM 2916 C C . LYS A 1 364 ? -12.761 14.157 3.516 1.00 95.12 364 LYS A C 1
ATOM 2918 O O . LYS A 1 364 ? -12.941 12.967 3.753 1.00 95.12 364 LYS A O 1
ATOM 2923 N N . PHE A 1 365 ? -11.756 14.825 4.079 1.00 96.62 365 PHE A N 1
ATOM 2924 C CA . PHE A 1 365 ? -10.824 14.156 4.983 1.00 96.62 365 PHE A CA 1
ATOM 2925 C C . PHE A 1 365 ? -11.473 13.808 6.335 1.00 96.62 365 PHE A C 1
ATOM 2927 O O . PHE A 1 365 ? -11.232 12.733 6.882 1.00 96.62 365 PHE A O 1
ATOM 2934 N N . ARG A 1 366 ? -12.372 14.664 6.835 1.00 96.56 366 ARG A N 1
ATOM 2935 C CA . ARG A 1 366 ? -13.222 14.389 8.001 1.00 96.56 366 ARG A CA 1
ATOM 2936 C C . ARG A 1 366 ? -14.080 13.142 7.786 1.00 96.56 366 ARG A C 1
ATOM 2938 O O . ARG A 1 366 ? -14.123 12.313 8.685 1.00 96.56 366 ARG A O 1
ATOM 2945 N N . GLU A 1 367 ? -14.691 12.965 6.616 1.00 96.81 367 GLU A N 1
ATOM 2946 C CA . GLU A 1 367 ? -15.488 11.767 6.283 1.00 96.81 367 GLU A CA 1
ATOM 2947 C C . GLU A 1 367 ? -14.651 10.467 6.353 1.00 96.81 367 GLU A C 1
ATOM 2949 O O . GLU A 1 367 ? -15.124 9.454 6.875 1.00 96.81 367 GLU A O 1
ATOM 2954 N N . ILE A 1 368 ? -13.374 10.499 5.935 1.00 97.69 368 ILE A N 1
ATOM 2955 C CA . ILE A 1 368 ? -12.428 9.377 6.123 1.00 97.69 368 ILE A CA 1
ATOM 2956 C C . ILE A 1 368 ? -12.203 9.102 7.618 1.00 97.69 368 ILE A C 1
ATOM 2958 O O . ILE A 1 368 ? -12.285 7.952 8.059 1.00 97.69 368 ILE A O 1
ATOM 2962 N N . CYS A 1 369 ? -11.935 10.145 8.410 1.00 98.19 369 CYS A N 1
ATOM 2963 C CA . CYS A 1 369 ? -11.755 10.015 9.856 1.00 98.19 369 CYS A CA 1
ATOM 2964 C C . CYS A 1 369 ? -13.009 9.464 10.551 1.00 98.19 369 CYS A C 1
ATOM 2966 O O . CYS A 1 369 ? -12.889 8.578 11.395 1.00 98.19 369 CYS A O 1
ATOM 2968 N N . GLU A 1 370 ? -14.204 9.944 10.193 1.00 97.50 370 GLU A N 1
ATOM 2969 C CA . GLU A 1 370 ? -15.470 9.451 10.745 1.00 97.50 370 GLU A CA 1
ATOM 2970 C C . GLU A 1 370 ? -15.640 7.952 10.515 1.00 97.50 370 GLU A C 1
ATOM 2972 O O . GLU A 1 370 ? -15.945 7.239 11.468 1.00 97.50 370 GLU A O 1
ATOM 2977 N N . PHE A 1 371 ? -15.417 7.469 9.287 1.00 97.31 371 PHE A N 1
ATOM 2978 C CA . PHE A 1 371 ? -15.555 6.050 8.948 1.00 97.31 371 PHE A CA 1
ATOM 2979 C C . PHE A 1 371 ? -14.659 5.176 9.840 1.00 97.31 371 PHE A C 1
ATOM 2981 O O . PHE A 1 371 ? -15.122 4.197 10.427 1.00 97.31 371 PHE A O 1
ATOM 2988 N N . ILE A 1 372 ? -13.388 5.564 9.985 1.00 98.38 372 ILE A N 1
ATO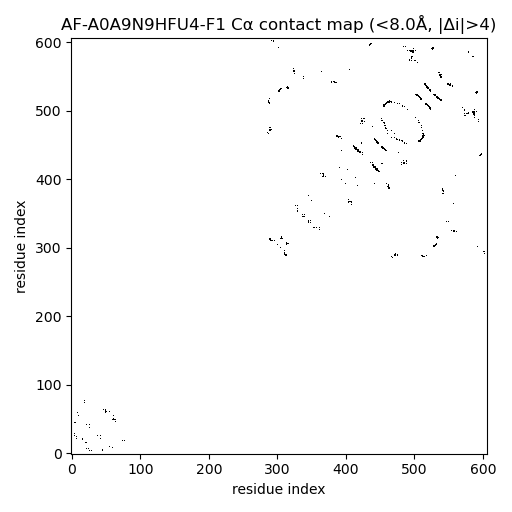M 2989 C CA . ILE A 1 372 ? -12.382 4.824 10.761 1.00 98.38 372 ILE A CA 1
ATOM 2990 C C . ILE A 1 372 ? -12.703 4.851 12.262 1.00 98.38 372 ILE A C 1
ATOM 2992 O O . ILE A 1 372 ? -12.632 3.816 12.927 1.00 98.38 372 ILE A O 1
ATOM 2996 N N . LEU A 1 373 ? -13.095 6.010 12.807 1.00 98.12 373 LEU A N 1
ATOM 2997 C CA . LEU A 1 373 ? -13.455 6.125 14.224 1.00 98.12 373 LEU A CA 1
ATOM 2998 C C . LEU A 1 373 ? -14.772 5.416 14.555 1.00 98.12 373 LEU A C 1
ATOM 3000 O O . LEU A 1 373 ? -14.900 4.877 15.654 1.00 98.12 373 LEU A O 1
ATOM 3004 N N . TYR A 1 374 ? -15.728 5.368 13.624 1.00 96.44 374 TYR A N 1
ATOM 3005 C CA . TYR A 1 374 ? -16.965 4.611 13.802 1.00 96.44 374 TYR A CA 1
ATOM 3006 C C . TYR A 1 374 ? -16.738 3.103 13.816 1.00 96.44 374 TYR A C 1
ATOM 3008 O O . TYR A 1 374 ? -17.263 2.431 14.706 1.00 96.44 374 TYR A O 1
ATOM 3016 N N . ASP A 1 375 ? -15.958 2.582 12.865 1.00 96.69 375 ASP A N 1
ATOM 3017 C CA . ASP A 1 375 ? -15.575 1.169 12.830 1.00 96.69 375 ASP A CA 1
ATOM 3018 C C . ASP A 1 375 ? -14.890 0.778 14.148 1.00 96.69 375 ASP A C 1
ATOM 3020 O O . ASP A 1 375 ? -15.390 -0.071 14.890 1.00 96.69 375 ASP A O 1
ATOM 3024 N N . PHE A 1 376 ? -13.840 1.511 14.533 1.00 96.69 376 PHE A N 1
ATOM 3025 C CA . PHE A 1 376 ? -13.116 1.273 15.778 1.00 96.69 376 PHE A CA 1
ATOM 3026 C C . PHE A 1 376 ? -14.004 1.353 17.029 1.00 96.69 376 PHE A C 1
ATOM 3028 O O . PHE A 1 376 ? -13.878 0.521 17.931 1.00 96.69 376 PHE A O 1
ATOM 3035 N N . TYR A 1 377 ? -14.924 2.320 17.096 1.00 95.69 377 TYR A N 1
ATOM 3036 C CA . TYR A 1 377 ? -15.858 2.464 18.213 1.00 95.69 377 TYR A CA 1
ATOM 3037 C C . TYR A 1 377 ? -16.773 1.242 18.376 1.00 95.69 377 TYR A C 1
ATOM 3039 O O . TYR A 1 377 ? -16.991 0.771 19.496 1.00 95.69 377 TYR A O 1
ATOM 3047 N N . PHE A 1 378 ? -17.301 0.704 17.272 1.00 94.56 378 PHE A N 1
ATOM 3048 C CA . PHE A 1 378 ? -18.151 -0.483 17.324 1.00 94.56 378 PHE A CA 1
ATOM 3049 C C . PHE A 1 378 ? -17.348 -1.759 17.585 1.00 94.56 378 PHE A C 1
ATOM 3051 O O . PHE A 1 378 ? -17.761 -2.563 18.422 1.00 94.56 378 PHE A O 1
ATOM 3058 N N . THR A 1 379 ? -16.183 -1.919 16.960 1.00 92.75 379 THR A N 1
ATOM 3059 C CA . THR A 1 379 ? -15.327 -3.102 17.135 1.00 92.75 379 THR A CA 1
ATOM 3060 C C . THR A 1 379 ? -14.762 -3.169 18.568 1.00 92.75 379 THR A C 1
ATOM 3062 O O . THR A 1 379 ? -14.775 -4.233 19.184 1.00 92.75 379 THR A O 1
ATOM 3065 N N . THR A 1 380 ? -14.407 -2.031 19.186 1.00 93.69 380 THR A N 1
ATOM 3066 C CA . THR A 1 380 ? -14.010 -1.952 20.616 1.00 93.69 380 THR A CA 1
ATOM 3067 C C . THR A 1 380 ? -15.184 -1.928 21.607 1.00 93.69 380 THR A C 1
ATOM 3069 O O . THR A 1 380 ? -14.978 -1.810 22.823 1.00 93.69 380 THR A O 1
ATOM 3072 N N . LYS A 1 381 ? -16.445 -2.036 21.158 1.00 89.50 381 LYS A N 1
ATOM 3073 C CA . LYS A 1 381 ? -17.610 -2.014 22.065 1.00 89.50 381 LYS A CA 1
ATOM 3074 C C . LYS A 1 381 ? -17.608 -3.197 23.041 1.00 89.50 381 LYS A C 1
ATOM 3076 O O . LYS A 1 381 ? -18.022 -3.029 24.183 1.00 89.50 381 LYS A O 1
ATOM 3081 N N . GLY A 1 382 ? -17.116 -4.360 22.607 1.00 88.19 382 GLY A N 1
ATOM 3082 C CA . GLY A 1 382 ? -17.004 -5.571 23.431 1.00 88.19 382 GLY A CA 1
ATOM 3083 C C . GLY A 1 382 ? -15.811 -5.604 24.397 1.00 88.19 382 GLY A C 1
ATOM 3084 O O . GLY A 1 382 ? -15.721 -6.535 25.191 1.00 88.19 382 GLY A O 1
ATOM 3085 N N . GLY A 1 383 ? -14.907 -4.620 24.335 1.00 92.25 383 GLY A N 1
ATOM 3086 C CA . GLY A 1 383 ? -13.646 -4.593 25.083 1.00 92.25 383 GLY A CA 1
ATOM 3087 C C . GLY A 1 383 ? -12.432 -4.365 24.169 1.00 92.25 383 GLY A C 1
ATOM 3088 O O . GLY A 1 383 ? -12.609 -3.935 23.025 1.00 92.25 383 GLY A O 1
ATOM 3089 N N . PRO A 1 384 ? -11.210 -4.633 24.660 1.00 93.81 384 PRO A N 1
ATOM 3090 C CA . PRO A 1 384 ? -9.985 -4.591 23.862 1.00 93.81 384 PRO A CA 1
ATOM 3091 C C . PRO A 1 384 ? -10.009 -5.558 22.674 1.00 93.81 384 PRO A C 1
ATOM 3093 O O . PRO A 1 384 ? -10.517 -6.679 22.769 1.00 93.81 384 PRO A O 1
ATOM 3096 N N . LEU A 1 385 ? -9.410 -5.136 21.564 1.00 93.62 385 LEU A N 1
ATOM 3097 C CA . LEU A 1 385 ? -9.213 -5.958 20.375 1.00 93.62 385 LEU A CA 1
ATOM 3098 C C . LEU A 1 385 ? -8.084 -6.964 20.616 1.00 93.62 385 LEU A C 1
ATOM 3100 O O . LEU A 1 385 ? -7.081 -6.665 21.267 1.00 93.62 385 LEU A O 1
ATOM 3104 N N . LYS A 1 386 ? -8.235 -8.178 20.082 1.00 92.44 386 LYS A N 1
ATOM 3105 C CA . LYS A 1 386 ? -7.251 -9.246 20.283 1.00 92.44 386 LYS A CA 1
ATOM 3106 C C . LYS A 1 386 ? -5.971 -8.942 19.502 1.00 92.44 386 LYS A C 1
ATOM 3108 O O . LYS A 1 386 ? -6.007 -8.790 18.286 1.00 92.44 386 LYS A O 1
ATOM 3113 N N . ARG A 1 387 ? -4.843 -8.902 20.212 1.00 92.88 387 ARG A N 1
ATOM 3114 C CA . ARG A 1 387 ? -3.497 -8.759 19.634 1.00 92.88 387 ARG A CA 1
ATOM 3115 C C . ARG A 1 387 ? -2.916 -10.107 19.172 1.00 92.88 387 ARG A C 1
ATOM 3117 O O . ARG A 1 387 ? -2.312 -10.171 18.107 1.00 92.88 387 ARG A O 1
ATOM 3124 N N . ASN A 1 388 ? -3.199 -11.200 19.886 1.00 92.31 388 ASN A N 1
ATOM 3125 C CA . ASN A 1 388 ? -2.952 -12.567 19.411 1.00 92.31 388 ASN A CA 1
ATOM 3126 C C . ASN A 1 388 ? -4.031 -12.999 18.396 1.00 92.31 388 ASN A C 1
ATOM 3128 O O . ASN A 1 388 ? -5.019 -13.655 18.744 1.00 92.31 388 ASN A O 1
ATOM 3132 N N . VAL A 1 389 ? -3.858 -12.574 17.144 1.00 93.62 389 VAL A N 1
ATOM 3133 C CA . VAL A 1 389 ? -4.663 -12.973 15.979 1.00 93.62 389 VAL A CA 1
ATOM 3134 C C . VAL A 1 389 ? -3.750 -13.271 14.794 1.00 93.62 389 VAL A C 1
ATOM 3136 O O . VAL A 1 389 ? -2.653 -12.724 14.691 1.00 93.62 389 VAL A O 1
ATOM 3139 N N . GLY A 1 390 ? -4.208 -14.130 13.882 1.00 93.50 390 GLY A N 1
ATOM 3140 C CA . GLY A 1 390 ? -3.487 -14.395 12.640 1.00 93.50 390 GLY A CA 1
ATOM 3141 C C . GLY A 1 390 ? -3.467 -13.172 11.720 1.00 93.50 390 GLY A C 1
ATOM 3142 O O . GLY A 1 390 ? -4.438 -12.426 11.641 1.00 93.50 390 GLY A O 1
ATOM 3143 N N . GLU A 1 391 ? -2.378 -13.015 10.981 1.00 93.56 391 GLU A N 1
ATOM 3144 C CA . GLU A 1 391 ? -2.120 -11.971 9.980 1.00 93.56 391 GLU A CA 1
ATOM 3145 C C . GLU A 1 391 ? -3.326 -11.631 9.082 1.00 93.56 391 GLU A C 1
ATOM 3147 O O . GLU A 1 391 ? -3.796 -10.500 9.105 1.00 93.56 391 GLU A O 1
ATOM 3152 N N . ARG A 1 392 ? -3.934 -12.602 8.379 1.00 95.06 392 ARG A N 1
ATOM 3153 C CA . ARG A 1 392 ? -5.135 -12.342 7.549 1.00 95.06 392 ARG A CA 1
ATOM 3154 C C . ARG A 1 392 ? -6.330 -11.791 8.347 1.00 95.06 392 ARG A C 1
ATOM 3156 O O . ARG A 1 392 ? -7.103 -11.004 7.808 1.00 95.06 392 ARG A O 1
ATOM 3163 N N . THR A 1 393 ? -6.486 -12.165 9.619 1.00 95.50 393 THR A N 1
ATOM 3164 C CA . THR A 1 393 ? -7.498 -11.572 10.515 1.00 95.50 393 THR A CA 1
ATOM 3165 C C . THR A 1 393 ? -7.121 -10.137 10.872 1.00 95.50 393 THR A C 1
ATOM 3167 O O . THR A 1 393 ? -7.970 -9.256 10.795 1.00 95.50 393 THR A O 1
ATOM 3170 N N . TYR A 1 394 ? -5.849 -9.875 11.180 1.00 95.94 394 TYR A N 1
ATOM 3171 C CA . TYR A 1 394 ? -5.342 -8.529 11.452 1.00 95.94 394 TYR A CA 1
ATOM 3172 C C . TYR A 1 394 ? -5.504 -7.584 10.248 1.00 95.94 394 TYR A C 1
ATOM 3174 O O . TYR A 1 394 ? -6.012 -6.473 10.408 1.00 95.94 394 TYR A O 1
ATOM 3182 N N . ILE A 1 395 ? -5.177 -8.053 9.037 1.00 97.19 395 ILE A N 1
ATOM 3183 C CA . ILE A 1 395 ? -5.422 -7.344 7.774 1.00 97.19 395 ILE A CA 1
ATOM 3184 C C . ILE A 1 395 ? -6.900 -6.941 7.684 1.00 97.19 395 ILE A C 1
ATOM 3186 O O . ILE A 1 395 ? -7.203 -5.753 7.576 1.00 97.19 395 ILE A O 1
ATOM 3190 N N . VAL A 1 396 ? -7.822 -7.905 7.780 1.00 96.56 396 VAL A N 1
ATOM 3191 C CA . VAL A 1 396 ? -9.265 -7.671 7.591 1.00 96.56 396 VAL A CA 1
ATOM 3192 C C . VAL A 1 396 ? -9.881 -6.795 8.685 1.00 96.56 396 VAL A C 1
ATOM 3194 O O . VAL A 1 396 ? -10.672 -5.911 8.365 1.00 96.56 396 VAL A O 1
ATOM 3197 N N . GLU A 1 397 ? -9.533 -7.013 9.955 1.00 94.56 397 GLU A N 1
ATOM 3198 C CA . GLU A 1 397 ? -10.151 -6.310 11.088 1.00 94.56 397 GLU A CA 1
ATOM 3199 C C . GLU A 1 397 ? -9.527 -4.935 11.368 1.00 94.56 397 GLU A C 1
ATOM 3201 O O . GLU A 1 397 ? -10.194 -4.079 11.945 1.00 94.56 397 GLU A O 1
ATOM 3206 N N . ARG A 1 398 ? -8.255 -4.697 11.002 1.00 95.19 398 ARG A N 1
ATOM 3207 C CA . ARG A 1 398 ? -7.529 -3.469 11.390 1.00 95.19 398 ARG A CA 1
ATOM 3208 C C . ARG A 1 398 ? -6.966 -2.655 10.230 1.00 95.19 398 ARG A C 1
ATOM 3210 O O . ARG A 1 398 ? -6.953 -1.431 10.332 1.00 95.19 398 ARG A O 1
ATOM 3217 N N . ILE A 1 399 ? -6.518 -3.288 9.145 1.00 97.50 399 ILE A N 1
ATOM 3218 C CA . ILE A 1 399 ? -5.859 -2.590 8.025 1.00 97.50 399 ILE A CA 1
ATOM 3219 C C . ILE A 1 399 ? -6.870 -2.216 6.933 1.00 97.50 399 ILE A C 1
ATOM 3221 O O . ILE A 1 399 ? -6.927 -1.059 6.514 1.00 97.50 399 ILE A O 1
ATOM 3225 N N . VAL A 1 400 ? -7.725 -3.154 6.512 1.00 97.81 400 VAL A N 1
ATOM 3226 C CA . VAL A 1 400 ? -8.740 -2.932 5.465 1.00 97.81 400 VAL A CA 1
ATOM 3227 C C . VAL A 1 400 ? -9.667 -1.738 5.762 1.00 97.81 400 VAL A C 1
ATOM 3229 O O . VAL A 1 400 ? -9.868 -0.945 4.838 1.00 97.81 400 VAL A O 1
ATOM 3232 N N . PRO A 1 401 ? -10.209 -1.526 6.985 1.00 97.50 401 PRO A N 1
ATOM 3233 C CA . PRO A 1 401 ? -11.118 -0.404 7.253 1.00 97.50 401 PRO A CA 1
ATOM 3234 C C . PRO A 1 401 ? -10.489 0.969 6.975 1.00 97.50 401 PRO A C 1
ATOM 3236 O O . PRO A 1 401 ? -11.148 1.848 6.419 1.00 97.50 401 PRO A O 1
ATOM 3239 N N . ILE A 1 402 ? -9.195 1.126 7.283 1.00 98.19 402 ILE A N 1
ATOM 3240 C CA . ILE A 1 402 ? -8.436 2.375 7.121 1.00 98.19 402 ILE A CA 1
ATOM 3241 C C . ILE A 1 402 ? -8.384 2.809 5.652 1.00 98.19 402 ILE A C 1
ATOM 3243 O O . ILE A 1 402 ? -8.696 3.946 5.302 1.00 98.19 402 ILE A O 1
ATOM 3247 N N . PHE A 1 403 ? -8.011 1.888 4.769 1.00 97.81 403 PHE A N 1
ATOM 3248 C CA . PHE A 1 403 ? -7.851 2.177 3.345 1.00 97.81 403 PHE A CA 1
ATOM 3249 C C . PHE A 1 403 ? -9.181 2.112 2.579 1.00 97.81 403 PHE A C 1
ATOM 3251 O O . PHE A 1 403 ? -9.368 2.835 1.600 1.00 97.81 403 PHE A O 1
ATOM 3258 N N . LYS A 1 404 ? -10.152 1.328 3.066 1.00 96.69 404 LYS A N 1
ATOM 3259 C CA . LYS A 1 404 ? -11.532 1.341 2.564 1.00 96.69 404 LYS A CA 1
ATOM 3260 C C . LYS A 1 404 ? -12.203 2.703 2.775 1.00 96.69 404 LYS A C 1
ATOM 3262 O O . LYS A 1 404 ? -12.904 3.151 1.873 1.00 96.69 404 LYS A O 1
ATOM 3267 N N . ALA A 1 405 ? -11.930 3.380 3.894 1.00 97.44 405 ALA A N 1
ATOM 3268 C CA . ALA A 1 405 ? -12.396 4.745 4.138 1.00 97.44 405 ALA A CA 1
ATOM 3269 C C . ALA A 1 405 ? -11.857 5.744 3.094 1.00 97.44 405 ALA A C 1
ATOM 3271 O O . ALA A 1 405 ? -12.621 6.557 2.572 1.00 97.44 405 ALA A O 1
ATOM 3272 N N . ILE A 1 406 ? -10.572 5.640 2.716 1.00 96.62 406 ILE A N 1
ATOM 3273 C CA . ILE A 1 406 ? -10.002 6.430 1.607 1.00 96.62 406 ILE A CA 1
ATOM 3274 C C . ILE A 1 406 ? -10.758 6.130 0.304 1.00 96.62 406 ILE A C 1
ATOM 3276 O O . ILE A 1 406 ? -11.206 7.061 -0.365 1.00 96.62 406 ILE A O 1
ATOM 3280 N N . GLN A 1 407 ? -10.952 4.850 -0.037 1.00 95.88 407 GLN A N 1
ATOM 3281 C CA . GLN A 1 407 ? -11.650 4.443 -1.263 1.00 95.88 407 GLN A CA 1
ATOM 3282 C C . GLN A 1 407 ? -13.076 5.002 -1.367 1.00 95.88 407 GLN A C 1
ATOM 3284 O O . GLN A 1 407 ? -13.490 5.380 -2.460 1.00 95.88 407 GLN A O 1
ATOM 3289 N N . SER A 1 408 ? -13.828 5.077 -0.263 1.00 94.81 408 SER A N 1
ATOM 3290 C CA . SER A 1 408 ? -15.196 5.620 -0.280 1.00 94.81 408 SER A CA 1
ATOM 3291 C C . SER A 1 408 ? -15.285 7.117 -0.600 1.00 94.81 408 SER A C 1
ATOM 3293 O O . SER A 1 408 ? -16.358 7.569 -0.979 1.00 94.81 408 SER A O 1
ATOM 3295 N N . ILE A 1 409 ? -14.191 7.879 -0.467 1.00 94.12 409 ILE A N 1
ATOM 3296 C CA . ILE A 1 409 ? -14.166 9.345 -0.662 1.00 94.12 409 ILE A CA 1
ATOM 3297 C C . ILE A 1 409 ? -13.307 9.766 -1.878 1.00 94.12 409 ILE A C 1
ATOM 3299 O O . ILE A 1 409 ? -13.495 10.845 -2.462 1.00 94.12 409 ILE A O 1
ATOM 3303 N N . TYR A 1 410 ? -12.372 8.898 -2.282 1.00 89.75 410 TYR A N 1
ATOM 3304 C CA . TYR A 1 410 ? -11.43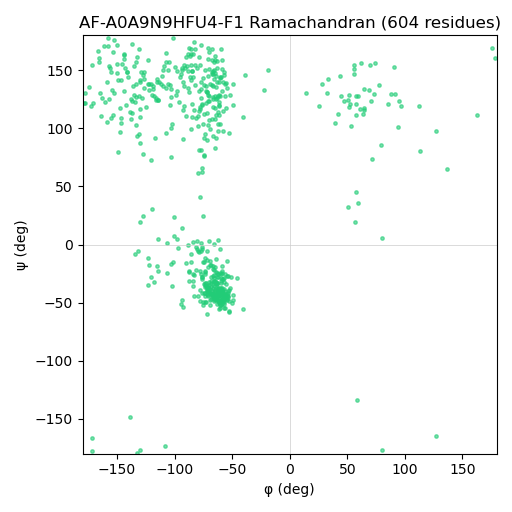3 9.082 -3.388 1.00 89.75 410 TYR A CA 1
ATOM 3305 C C . TYR A 1 410 ? -11.619 7.981 -4.443 1.00 89.75 410 TYR A C 1
ATOM 3307 O O . TYR A 1 410 ? -10.777 7.100 -4.618 1.00 89.75 410 TYR A O 1
ATOM 3315 N N . GLU A 1 411 ? -12.725 8.084 -5.187 1.00 87.81 411 GLU A N 1
ATOM 3316 C CA . GLU A 1 411 ? -13.187 7.133 -6.216 1.00 87.81 411 GLU A CA 1
ATOM 3317 C C . GLU A 1 411 ? -12.175 6.809 -7.329 1.00 87.81 411 GLU A C 1
ATOM 3319 O O . GLU A 1 411 ? -12.353 5.843 -8.063 1.00 87.81 411 GLU A O 1
ATOM 3324 N N . GLU A 1 412 ? -11.101 7.582 -7.478 1.00 89.69 412 GLU A N 1
ATOM 3325 C CA . GLU A 1 412 ? -10.035 7.343 -8.460 1.00 89.69 412 GLU A CA 1
ATOM 3326 C C . GLU A 1 412 ? -9.075 6.203 -8.053 1.00 89.69 412 GLU A C 1
ATOM 3328 O O . GLU A 1 412 ? -8.192 5.821 -8.823 1.00 89.69 412 GLU A O 1
ATOM 3333 N N . ILE A 1 413 ? -9.244 5.615 -6.863 1.00 93.75 413 ILE A N 1
ATOM 3334 C CA . ILE A 1 413 ? -8.413 4.515 -6.351 1.00 93.75 413 ILE A CA 1
ATOM 3335 C C . ILE A 1 413 ? -9.301 3.339 -5.925 1.00 93.75 413 ILE A C 1
ATOM 3337 O O . ILE A 1 413 ? -10.293 3.522 -5.226 1.00 93.75 413 ILE A O 1
ATOM 3341 N N . LYS A 1 414 ? -8.925 2.112 -6.304 1.00 95.62 414 LYS A N 1
ATOM 3342 C CA . LYS A 1 414 ? -9.506 0.862 -5.780 1.00 95.62 414 LYS A CA 1
ATOM 3343 C C . LYS A 1 414 ? -8.444 0.031 -5.079 1.00 95.62 414 LYS A C 1
ATOM 3345 O O . LYS A 1 414 ? -7.372 -0.197 -5.637 1.00 95.62 414 LYS A O 1
ATOM 3350 N N . PHE A 1 415 ? -8.775 -0.470 -3.897 1.00 97.00 415 PHE A N 1
ATOM 3351 C CA . PHE A 1 415 ? -7.929 -1.368 -3.127 1.00 97.00 415 PHE A CA 1
ATOM 3352 C C . PHE A 1 415 ? -8.370 -2.818 -3.321 1.00 97.00 415 PHE A C 1
ATOM 3354 O O . PHE A 1 415 ? -9.538 -3.159 -3.136 1.00 97.00 415 PHE A O 1
ATOM 3361 N N . HIS A 1 416 ? -7.409 -3.665 -3.670 1.00 96.81 416 HIS A N 1
ATOM 3362 C CA . HIS A 1 416 ? -7.542 -5.119 -3.680 1.00 96.81 416 HIS A CA 1
ATOM 3363 C C . HIS A 1 416 ? -6.768 -5.679 -2.482 1.00 96.81 416 HIS A C 1
ATOM 3365 O O . HIS A 1 416 ? -5.801 -5.053 -2.051 1.00 96.81 416 HIS A O 1
ATOM 3371 N N . TRP A 1 417 ? -7.195 -6.819 -1.936 1.00 97.25 417 TRP A N 1
ATOM 3372 C CA . TRP A 1 417 ? -6.726 -7.321 -0.640 1.00 97.25 417 TRP A CA 1
ATOM 3373 C C . TRP A 1 417 ? -6.517 -8.827 -0.631 1.00 97.25 417 TRP A C 1
ATOM 3375 O O . TRP A 1 417 ? -7.347 -9.552 -1.178 1.00 97.25 417 TRP A O 1
ATOM 3385 N N . ILE A 1 418 ? -5.487 -9.246 0.107 1.00 92.19 418 ILE A N 1
ATOM 3386 C CA . ILE A 1 418 ? -5.047 -10.619 0.359 1.00 92.19 418 ILE A CA 1
ATOM 3387 C C . ILE A 1 418 ? -4.566 -11.310 -0.923 1.00 92.19 418 ILE A C 1
ATOM 3389 O O . ILE A 1 418 ? -5.340 -11.589 -1.835 1.00 92.19 418 ILE A O 1
ATOM 3393 N N . GLU A 1 419 ? -3.277 -11.653 -0.947 1.00 89.56 419 GLU A N 1
ATOM 3394 C CA . GLU A 1 419 ? -2.682 -12.548 -1.947 1.00 89.56 419 GLU A CA 1
ATOM 3395 C C . GLU A 1 419 ? -2.823 -12.060 -3.416 1.00 89.56 419 GLU A C 1
ATOM 3397 O O . GLU A 1 419 ? -2.953 -12.851 -4.357 1.00 89.56 419 GLU A O 1
ATOM 3402 N N . ILE A 1 420 ? -2.752 -10.743 -3.644 1.00 91.94 420 ILE A N 1
ATOM 3403 C CA . ILE A 1 420 ? -3.003 -10.116 -4.953 1.00 91.94 420 ILE A CA 1
ATOM 3404 C C . ILE A 1 420 ? -1.793 -10.232 -5.892 1.00 91.94 420 ILE A C 1
ATOM 3406 O O . ILE A 1 420 ? -0.785 -9.551 -5.710 1.00 91.94 420 ILE A O 1
ATOM 3410 N N . GLU A 1 421 ? -1.909 -11.043 -6.949 1.00 90.62 421 GLU A N 1
ATOM 3411 C CA . GLU A 1 421 ? -0.877 -11.159 -7.991 1.00 90.62 421 GLU A CA 1
ATOM 3412 C C . GLU A 1 421 ? -0.613 -9.833 -8.727 1.00 90.62 421 GLU A C 1
ATOM 3414 O O . GLU A 1 421 ? -1.513 -9.221 -9.313 1.00 90.62 421 GLU A O 1
ATOM 3419 N N . LEU A 1 422 ? 0.655 -9.433 -8.811 1.00 89.44 422 LEU A N 1
ATOM 3420 C CA . LEU A 1 422 ? 1.017 -8.113 -9.324 1.00 89.44 422 LEU A CA 1
ATOM 3421 C C . LEU A 1 422 ? 1.127 -8.032 -10.854 1.00 89.44 422 LEU A C 1
ATOM 3423 O O . LEU A 1 422 ? 2.089 -8.491 -11.475 1.00 89.44 422 LEU A O 1
ATOM 3427 N N . ASN A 1 423 ? 0.166 -7.338 -11.472 1.00 88.94 423 ASN A N 1
ATOM 3428 C CA . ASN A 1 423 ? 0.141 -7.092 -12.919 1.00 88.94 423 ASN A CA 1
ATOM 3429 C C . ASN A 1 423 ? 1.370 -6.320 -13.437 1.00 88.94 423 ASN A C 1
ATOM 3431 O O . ASN A 1 423 ? 1.837 -6.608 -14.537 1.00 88.94 423 ASN A O 1
ATOM 3435 N N . CYS A 1 424 ? 1.951 -5.406 -12.650 1.00 88.38 424 CYS A N 1
ATOM 3436 C CA . CYS A 1 424 ? 3.200 -4.727 -13.019 1.00 88.38 424 CYS A CA 1
ATOM 3437 C C . CYS A 1 424 ? 4.370 -5.715 -13.188 1.00 88.38 424 CYS A C 1
ATOM 3439 O O . CYS A 1 424 ? 5.142 -5.597 -14.136 1.00 88.38 424 CYS A O 1
ATOM 3441 N N . MET A 1 425 ? 4.460 -6.747 -12.344 1.00 86.81 425 MET A N 1
ATOM 3442 C CA . MET A 1 425 ? 5.476 -7.797 -12.474 1.00 86.81 425 MET A CA 1
ATOM 3443 C C . MET A 1 425 ? 5.210 -8.708 -13.677 1.00 86.81 425 MET A C 1
ATOM 3445 O O . MET A 1 425 ? 6.149 -9.086 -14.377 1.00 86.81 425 MET A O 1
ATOM 3449 N N . LYS A 1 426 ? 3.937 -9.018 -13.966 1.00 87.50 426 LYS A N 1
ATOM 3450 C CA . LYS A 1 426 ? 3.533 -9.768 -15.172 1.00 87.50 426 LYS A CA 1
ATOM 3451 C C . LYS A 1 426 ? 3.899 -9.019 -16.461 1.00 87.50 426 LYS A C 1
ATOM 3453 O O . LYS A 1 426 ? 4.391 -9.641 -17.400 1.00 87.50 426 LYS A O 1
ATOM 3458 N N . GLU A 1 427 ? 3.713 -7.695 -16.502 1.00 86.38 427 GLU A N 1
ATOM 3459 C CA . GLU A 1 427 ? 4.158 -6.858 -17.626 1.00 86.38 427 GLU A CA 1
ATOM 3460 C C . GLU A 1 427 ? 5.674 -6.948 -17.841 1.00 86.38 427 GLU A C 1
ATOM 3462 O O . GLU A 1 427 ? 6.116 -7.177 -18.965 1.00 86.38 427 GLU A O 1
ATOM 3467 N N . ILE A 1 428 ? 6.469 -6.801 -16.776 1.00 84.44 428 ILE A N 1
ATOM 3468 C CA . ILE A 1 428 ? 7.936 -6.805 -16.868 1.00 84.44 428 ILE A CA 1
ATOM 3469 C C . ILE A 1 428 ? 8.468 -8.192 -17.243 1.00 84.44 428 ILE A C 1
ATOM 3471 O O . ILE A 1 428 ? 9.295 -8.291 -18.146 1.00 84.44 428 ILE A O 1
ATOM 3475 N N . LYS A 1 429 ? 7.932 -9.272 -16.660 1.00 85.06 429 LYS A N 1
ATOM 3476 C CA . LYS A 1 429 ? 8.306 -10.652 -17.020 1.00 85.06 429 LYS A CA 1
ATOM 3477 C C . LYS A 1 429 ? 7.972 -11.008 -18.477 1.00 85.06 429 LYS A C 1
ATOM 3479 O O . LYS A 1 429 ? 8.629 -11.860 -19.063 1.00 85.06 429 LYS A O 1
ATOM 3484 N N . LYS A 1 430 ? 6.984 -10.343 -19.090 1.00 87.00 430 LYS A N 1
ATOM 3485 C CA . LYS A 1 430 ? 6.691 -10.475 -20.529 1.00 87.00 430 LYS A CA 1
ATOM 3486 C C . LYS A 1 430 ? 7.688 -9.714 -21.417 1.00 87.00 430 LYS A C 1
ATOM 3488 O O . LYS A 1 430 ? 7.885 -10.108 -22.562 1.00 87.00 430 LYS A O 1
ATOM 3493 N N . LEU A 1 431 ? 8.286 -8.631 -20.917 1.00 82.81 431 LEU A N 1
ATOM 3494 C CA . LEU A 1 431 ? 9.297 -7.837 -21.631 1.00 82.81 431 LEU A CA 1
ATOM 3495 C C . LEU A 1 431 ? 10.708 -8.419 -21.485 1.00 82.81 431 LEU A C 1
ATOM 3497 O O . LEU A 1 431 ? 11.502 -8.316 -22.415 1.00 82.81 431 LEU A O 1
ATOM 3501 N N . HIS A 1 432 ? 10.991 -9.053 -20.346 1.00 82.06 432 HIS A N 1
ATOM 3502 C CA . HIS A 1 432 ? 12.268 -9.685 -20.026 1.00 82.06 432 HIS A CA 1
ATOM 3503 C C . HIS A 1 432 ? 12.036 -11.142 -19.576 1.00 82.06 432 HIS A C 1
ATOM 3505 O O . HIS A 1 432 ? 12.050 -11.420 -18.375 1.00 82.06 432 HIS A O 1
ATOM 3511 N N . PRO A 1 433 ? 11.785 -12.085 -20.510 1.00 82.38 433 PRO A N 1
ATOM 3512 C CA . PRO A 1 433 ? 11.505 -13.485 -20.169 1.00 82.38 433 PRO A CA 1
ATOM 3513 C C . PRO A 1 433 ? 12.669 -14.188 -19.461 1.00 82.38 433 PRO A C 1
ATOM 3515 O O . PRO A 1 433 ? 12.437 -15.095 -18.664 1.00 82.38 433 PRO A O 1
ATOM 3518 N N . ASP A 1 434 ? 13.899 -13.746 -19.735 1.00 82.00 434 ASP A N 1
ATOM 3519 C CA . ASP A 1 434 ? 15.137 -14.281 -19.158 1.00 82.00 434 ASP A CA 1
ATOM 3520 C C . ASP A 1 434 ? 15.369 -13.836 -17.703 1.00 82.00 434 ASP A C 1
ATOM 3522 O O . ASP A 1 434 ? 16.194 -14.422 -17.000 1.00 82.00 434 ASP A O 1
ATOM 3526 N N . PHE A 1 435 ? 14.649 -12.813 -17.223 1.00 79.38 435 PHE A N 1
ATOM 3527 C CA . PHE A 1 435 ? 14.767 -12.370 -15.836 1.00 79.38 435 PHE A CA 1
ATOM 3528 C C . PHE A 1 435 ? 14.134 -13.399 -14.897 1.00 79.38 435 PHE A C 1
ATOM 3530 O O . PHE A 1 435 ? 12.958 -13.761 -15.030 1.00 79.38 435 PHE A O 1
ATOM 3537 N N . ASN A 1 436 ? 14.887 -13.821 -13.877 1.00 76.75 436 ASN A N 1
ATOM 3538 C CA . ASN A 1 436 ? 14.384 -14.729 -12.847 1.00 76.75 436 ASN A CA 1
ATOM 3539 C C . ASN A 1 436 ? 13.447 -13.979 -11.879 1.00 76.75 436 ASN A C 1
ATOM 3541 O O . ASN A 1 436 ? 13.828 -13.589 -10.772 1.00 76.75 436 ASN A O 1
ATOM 3545 N N . LEU A 1 437 ? 12.220 -13.730 -12.351 1.00 74.12 437 LEU A N 1
ATOM 3546 C CA . LEU A 1 437 ? 11.148 -13.048 -11.634 1.00 74.12 437 LEU A CA 1
ATOM 3547 C C . LEU A 1 437 ? 10.111 -14.044 -11.114 1.00 74.12 437 LEU A C 1
ATOM 3549 O O . LEU A 1 437 ? 9.195 -14.453 -11.837 1.00 74.12 437 LEU A O 1
ATOM 3553 N N . THR A 1 438 ? 10.205 -14.382 -9.830 1.00 75.88 438 THR A N 1
ATOM 3554 C CA . THR A 1 438 ? 9.052 -14.853 -9.052 1.00 75.88 438 THR A CA 1
ATOM 3555 C C . THR A 1 438 ? 8.013 -13.733 -9.028 1.00 75.88 438 THR A C 1
ATOM 3557 O O . THR A 1 438 ? 8.340 -12.610 -8.635 1.00 75.88 438 THR A O 1
ATOM 3560 N N . ILE A 1 439 ? 6.791 -14.016 -9.493 1.00 76.62 439 ILE A N 1
ATOM 3561 C CA . ILE A 1 439 ? 5.655 -13.093 -9.374 1.00 76.62 439 ILE A CA 1
ATOM 3562 C C . ILE A 1 439 ? 5.192 -13.170 -7.926 1.00 76.62 439 ILE A C 1
ATOM 3564 O O . ILE A 1 439 ? 4.827 -14.244 -7.457 1.00 76.62 439 ILE A O 1
ATOM 3568 N N . ASN A 1 440 ? 5.235 -12.040 -7.233 1.00 79.06 440 ASN A N 1
ATOM 3569 C CA . ASN A 1 440 ? 4.785 -11.960 -5.856 1.00 79.06 440 ASN A CA 1
ATOM 3570 C C . ASN A 1 440 ? 3.278 -11.678 -5.783 1.00 79.06 440 ASN A C 1
ATOM 3572 O O . ASN A 1 440 ? 2.659 -11.196 -6.741 1.00 79.06 440 ASN A O 1
ATOM 3576 N N . GLN A 1 441 ? 2.722 -11.956 -4.608 1.00 90.19 441 GLN A N 1
ATOM 3577 C CA . GLN A 1 441 ? 1.355 -11.644 -4.217 1.00 90.19 441 GLN A CA 1
ATOM 3578 C C . GLN A 1 441 ? 1.390 -10.647 -3.053 1.00 90.19 441 GLN A C 1
ATOM 3580 O O . GLN A 1 441 ? 2.024 -10.942 -2.040 1.00 90.19 441 GLN A O 1
ATOM 3585 N N . ALA A 1 442 ? 0.729 -9.498 -3.198 1.00 93.06 442 ALA A N 1
ATOM 3586 C CA . ALA A 1 442 ? 0.716 -8.440 -2.184 1.00 93.06 442 ALA A CA 1
ATOM 3587 C C . ALA A 1 442 ? -0.492 -8.539 -1.236 1.00 93.06 442 ALA A C 1
ATOM 3589 O O . ALA A 1 442 ? -1.576 -8.967 -1.656 1.00 93.06 442 ALA A O 1
ATOM 3590 N N . ASP A 1 443 ? -0.339 -8.098 0.015 1.00 96.81 443 ASP A N 1
ATOM 3591 C CA . ASP A 1 443 ? -1.432 -8.118 1.007 1.00 96.81 443 ASP A CA 1
ATOM 3592 C C . ASP A 1 443 ? -2.499 -7.055 0.739 1.00 96.81 443 ASP A C 1
ATOM 3594 O O . ASP A 1 443 ? -3.688 -7.276 0.986 1.00 96.81 443 ASP A O 1
ATOM 3598 N N . GLY A 1 444 ? -2.095 -5.905 0.201 1.00 97.62 444 GLY A N 1
ATOM 3599 C CA . GLY A 1 444 ? -3.005 -4.866 -0.261 1.00 97.62 444 GLY A CA 1
ATOM 3600 C C . GLY A 1 444 ? -2.431 -4.068 -1.429 1.00 97.62 444 GLY A C 1
ATOM 3601 O O . GLY A 1 444 ? -1.243 -3.752 -1.478 1.00 97.62 444 GLY A O 1
ATOM 3602 N N . LEU A 1 445 ? -3.291 -3.725 -2.388 1.00 97.56 445 LEU A N 1
ATOM 3603 C CA . LEU A 1 445 ? -2.887 -3.074 -3.632 1.00 97.56 445 LEU A CA 1
ATOM 3604 C C . LEU A 1 445 ? -3.855 -1.955 -4.026 1.00 97.56 445 LEU A C 1
ATOM 3606 O O . LEU A 1 445 ? -4.967 -2.214 -4.493 1.00 97.56 445 LEU A O 1
ATOM 3610 N N . GLY A 1 446 ? -3.405 -0.708 -3.882 1.00 97.31 446 GLY A N 1
ATOM 3611 C CA . GLY A 1 446 ? -4.088 0.485 -4.376 1.00 97.31 446 GLY A CA 1
ATOM 3612 C C . GLY A 1 446 ? -3.810 0.704 -5.864 1.00 97.31 446 GLY A C 1
ATOM 3613 O O . GLY A 1 446 ? -2.702 1.084 -6.260 1.00 97.31 446 GLY A O 1
ATOM 3614 N N . ILE A 1 447 ? -4.830 0.479 -6.691 1.00 96.00 447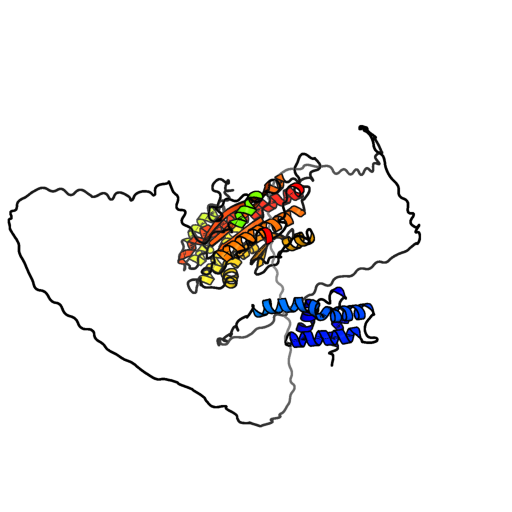 ILE A N 1
ATOM 3615 C CA . ILE A 1 447 ? -4.812 0.649 -8.148 1.00 96.00 447 ILE A CA 1
ATOM 3616 C C . ILE A 1 447 ? -5.532 1.947 -8.525 1.00 96.00 447 ILE A C 1
ATOM 3618 O O . ILE A 1 447 ? -6.641 2.205 -8.061 1.00 96.00 447 ILE A O 1
ATOM 3622 N N . ARG A 1 448 ? -4.923 2.743 -9.408 1.00 93.50 448 ARG A N 1
ATOM 3623 C CA . ARG A 1 448 ? -5.529 3.944 -9.995 1.00 93.50 448 ARG A CA 1
ATOM 3624 C C . ARG A 1 448 ? -6.536 3.572 -11.086 1.00 93.50 448 ARG A C 1
ATOM 3626 O O . ARG A 1 448 ? -6.170 2.889 -12.044 1.00 93.50 448 ARG A O 1
ATOM 3633 N N . ASN A 1 449 ? -7.773 4.054 -10.988 1.00 90.81 449 ASN A N 1
ATOM 3634 C CA . ASN A 1 449 ? -8.853 3.694 -11.909 1.00 90.81 449 ASN A CA 1
ATOM 3635 C C . ASN A 1 449 ? -8.629 4.211 -13.335 1.00 90.81 449 ASN A C 1
ATOM 3637 O O . ASN A 1 449 ? -8.779 3.428 -14.270 1.00 90.81 449 ASN A O 1
ATOM 3641 N N . SER A 1 450 ? -8.195 5.463 -13.520 1.00 89.06 450 SER A N 1
ATOM 3642 C CA . SER A 1 450 ? -7.960 6.027 -14.863 1.00 89.06 450 SER A CA 1
ATOM 3643 C C . SER A 1 450 ? -6.852 5.354 -15.691 1.00 89.06 450 SER A C 1
ATOM 3645 O O . SER A 1 450 ? -6.735 5.629 -16.885 1.00 89.06 450 SER A O 1
ATOM 3647 N N . SER A 1 451 ? -6.017 4.495 -15.093 1.00 89.06 451 SER A N 1
ATOM 3648 C CA . SER A 1 451 ? -4.888 3.844 -15.780 1.00 89.06 451 SER A CA 1
ATOM 3649 C C . SER A 1 451 ? -4.741 2.340 -15.531 1.00 89.06 451 SER A C 1
ATOM 3651 O O . SER A 1 451 ? -3.903 1.707 -16.174 1.00 89.06 451 SER A O 1
ATOM 3653 N N . ASN A 1 452 ? -5.512 1.768 -14.600 1.00 91.81 452 ASN A N 1
ATOM 3654 C CA . ASN A 1 452 ? -5.364 0.399 -14.090 1.00 91.81 452 ASN A CA 1
ATOM 3655 C C . ASN A 1 452 ? -3.923 0.056 -13.638 1.00 91.81 452 ASN A C 1
ATOM 3657 O O . ASN A 1 452 ? -3.462 -1.079 -13.772 1.00 91.81 452 ASN A O 1
ATOM 3661 N N . LYS A 1 453 ? -3.182 1.048 -13.120 1.00 92.94 453 LYS A N 1
ATOM 3662 C CA . LYS A 1 453 ? -1.820 0.869 -12.590 1.00 92.94 453 LYS A CA 1
ATOM 3663 C C . LYS A 1 453 ? -1.818 0.865 -11.067 1.00 92.94 453 LYS A C 1
ATOM 3665 O O . LYS A 1 453 ? -2.458 1.708 -10.441 1.00 92.94 453 LYS A O 1
ATOM 3670 N N . ALA A 1 454 ? -1.057 -0.055 -10.482 1.00 95.00 454 ALA A N 1
ATOM 3671 C CA . ALA A 1 454 ? -0.743 -0.038 -9.060 1.00 95.00 454 ALA A CA 1
ATOM 3672 C C . ALA A 1 454 ? 0.096 1.204 -8.720 1.00 95.00 454 ALA A C 1
ATOM 3674 O O . ALA A 1 454 ? 1.109 1.461 -9.370 1.00 95.00 454 ALA A O 1
ATOM 3675 N N . ILE A 1 455 ? -0.342 1.967 -7.717 1.00 95.62 455 ILE A N 1
ATOM 3676 C CA . ILE A 1 455 ? 0.337 3.181 -7.231 1.00 95.62 455 ILE A CA 1
ATOM 3677 C C . ILE A 1 455 ? 0.690 3.108 -5.741 1.00 95.62 455 ILE A C 1
ATOM 3679 O O . ILE A 1 455 ? 1.534 3.875 -5.285 1.00 95.62 455 ILE A O 1
ATOM 3683 N N . LEU A 1 456 ? 0.057 2.199 -4.996 1.00 97.56 456 LEU A N 1
ATOM 3684 C CA . LEU A 1 456 ? 0.227 2.006 -3.559 1.00 97.56 456 LEU A CA 1
ATOM 3685 C C . LEU A 1 456 ? 0.272 0.504 -3.254 1.00 97.56 456 LEU A C 1
ATOM 3687 O O . LEU A 1 456 ? -0.647 -0.226 -3.622 1.00 97.56 456 LEU A O 1
ATOM 3691 N N . PHE A 1 457 ? 1.332 0.070 -2.582 1.00 98.00 457 PHE A N 1
ATOM 3692 C CA . PHE A 1 457 ? 1.588 -1.312 -2.178 1.00 98.00 457 PHE A CA 1
ATOM 3693 C C . PHE A 1 457 ? 1.533 -1.407 -0.649 1.00 98.00 457 PHE A C 1
ATOM 3695 O O . PHE A 1 457 ? 1.986 -0.485 0.037 1.00 98.00 457 PHE A O 1
ATOM 3702 N N . ILE A 1 458 ? 0.938 -2.477 -0.123 1.00 98.25 458 ILE A N 1
ATOM 3703 C CA . ILE A 1 458 ? 0.683 -2.681 1.306 1.00 98.25 458 ILE A CA 1
ATOM 3704 C C . ILE A 1 458 ? 1.102 -4.101 1.682 1.00 98.25 458 ILE A C 1
ATOM 3706 O O . ILE A 1 458 ? 0.613 -5.052 1.079 1.00 98.25 458 ILE A O 1
ATOM 3710 N N . GLU A 1 459 ? 1.950 -4.212 2.701 1.00 97.19 459 GLU A N 1
ATOM 3711 C CA . GLU A 1 459 ? 2.478 -5.468 3.247 1.00 97.19 459 GLU A CA 1
ATOM 3712 C C . GLU A 1 459 ? 2.304 -5.507 4.771 1.00 97.19 459 GLU A C 1
ATOM 3714 O O . GLU A 1 459 ? 2.470 -4.481 5.444 1.00 97.19 459 GLU A O 1
ATOM 3719 N N . VAL A 1 460 ? 1.938 -6.663 5.331 1.00 96.25 460 VAL A N 1
ATOM 3720 C CA . VAL A 1 460 ? 1.593 -6.815 6.754 1.00 96.25 460 VAL A CA 1
ATOM 3721 C C . VAL A 1 460 ? 2.348 -8.000 7.349 1.00 96.25 460 VAL A C 1
ATOM 3723 O O . VAL A 1 460 ? 1.908 -9.142 7.292 1.00 96.25 460 VAL A O 1
ATOM 3726 N N . SER A 1 461 ? 3.489 -7.694 7.967 1.00 94.44 461 SER A N 1
ATOM 3727 C CA . SER A 1 461 ? 4.455 -8.662 8.491 1.00 94.44 461 SER A CA 1
ATOM 3728 C C . SER A 1 461 ? 3.974 -9.336 9.778 1.00 94.44 461 SER A C 1
ATOM 3730 O O . SER A 1 461 ? 4.419 -9.007 10.887 1.00 94.44 461 SER A O 1
ATOM 3732 N N . GLY A 1 462 ? 3.060 -10.294 9.621 1.00 91.25 462 GLY A N 1
ATOM 3733 C CA . GLY A 1 462 ? 2.450 -11.066 10.695 1.00 91.25 462 GLY A CA 1
ATOM 3734 C C . GLY A 1 462 ? 1.309 -10.350 11.430 1.00 91.25 462 GLY A C 1
ATOM 3735 O O . GLY A 1 462 ? 0.887 -9.240 11.104 1.00 91.25 462 GLY A O 1
ATOM 3736 N N . GLY A 1 463 ? 0.779 -11.017 12.457 1.00 90.00 463 GLY A N 1
ATOM 3737 C CA . GLY A 1 463 ? -0.180 -10.433 13.391 1.00 90.00 463 GLY A CA 1
ATOM 3738 C C . GLY A 1 463 ? 0.475 -9.503 14.431 1.00 90.00 463 GLY A C 1
ATOM 3739 O O . GLY A 1 463 ? 1.701 -9.479 14.565 1.00 90.00 463 GLY A O 1
ATOM 3740 N N . PRO A 1 464 ? -0.329 -8.775 15.234 1.00 89.25 464 PRO A N 1
ATOM 3741 C CA . PRO A 1 464 ? 0.146 -7.724 16.145 1.00 89.25 464 PRO A CA 1
ATOM 3742 C C . PRO A 1 464 ? 1.201 -8.168 17.169 1.00 89.25 464 PRO A C 1
ATOM 3744 O O . PRO A 1 464 ? 2.060 -7.376 17.550 1.00 89.25 464 PRO A O 1
ATOM 3747 N N . GLU A 1 465 ? 1.134 -9.428 17.609 1.00 86.50 465 GLU A N 1
ATOM 3748 C CA . GLU A 1 465 ? 2.073 -10.062 18.550 1.00 86.50 465 GLU A CA 1
ATOM 3749 C C . GLU A 1 465 ? 3.026 -11.078 17.886 1.00 86.50 465 GLU A C 1
ATOM 3751 O O . GLU A 1 465 ? 3.830 -11.698 18.578 1.00 86.50 465 GLU A O 1
ATOM 3756 N N . SER A 1 466 ? 2.957 -11.272 16.561 1.00 73.38 466 SER A N 1
ATOM 3757 C CA . SER A 1 466 ? 3.675 -12.344 15.848 1.00 73.38 466 SER A CA 1
ATOM 3758 C C . SER A 1 466 ? 4.668 -11.837 14.792 1.00 73.38 466 SER A C 1
ATOM 3760 O O . SER A 1 466 ? 4.889 -12.508 13.783 1.00 73.38 466 SER A O 1
ATOM 3762 N N . SER A 1 467 ? 5.252 -10.656 14.997 1.00 68.06 467 SER A N 1
ATOM 3763 C CA . SER A 1 467 ? 6.252 -10.081 14.093 1.00 68.06 467 SER A CA 1
ATOM 3764 C C . SER A 1 467 ? 7.604 -10.799 14.223 1.00 68.06 467 SER A C 1
ATOM 3766 O O . SER A 1 467 ? 8.414 -10.460 15.091 1.00 68.06 467 SER A O 1
ATOM 3768 N N . ASP A 1 468 ? 7.864 -11.781 13.359 1.00 84.56 468 ASP A N 1
ATOM 3769 C CA . ASP A 1 468 ? 9.215 -12.316 13.167 1.00 84.56 468 ASP A CA 1
ATOM 3770 C C . ASP A 1 468 ? 10.086 -11.287 12.426 1.00 84.56 468 ASP A C 1
ATOM 3772 O O . ASP A 1 468 ? 9.699 -10.746 11.389 1.00 84.56 468 ASP A O 1
ATOM 3776 N N . LEU A 1 469 ? 11.288 -11.034 12.947 1.00 85.12 469 LEU A N 1
ATOM 3777 C CA . LEU A 1 469 ? 12.279 -10.152 12.334 1.00 85.12 469 LEU A CA 1
ATOM 3778 C C . LEU A 1 469 ? 12.827 -10.710 11.009 1.00 85.12 469 LEU A C 1
ATOM 3780 O O . LEU A 1 469 ? 13.360 -9.933 10.216 1.00 85.12 469 LEU A O 1
ATOM 3784 N N . LYS A 1 470 ? 12.733 -12.024 10.756 1.00 89.12 470 LYS A N 1
ATOM 3785 C CA . LYS A 1 470 ? 13.048 -12.585 9.435 1.00 89.12 470 LYS A CA 1
ATOM 3786 C C . LYS A 1 470 ? 11.965 -12.214 8.420 1.00 89.12 470 LYS A C 1
ATOM 3788 O O . LYS A 1 470 ? 12.275 -11.486 7.480 1.00 89.12 470 LYS A O 1
ATOM 3793 N N . HIS A 1 471 ? 10.714 -12.605 8.659 1.00 88.50 471 HIS A N 1
ATOM 3794 C CA . HIS A 1 471 ? 9.596 -12.273 7.768 1.00 88.50 471 HIS A CA 1
ATOM 3795 C C . HIS A 1 471 ? 9.456 -10.758 7.541 1.00 88.50 471 HIS A C 1
ATOM 3797 O O . HIS A 1 471 ? 9.405 -10.315 6.399 1.00 88.50 471 HIS A O 1
ATOM 3803 N N . ALA A 1 472 ? 9.580 -9.932 8.587 1.00 90.88 472 ALA A N 1
ATOM 3804 C CA . ALA A 1 472 ? 9.522 -8.474 8.443 1.00 90.88 472 ALA A CA 1
ATOM 3805 C C . ALA A 1 472 ? 10.592 -7.870 7.506 1.00 90.88 472 ALA A C 1
ATOM 3807 O O . ALA A 1 472 ? 10.363 -6.788 6.957 1.00 90.88 472 ALA A O 1
ATOM 3808 N N . LYS A 1 473 ? 11.735 -8.547 7.298 1.00 91.00 473 LYS A N 1
ATOM 3809 C CA . LYS A 1 473 ? 12.746 -8.163 6.294 1.00 91.00 473 LYS A CA 1
ATOM 3810 C C . LYS A 1 473 ? 12.413 -8.675 4.901 1.00 91.00 473 LYS A C 1
ATOM 3812 O O . LYS A 1 473 ? 12.542 -7.925 3.936 1.00 91.00 473 LYS A O 1
ATOM 3817 N N . GLU A 1 474 ? 11.985 -9.933 4.809 1.00 90.69 474 GLU A N 1
ATOM 3818 C CA . GLU A 1 474 ? 11.525 -10.553 3.561 1.00 90.69 474 GLU A CA 1
ATOM 3819 C C . GLU A 1 474 ? 10.408 -9.689 2.936 1.00 90.69 474 GLU A C 1
ATOM 3821 O O . GLU A 1 474 ? 10.477 -9.348 1.753 1.00 90.69 474 GLU A O 1
ATOM 3826 N N . ASP A 1 475 ? 9.478 -9.198 3.761 1.00 92.31 475 ASP A N 1
ATOM 3827 C CA . ASP A 1 475 ? 8.395 -8.288 3.375 1.00 92.31 475 ASP A CA 1
ATOM 3828 C C . ASP A 1 475 ? 8.869 -6.858 3.059 1.00 92.31 475 ASP A C 1
ATOM 3830 O O . ASP A 1 475 ? 8.370 -6.234 2.124 1.00 92.31 475 ASP A O 1
ATOM 3834 N N . SER A 1 476 ? 9.850 -6.311 3.792 1.00 92.75 476 SER A N 1
ATOM 3835 C CA . SER A 1 476 ? 10.433 -4.997 3.459 1.00 92.75 476 SER A CA 1
ATOM 3836 C C . SER A 1 476 ? 11.104 -5.005 2.076 1.00 92.75 476 SER A C 1
ATOM 3838 O O . SER A 1 476 ? 11.009 -4.024 1.334 1.00 92.75 476 SER A O 1
ATOM 3840 N N . GLU A 1 477 ? 11.762 -6.106 1.705 1.00 91.00 477 GLU A N 1
ATOM 3841 C CA . GLU A 1 477 ? 12.428 -6.268 0.404 1.00 91.00 477 GLU A CA 1
ATOM 3842 C C . GLU A 1 477 ? 11.437 -6.575 -0.721 1.00 91.00 477 GLU A C 1
ATOM 3844 O O . GLU A 1 477 ? 11.544 -6.003 -1.811 1.00 91.00 477 GLU A O 1
ATOM 3849 N N . LYS A 1 478 ? 10.420 -7.393 -0.428 1.00 90.81 478 LYS A N 1
ATOM 3850 C CA . LYS A 1 478 ? 9.223 -7.608 -1.251 1.00 90.81 478 LYS A CA 1
ATOM 3851 C C . LYS A 1 478 ? 8.546 -6.275 -1.602 1.00 90.81 478 LYS A C 1
ATOM 3853 O O . LYS A 1 478 ? 8.479 -5.925 -2.779 1.00 90.81 478 LYS A O 1
ATOM 3858 N N . LEU A 1 479 ? 8.148 -5.485 -0.606 1.00 94.12 479 LEU A N 1
ATOM 3859 C CA . LEU A 1 479 ? 7.478 -4.190 -0.779 1.00 94.12 479 LEU A CA 1
ATOM 3860 C C . LEU A 1 479 ? 8.297 -3.213 -1.643 1.00 94.12 479 LEU A C 1
ATOM 3862 O O . LEU A 1 479 ? 7.761 -2.543 -2.529 1.00 94.12 479 LEU A O 1
ATOM 3866 N N . LEU A 1 480 ? 9.613 -3.163 -1.418 1.00 93.31 480 LEU A N 1
ATOM 3867 C CA . LEU A 1 480 ? 10.541 -2.306 -2.156 1.00 93.31 480 LEU A CA 1
ATOM 3868 C C . LEU A 1 480 ? 10.664 -2.704 -3.639 1.00 93.31 480 LEU A C 1
ATOM 3870 O O . LEU A 1 480 ? 10.581 -1.856 -4.533 1.00 93.31 480 LEU A O 1
ATOM 3874 N N . LYS A 1 481 ? 10.826 -4.004 -3.901 1.00 89.75 481 LYS A N 1
ATOM 3875 C CA . LYS A 1 481 ? 10.837 -4.610 -5.242 1.00 89.75 481 LYS A CA 1
ATOM 3876 C C . LYS A 1 481 ? 9.543 -4.302 -6.002 1.00 89.75 481 LYS A C 1
ATOM 3878 O O . LYS A 1 481 ? 9.572 -3.934 -7.178 1.00 89.75 481 LYS A O 1
ATOM 3883 N N . GLU A 1 482 ? 8.407 -4.439 -5.332 1.00 92.69 482 GLU A N 1
ATOM 3884 C CA . GLU A 1 482 ? 7.078 -4.276 -5.922 1.00 92.69 482 GLU A CA 1
ATOM 3885 C C . GLU A 1 482 ? 6.770 -2.819 -6.264 1.00 92.69 482 GLU A C 1
ATOM 3887 O O . GLU A 1 482 ? 6.291 -2.540 -7.367 1.00 92.69 482 GLU A O 1
ATOM 3892 N N . ALA A 1 483 ? 7.162 -1.883 -5.395 1.00 94.94 483 ALA A N 1
ATOM 3893 C CA . ALA A 1 483 ? 7.108 -0.454 -5.678 1.00 94.94 483 ALA A CA 1
ATOM 3894 C C . ALA A 1 483 ? 7.952 -0.066 -6.907 1.00 94.94 483 ALA A C 1
ATOM 3896 O O . ALA A 1 483 ? 7.465 0.665 -7.770 1.00 94.94 483 ALA A O 1
ATOM 3897 N N . ILE A 1 484 ? 9.171 -0.607 -7.058 1.00 93.69 484 ILE A N 1
ATOM 3898 C CA . ILE A 1 484 ? 10.004 -0.374 -8.255 1.00 93.69 484 ILE A CA 1
ATOM 3899 C C . ILE A 1 484 ? 9.299 -0.874 -9.521 1.00 93.69 484 ILE A C 1
ATOM 3901 O O . ILE A 1 484 ? 9.163 -0.112 -10.482 1.00 93.69 484 ILE A O 1
ATOM 3905 N N . PHE A 1 485 ? 8.785 -2.109 -9.530 1.00 92.69 485 PHE A N 1
ATOM 3906 C CA . PHE A 1 485 ? 8.048 -2.624 -10.690 1.00 92.69 485 PHE A CA 1
ATOM 3907 C C . PHE A 1 485 ? 6.752 -1.843 -10.962 1.00 92.69 485 PHE A C 1
ATOM 3909 O O . PHE A 1 485 ? 6.403 -1.631 -12.126 1.00 92.69 485 PHE A O 1
ATOM 3916 N N . GLY A 1 486 ? 6.071 -1.355 -9.921 1.00 94.44 486 GLY A N 1
ATOM 3917 C CA . GLY A 1 486 ? 4.958 -0.413 -10.034 1.00 94.44 486 GLY A CA 1
ATOM 3918 C C . GLY A 1 486 ? 5.359 0.867 -10.766 1.00 94.44 486 GLY A C 1
ATOM 3919 O O . GLY A 1 486 ? 4.765 1.199 -11.792 1.00 94.44 486 GLY A O 1
ATOM 3920 N N . LEU A 1 487 ? 6.410 1.545 -10.298 1.00 95.50 487 LEU A N 1
ATOM 3921 C CA . LEU A 1 487 ? 6.866 2.811 -10.870 1.00 95.50 487 LEU A CA 1
ATOM 3922 C C . LEU A 1 487 ? 7.314 2.641 -12.326 1.00 95.50 487 LEU A C 1
ATOM 3924 O O . LEU A 1 487 ? 6.903 3.422 -13.183 1.00 95.50 487 LEU A O 1
ATOM 3928 N N . VAL A 1 488 ? 8.072 1.585 -12.638 1.00 93.81 488 VAL A N 1
ATOM 3929 C CA . VAL A 1 488 ? 8.456 1.257 -14.023 1.00 93.81 488 VAL A CA 1
ATOM 3930 C C . VAL A 1 488 ? 7.221 0.988 -14.893 1.00 93.81 488 VAL A C 1
ATOM 3932 O O . VAL A 1 488 ? 7.147 1.492 -16.013 1.00 93.81 488 VAL A O 1
ATOM 3935 N N . SER A 1 489 ? 6.213 0.268 -14.388 1.00 93.00 489 SER A N 1
ATOM 3936 C CA . SER A 1 489 ? 4.972 -0.012 -15.129 1.00 93.00 489 SER A CA 1
ATOM 3937 C C . SER A 1 489 ? 4.118 1.241 -15.390 1.00 93.00 489 SER A C 1
ATOM 3939 O O . SER A 1 489 ? 3.410 1.282 -16.400 1.00 93.00 489 SER A O 1
ATOM 3941 N N . ILE A 1 490 ? 4.203 2.279 -14.547 1.00 93.56 490 ILE A N 1
ATOM 3942 C CA . ILE A 1 490 ? 3.596 3.594 -14.824 1.00 93.56 490 ILE A CA 1
ATOM 3943 C C . ILE A 1 490 ? 4.439 4.357 -15.862 1.00 93.56 490 ILE A C 1
ATOM 3945 O O . ILE A 1 490 ? 3.915 4.800 -16.886 1.00 93.56 490 ILE A O 1
ATOM 3949 N N . LEU A 1 491 ? 5.752 4.476 -15.630 1.00 93.88 491 LEU A N 1
ATOM 3950 C CA . LEU A 1 491 ? 6.685 5.232 -16.478 1.00 93.88 491 LEU A CA 1
ATOM 3951 C C . LEU A 1 491 ? 6.808 4.674 -17.905 1.00 93.88 491 LEU A C 1
ATOM 3953 O O . LEU A 1 491 ? 7.093 5.429 -18.834 1.00 93.88 491 LEU A O 1
ATOM 3957 N N . ARG A 1 492 ? 6.526 3.381 -18.106 1.00 90.69 492 ARG A N 1
ATOM 3958 C CA . ARG A 1 492 ? 6.524 2.703 -19.413 1.00 90.69 492 ARG A CA 1
ATOM 3959 C C . ARG A 1 492 ? 5.625 3.369 -20.465 1.00 90.69 492 ARG A C 1
ATOM 3961 O O . ARG A 1 492 ? 5.924 3.276 -21.653 1.00 90.69 492 ARG A O 1
ATOM 3968 N N . ASN A 1 493 ? 4.568 4.072 -20.061 1.00 89.12 493 ASN A N 1
ATOM 3969 C CA . ASN A 1 493 ? 3.705 4.808 -20.994 1.00 89.12 493 ASN A CA 1
ATOM 3970 C C . ASN A 1 493 ? 4.293 6.173 -21.420 1.00 89.12 493 ASN A C 1
ATOM 3972 O O . ASN A 1 493 ? 3.718 6.856 -22.262 1.00 89.12 493 ASN A O 1
ATOM 3976 N N . HIS A 1 494 ? 5.437 6.570 -20.850 1.00 92.69 494 HIS A N 1
ATOM 3977 C CA . HIS A 1 494 ? 6.041 7.899 -20.974 1.00 92.69 494 HIS A CA 1
ATOM 3978 C C . HIS A 1 494 ? 7.528 7.842 -21.372 1.00 92.69 494 HIS A C 1
ATOM 3980 O O . HIS A 1 494 ? 8.242 8.819 -21.190 1.00 92.69 494 HIS A O 1
ATOM 3986 N N . MET A 1 495 ? 8.015 6.725 -21.926 1.00 92.75 495 MET A N 1
ATOM 3987 C CA . MET A 1 495 ? 9.451 6.439 -22.132 1.00 92.75 495 MET A CA 1
ATOM 3988 C C . MET A 1 495 ? 10.268 7.537 -22.843 1.00 92.75 495 MET A C 1
ATOM 3990 O O . MET A 1 495 ? 11.465 7.647 -22.584 1.00 92.75 495 MET A O 1
ATOM 3994 N N . ASP A 1 496 ? 9.646 8.353 -23.700 1.00 93.56 496 ASP A N 1
ATOM 3995 C CA . ASP A 1 496 ? 10.282 9.470 -24.419 1.00 93.56 496 ASP A CA 1
ATOM 3996 C C . ASP A 1 496 ? 10.021 10.863 -23.823 1.00 93.56 496 ASP A C 1
ATOM 3998 O O . ASP A 1 496 ? 10.404 11.866 -24.423 1.00 93.56 496 ASP A O 1
ATOM 4002 N N . LYS A 1 497 ? 9.387 10.954 -22.651 1.00 93.50 497 LYS A N 1
ATOM 4003 C CA . LYS A 1 497 ? 9.277 12.197 -21.874 1.00 93.50 497 LYS A CA 1
ATOM 4004 C C . LYS A 1 497 ? 10.546 12.433 -21.046 1.00 93.50 497 LYS A C 1
ATOM 4006 O O . LYS A 1 497 ? 11.396 11.549 -20.904 1.00 93.50 497 LYS A O 1
ATOM 4011 N N . SER A 1 498 ? 10.659 13.639 -20.496 1.00 92.44 498 SER A N 1
ATOM 4012 C CA . SER A 1 498 ? 11.793 14.065 -19.673 1.00 92.44 498 SER A CA 1
ATOM 4013 C C . SER A 1 498 ? 11.925 13.234 -18.391 1.00 92.44 498 SER A C 1
ATOM 4015 O O . SER A 1 498 ? 10.981 13.119 -17.604 1.00 92.44 498 SER A O 1
ATOM 4017 N N . ALA A 1 499 ? 13.122 12.697 -18.142 1.00 92.56 499 ALA A N 1
ATOM 4018 C CA . ALA A 1 499 ? 13.424 11.993 -16.899 1.00 92.56 499 ALA A CA 1
ATOM 4019 C C . ALA A 1 499 ? 13.401 12.927 -15.675 1.00 92.56 499 ALA A C 1
ATOM 4021 O O . ALA A 1 499 ? 13.039 12.489 -14.585 1.00 92.56 499 ALA A O 1
ATOM 4022 N N . GLU A 1 500 ? 13.703 14.217 -15.852 1.00 91.31 500 GLU A N 1
ATOM 4023 C CA . GLU A 1 500 ? 13.616 15.218 -14.780 1.00 91.31 500 GLU A CA 1
ATOM 4024 C C . GLU A 1 500 ? 12.174 15.392 -14.284 1.00 91.31 500 GLU A C 1
ATOM 4026 O O . GLU A 1 500 ? 11.934 15.377 -13.079 1.00 91.31 500 GLU A O 1
ATOM 4031 N N . GLU A 1 501 ? 11.188 15.445 -15.188 1.00 89.38 501 GLU A N 1
ATOM 4032 C CA . GLU A 1 501 ? 9.772 15.520 -14.795 1.00 89.38 501 GLU A CA 1
ATOM 4033 C C . GLU A 1 501 ? 9.307 14.260 -14.051 1.00 89.38 501 GLU A C 1
ATOM 4035 O O . GLU A 1 501 ? 8.480 14.336 -13.140 1.00 89.38 501 GLU A O 1
ATOM 4040 N N . SER A 1 502 ? 9.878 13.101 -14.392 1.00 91.19 502 SER A N 1
ATOM 4041 C CA . SER A 1 502 ? 9.535 11.822 -13.764 1.00 91.19 502 SER A CA 1
ATOM 4042 C C . SER A 1 502 ? 9.987 11.687 -12.305 1.00 91.19 502 SER A C 1
ATOM 4044 O O . SER A 1 502 ? 9.426 10.865 -11.581 1.00 91.19 502 SER A O 1
ATOM 4046 N N . LYS A 1 503 ? 10.928 12.521 -11.831 1.00 92.44 503 LYS A N 1
ATOM 4047 C CA . LYS A 1 503 ? 11.396 12.520 -10.428 1.00 92.44 503 LYS A CA 1
ATOM 4048 C C . LYS A 1 503 ? 10.286 12.819 -9.415 1.00 92.44 503 LYS A C 1
ATOM 4050 O O . LYS A 1 503 ? 10.383 12.431 -8.251 1.00 92.44 503 LYS A O 1
ATOM 4055 N N . HIS A 1 504 ? 9.234 13.504 -9.862 1.00 90.56 504 HIS A N 1
ATOM 4056 C CA . HIS A 1 504 ? 8.063 13.859 -9.060 1.00 90.56 504 HIS A CA 1
ATOM 4057 C C . HIS A 1 504 ? 6.969 12.777 -9.072 1.00 90.56 504 HIS A C 1
ATOM 4059 O O . HIS A 1 504 ? 5.918 12.959 -8.457 1.00 90.56 504 HIS A O 1
ATOM 4065 N N . LEU A 1 505 ? 7.177 11.666 -9.787 1.00 93.38 505 LEU A N 1
ATOM 4066 C CA . LEU A 1 505 ? 6.235 10.557 -9.853 1.00 93.38 505 LEU A CA 1
ATOM 4067 C C . LEU A 1 505 ? 6.625 9.478 -8.834 1.00 93.38 505 LEU A C 1
ATOM 4069 O O . LEU A 1 505 ? 7.733 8.943 -8.871 1.00 93.38 505 LEU A O 1
ATOM 4073 N N . TYR A 1 506 ? 5.695 9.163 -7.933 1.00 94.62 506 TYR A N 1
ATOM 4074 C CA . TYR A 1 506 ? 5.926 8.255 -6.811 1.00 94.62 506 TYR A CA 1
ATOM 4075 C C . TYR A 1 506 ? 5.202 6.912 -6.967 1.00 94.62 506 TYR A C 1
ATOM 4077 O O . TYR A 1 506 ? 4.132 6.826 -7.566 1.00 94.62 506 TYR A O 1
ATOM 4085 N N . THR A 1 507 ? 5.734 5.875 -6.336 1.00 96.38 507 THR A N 1
ATOM 4086 C CA . THR A 1 507 ? 4.936 4.754 -5.822 1.00 96.38 507 THR A CA 1
ATOM 4087 C C . THR A 1 507 ? 4.964 4.777 -4.306 1.00 96.38 507 THR A C 1
ATOM 4089 O O . THR A 1 507 ? 6.005 5.019 -3.691 1.00 96.38 507 THR A O 1
ATOM 4092 N N . PHE A 1 508 ? 3.809 4.531 -3.708 1.00 97.50 508 PHE A N 1
ATOM 4093 C CA . PHE A 1 508 ? 3.601 4.568 -2.272 1.00 97.50 508 PHE A CA 1
ATOM 4094 C C . PHE A 1 508 ? 3.732 3.169 -1.674 1.00 97.50 508 PHE A C 1
ATOM 4096 O O . PHE A 1 508 ? 3.349 2.175 -2.290 1.00 97.50 508 PHE A O 1
ATOM 4103 N N . MET A 1 509 ? 4.292 3.104 -0.472 1.00 98.00 509 MET A N 1
ATOM 4104 C CA . MET A 1 509 ? 4.577 1.873 0.254 1.00 98.00 509 MET A CA 1
ATOM 4105 C C . MET A 1 509 ? 4.039 2.004 1.673 1.00 98.00 509 MET A C 1
ATOM 4107 O O . MET A 1 509 ? 4.357 2.968 2.375 1.00 98.00 509 MET A O 1
ATOM 4111 N N . ILE A 1 510 ? 3.245 1.027 2.094 1.00 98.19 510 ILE A N 1
ATOM 4112 C CA . ILE A 1 510 ? 2.808 0.847 3.472 1.00 98.19 510 ILE A CA 1
ATOM 4113 C C . ILE A 1 510 ? 3.343 -0.500 3.949 1.00 98.19 510 ILE A C 1
ATOM 4115 O O . ILE A 1 510 ? 3.090 -1.517 3.311 1.00 98.19 510 ILE A O 1
ATOM 4119 N N . GLN A 1 511 ? 4.033 -0.513 5.086 1.00 97.19 511 GLN A N 1
ATOM 4120 C CA . GLN A 1 511 ? 4.307 -1.750 5.815 1.00 97.19 511 GLN A CA 1
ATOM 4121 C C . GLN A 1 511 ? 3.674 -1.665 7.200 1.00 97.19 511 GLN A C 1
ATOM 4123 O O . GLN A 1 511 ? 3.798 -0.633 7.871 1.00 97.19 511 GLN A O 1
ATOM 4128 N N . SER A 1 512 ? 3.026 -2.740 7.644 1.00 96.25 512 SER A N 1
ATOM 4129 C CA . SER A 1 512 ? 2.676 -2.929 9.050 1.00 96.25 512 SER A CA 1
ATOM 4130 C C . SER A 1 512 ? 3.552 -4.012 9.674 1.00 96.25 512 SER A C 1
ATOM 4132 O O . SER A 1 512 ? 3.774 -5.051 9.063 1.00 96.25 512 SER A O 1
ATOM 4134 N N . ILE A 1 513 ? 4.081 -3.747 10.871 1.00 95.00 513 ILE A N 1
ATOM 4135 C CA . ILE A 1 513 ? 4.912 -4.683 11.639 1.00 95.00 513 ILE A CA 1
ATOM 4136 C C . ILE A 1 513 ? 4.455 -4.598 13.097 1.00 95.00 513 ILE A C 1
ATOM 4138 O O . ILE A 1 513 ? 4.597 -3.551 13.740 1.00 95.00 513 ILE A O 1
ATOM 4142 N N . GLY A 1 514 ? 3.872 -5.679 13.615 1.00 93.19 514 GLY A N 1
ATOM 4143 C CA . GLY A 1 514 ? 3.138 -5.629 14.880 1.00 93.19 514 GLY A CA 1
ATOM 4144 C C . GLY A 1 514 ? 1.991 -4.611 14.803 1.00 93.19 514 GLY A C 1
ATOM 4145 O O . GLY A 1 514 ? 1.274 -4.559 13.808 1.00 93.19 514 GLY A O 1
ATOM 4146 N N . ASP A 1 515 ? 1.840 -3.759 15.820 1.00 93.50 515 ASP A N 1
ATOM 4147 C CA . ASP A 1 515 ? 0.846 -2.671 15.841 1.00 93.50 515 ASP A CA 1
ATOM 4148 C C . ASP A 1 515 ? 1.289 -1.368 15.144 1.00 93.50 515 ASP A C 1
ATOM 4150 O O . ASP A 1 515 ? 0.531 -0.396 15.118 1.00 93.50 515 ASP A O 1
ATOM 4154 N N . ARG A 1 516 ? 2.484 -1.315 14.540 1.00 95.31 516 ARG A N 1
ATOM 4155 C CA . ARG A 1 516 ? 2.961 -0.120 13.829 1.00 95.31 516 ARG A CA 1
ATOM 4156 C C . ARG A 1 516 ? 2.590 -0.167 12.356 1.00 95.31 516 ARG A C 1
ATOM 4158 O O . ARG A 1 516 ? 2.804 -1.180 11.696 1.00 95.31 516 ARG A O 1
ATOM 4165 N N . ILE A 1 517 ? 2.127 0.959 11.822 1.00 96.88 517 ILE A N 1
ATOM 4166 C CA . ILE A 1 517 ? 1.989 1.209 10.382 1.00 96.88 517 ILE A CA 1
ATOM 4167 C C . ILE A 1 517 ? 3.024 2.256 9.948 1.00 96.88 517 ILE A C 1
ATOM 4169 O O . ILE A 1 517 ? 3.251 3.247 10.645 1.00 96.88 517 ILE A O 1
ATOM 4173 N N . THR A 1 518 ? 3.688 2.037 8.813 1.00 96.31 518 THR A N 1
ATOM 4174 C CA . THR A 1 518 ? 4.737 2.916 8.273 1.00 96.31 518 THR A CA 1
ATOM 4175 C C . THR A 1 518 ? 4.449 3.263 6.822 1.00 96.31 518 THR A C 1
ATOM 4177 O O . THR A 1 518 ? 4.301 2.369 5.998 1.00 96.31 518 THR A O 1
ATOM 4180 N N . PHE A 1 519 ? 4.414 4.561 6.517 1.00 96.06 519 PHE A N 1
ATOM 4181 C CA . PHE A 1 519 ? 4.249 5.116 5.179 1.00 96.06 519 PHE A CA 1
ATOM 4182 C C . PHE A 1 519 ? 5.580 5.631 4.625 1.00 96.06 519 PHE A C 1
ATOM 4184 O O . PHE A 1 519 ? 6.248 6.476 5.231 1.00 96.06 519 PHE A O 1
ATOM 4191 N N . SER A 1 520 ? 5.917 5.153 3.431 1.00 95.56 520 SER A N 1
ATOM 4192 C CA . SER A 1 520 ? 7.095 5.526 2.652 1.00 95.56 520 SER A CA 1
ATOM 4193 C C . SER A 1 520 ? 6.707 5.804 1.197 1.00 95.56 520 SER A C 1
ATOM 4195 O O . SER A 1 520 ? 5.702 5.293 0.697 1.00 95.56 520 SER A O 1
ATOM 4197 N N . LYS A 1 521 ? 7.522 6.583 0.479 1.00 94.75 521 LYS A N 1
ATOM 4198 C CA . LYS A 1 521 ? 7.377 6.780 -0.972 1.00 94.75 521 LYS A CA 1
ATOM 4199 C C . LYS A 1 521 ? 8.689 6.537 -1.711 1.00 94.75 521 LYS A C 1
ATOM 4201 O O . LYS A 1 521 ? 9.768 6.781 -1.171 1.00 94.75 521 LYS A O 1
ATOM 4206 N N . LEU A 1 522 ? 8.571 6.051 -2.943 1.00 96.00 522 LEU A N 1
ATOM 4207 C CA . LEU A 1 522 ? 9.674 5.724 -3.841 1.00 96.00 522 LEU A CA 1
ATOM 4208 C C . LEU A 1 522 ? 9.532 6.517 -5.140 1.00 96.00 522 LEU A C 1
ATOM 4210 O O . LEU A 1 522 ? 8.449 6.536 -5.717 1.00 96.00 522 LEU A O 1
ATOM 4214 N N . CYS A 1 523 ? 10.606 7.149 -5.611 1.00 95.31 523 CYS A N 1
ATOM 4215 C CA . CYS A 1 523 ? 10.668 7.765 -6.943 1.00 95.31 523 CYS A CA 1
ATOM 4216 C C . CYS A 1 523 ? 11.991 7.469 -7.654 1.00 95.31 523 CYS A C 1
ATOM 4218 O O . CYS A 1 523 ? 12.930 6.926 -7.071 1.00 95.31 523 CYS A O 1
ATOM 4220 N N . LEU A 1 524 ? 12.069 7.853 -8.927 1.00 94.81 524 LEU A N 1
ATOM 4221 C CA . LEU A 1 524 ? 13.321 7.916 -9.673 1.00 94.81 524 LEU A CA 1
ATOM 4222 C C . LEU A 1 524 ? 14.099 9.172 -9.245 1.00 94.81 524 LEU A C 1
ATOM 4224 O O . LEU A 1 524 ? 13.522 10.252 -9.151 1.00 94.81 524 LEU A O 1
ATOM 4228 N N . ALA A 1 525 ? 15.398 9.049 -8.975 1.00 92.81 525 ALA A N 1
ATOM 4229 C CA . ALA A 1 525 ? 16.214 10.141 -8.433 1.00 92.81 525 ALA A CA 1
ATOM 4230 C C . ALA A 1 525 ? 17.363 10.564 -9.357 1.00 92.81 525 ALA A C 1
ATOM 4232 O O . ALA A 1 525 ? 17.733 11.737 -9.370 1.00 92.81 525 ALA A O 1
ATOM 4233 N N . ASN A 1 526 ? 17.929 9.621 -10.111 1.00 93.19 526 ASN A N 1
ATOM 4234 C CA . ASN A 1 526 ? 18.931 9.841 -11.155 1.00 93.19 526 ASN A CA 1
ATOM 4235 C C . ASN A 1 526 ? 18.914 8.658 -12.140 1.00 93.19 526 ASN A C 1
ATOM 4237 O O . ASN A 1 526 ? 18.201 7.676 -11.922 1.00 93.19 526 ASN A O 1
ATOM 4241 N N . LYS A 1 527 ? 19.740 8.715 -13.193 1.00 93.50 527 LYS A N 1
ATOM 4242 C CA . LYS A 1 527 ? 19.981 7.572 -14.085 1.00 93.50 527 LYS A CA 1
ATOM 4243 C C . LYS A 1 527 ? 20.309 6.301 -13.289 1.00 93.50 527 LYS A C 1
ATOM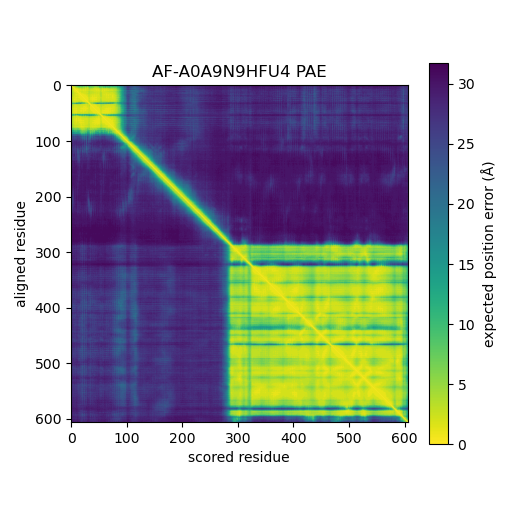 4245 O O . LYS A 1 527 ? 21.292 6.278 -12.556 1.00 93.50 527 LYS A O 1
ATOM 4250 N N . HIS A 1 528 ? 19.477 5.274 -13.458 1.00 92.50 528 HIS A N 1
ATOM 4251 C CA . HIS A 1 528 ? 19.534 3.959 -12.810 1.00 92.50 528 HIS A CA 1
ATOM 4252 C C . HIS A 1 528 ? 19.523 3.981 -11.270 1.00 92.50 528 HIS A C 1
ATOM 4254 O O . HIS A 1 528 ? 19.917 2.998 -10.641 1.00 92.50 528 HIS A O 1
ATOM 4260 N N . ILE A 1 529 ? 19.070 5.090 -10.666 1.00 93.56 529 ILE A N 1
ATOM 4261 C CA . ILE A 1 529 ? 19.046 5.302 -9.215 1.00 93.56 529 ILE A CA 1
ATOM 4262 C C . ILE A 1 529 ? 17.658 5.781 -8.777 1.00 93.56 529 ILE A C 1
ATOM 4264 O O . ILE A 1 529 ? 17.226 6.888 -9.110 1.00 93.56 529 ILE A O 1
ATOM 4268 N N . TYR A 1 530 ? 16.995 4.972 -7.961 1.00 95.19 530 TYR A N 1
ATOM 4269 C CA . TYR A 1 530 ? 15.772 5.309 -7.237 1.00 95.19 530 TYR A CA 1
ATOM 4270 C C . TYR A 1 530 ? 16.090 5.998 -5.900 1.00 95.19 530 TYR A C 1
ATOM 4272 O O . TYR A 1 530 ? 17.235 6.020 -5.444 1.00 95.19 530 TYR A O 1
ATOM 4280 N N . SER A 1 531 ? 15.077 6.565 -5.252 1.00 93.94 531 SER A N 1
ATOM 4281 C CA . SER A 1 531 ? 15.154 7.060 -3.875 1.00 93.94 531 SER A CA 1
ATOM 4282 C C . SER A 1 531 ? 13.944 6.594 -3.079 1.00 93.94 531 SER A C 1
ATOM 4284 O O . SER A 1 531 ? 12.823 6.647 -3.584 1.00 93.94 531 SER A O 1
ATOM 4286 N N . VAL A 1 532 ? 14.176 6.166 -1.838 1.00 93.56 532 VAL A N 1
ATOM 4287 C CA . VAL A 1 532 ? 13.156 5.751 -0.868 1.00 93.56 532 VAL A CA 1
ATOM 4288 C C . VAL A 1 532 ? 13.188 6.703 0.317 1.00 93.56 532 VAL A C 1
ATOM 4290 O O . VAL A 1 532 ? 14.226 6.880 0.954 1.00 93.56 532 VAL A O 1
ATOM 4293 N N . LEU A 1 533 ? 12.032 7.281 0.639 1.00 90.81 533 LEU A N 1
ATOM 4294 C CA . LEU A 1 533 ? 11.856 8.166 1.783 1.00 90.81 533 LEU A CA 1
ATOM 4295 C C . LEU A 1 533 ? 10.727 7.651 2.679 1.00 90.81 533 LEU A C 1
ATOM 4297 O O . LEU A 1 533 ? 9.572 7.602 2.256 1.00 90.81 533 LEU A O 1
ATOM 4301 N N . GLN A 1 534 ? 11.056 7.313 3.927 1.00 91.75 534 GLN A N 1
ATOM 4302 C CA . GLN A 1 534 ? 10.064 7.088 4.980 1.00 91.75 534 GLN A CA 1
ATOM 4303 C C . GLN A 1 534 ? 9.473 8.436 5.410 1.00 91.75 534 GLN A C 1
ATOM 4305 O O . GLN A 1 534 ? 10.198 9.335 5.839 1.00 91.75 534 GLN A O 1
ATOM 4310 N N . ILE A 1 535 ? 8.153 8.573 5.289 1.00 90.25 535 ILE A N 1
ATOM 4311 C CA . ILE A 1 535 ? 7.422 9.831 5.476 1.00 90.25 535 ILE A CA 1
ATOM 4312 C C . ILE A 1 535 ? 6.925 9.964 6.917 1.00 90.25 535 ILE A C 1
ATOM 4314 O O . ILE A 1 535 ? 7.222 10.957 7.589 1.00 90.25 535 ILE A O 1
ATOM 4318 N N . LYS A 1 536 ? 6.189 8.960 7.407 1.00 91.75 536 LYS A N 1
ATOM 4319 C CA . LYS A 1 536 ? 5.653 8.901 8.774 1.00 91.75 536 LYS A CA 1
ATOM 4320 C C . LYS A 1 536 ? 5.380 7.447 9.170 1.00 91.75 536 LYS A C 1
ATOM 4322 O O . LYS A 1 536 ? 5.103 6.611 8.316 1.00 91.75 536 LYS A O 1
ATOM 4327 N N . SER A 1 537 ? 5.424 7.165 10.465 1.00 93.75 537 SER A N 1
ATOM 4328 C CA . SER A 1 537 ? 4.863 5.950 11.062 1.00 93.75 537 SER A CA 1
ATOM 4329 C C . SER A 1 537 ? 3.860 6.349 12.145 1.00 93.75 537 SER A C 1
ATOM 4331 O O . SER A 1 537 ? 3.936 7.469 12.645 1.00 93.75 537 SER A O 1
ATOM 4333 N N . ALA A 1 538 ? 2.946 5.447 12.491 1.00 95.38 538 ALA A N 1
ATOM 4334 C CA . ALA A 1 538 ? 1.957 5.611 13.556 1.00 95.38 538 ALA A CA 1
ATOM 4335 C C . ALA A 1 538 ? 1.709 4.268 14.265 1.00 95.38 538 ALA A C 1
ATOM 4337 O O . ALA A 1 538 ? 2.005 3.210 13.700 1.00 95.38 538 ALA A O 1
ATOM 4338 N N . ILE A 1 539 ? 1.175 4.303 15.485 1.00 95.69 539 ILE A N 1
ATOM 4339 C CA . ILE A 1 539 ? 0.692 3.113 16.205 1.00 95.69 539 ILE A CA 1
ATOM 4340 C C . ILE A 1 539 ? -0.803 2.944 15.913 1.00 95.69 539 ILE A C 1
ATOM 4342 O O . ILE A 1 539 ? -1.539 3.926 15.838 1.00 95.69 539 ILE A O 1
AT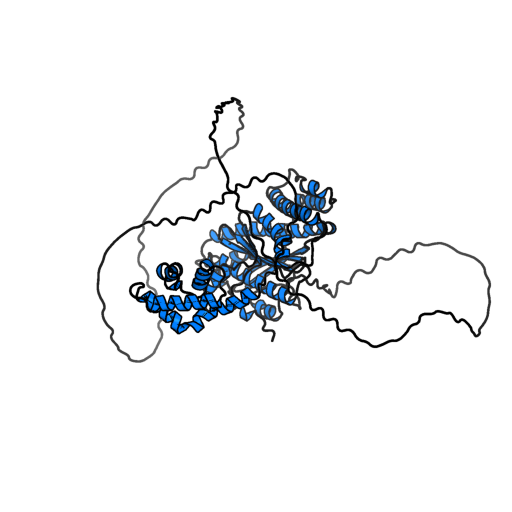OM 4346 N N . LEU A 1 540 ? -1.252 1.706 15.711 1.00 96.62 540 LEU A N 1
ATOM 4347 C CA . LEU A 1 540 ? -2.666 1.367 15.611 1.00 96.62 540 LEU A CA 1
ATOM 4348 C C . LEU A 1 540 ? -3.184 0.978 17.008 1.00 96.62 540 LEU A C 1
ATOM 4350 O O . LEU A 1 540 ? -2.745 -0.042 17.537 1.00 96.62 540 LEU A O 1
ATOM 4354 N N . PRO A 1 541 ? -4.127 1.729 17.606 1.00 96.62 541 PRO A N 1
ATOM 4355 C CA . PRO A 1 541 ? -4.631 1.440 18.950 1.00 96.62 541 PRO A CA 1
ATOM 4356 C C . PRO A 1 541 ? -5.414 0.125 18.996 1.00 96.62 541 PRO A C 1
ATOM 4358 O O . PRO A 1 541 ? -6.053 -0.246 18.003 1.00 96.62 541 PRO A O 1
ATOM 4361 N N . PHE A 1 542 ? -5.408 -0.583 20.132 1.00 95.69 542 PHE A N 1
ATOM 4362 C CA . PHE A 1 542 ? -6.140 -1.855 20.297 1.00 95.69 542 PHE A CA 1
ATOM 4363 C C . PHE A 1 542 ? -7.265 -1.788 21.327 1.00 95.69 542 PHE A C 1
ATOM 4365 O O . PHE A 1 542 ? -8.186 -2.600 21.261 1.00 95.69 542 PHE A O 1
ATOM 4372 N N . GLU A 1 543 ? -7.268 -0.806 22.222 1.00 95.44 543 GLU A N 1
ATOM 4373 C CA . GLU A 1 543 ? -8.425 -0.515 23.066 1.00 95.44 543 GLU A CA 1
ATOM 4374 C C . GLU A 1 543 ? -8.798 0.967 23.063 1.00 95.44 543 GLU A C 1
ATOM 4376 O O . GLU A 1 543 ? -8.067 1.814 22.561 1.00 95.44 543 GLU A O 1
ATOM 4381 N N . PHE A 1 544 ? -9.972 1.293 23.609 1.00 96.00 544 PHE A N 1
ATOM 4382 C CA . PHE A 1 544 ? -10.463 2.673 23.617 1.00 96.00 544 PHE A CA 1
ATOM 4383 C C . PHE A 1 544 ? -9.576 3.620 24.450 1.00 96.00 544 PHE A C 1
ATOM 4385 O O . PHE A 1 544 ? -9.539 4.812 24.171 1.00 96.00 544 PHE A O 1
ATOM 4392 N N . ASN A 1 545 ? -8.816 3.102 25.422 1.00 95.38 545 ASN A N 1
ATOM 4393 C CA . ASN A 1 545 ? -7.841 3.893 26.182 1.00 95.38 545 ASN A CA 1
ATOM 4394 C C . ASN A 1 545 ? -6.722 4.446 25.278 1.00 95.38 545 ASN A C 1
ATOM 4396 O O . ASN A 1 545 ? -6.257 5.563 25.490 1.00 95.38 545 ASN A O 1
ATOM 4400 N N . ASP A 1 546 ? -6.351 3.693 24.239 1.00 96.06 546 ASP A N 1
ATOM 4401 C CA . ASP A 1 546 ? -5.308 4.042 23.270 1.00 96.06 546 ASP A CA 1
ATOM 4402 C C . ASP A 1 546 ? -5.817 5.004 22.171 1.00 96.06 546 ASP A C 1
ATOM 4404 O O . ASP A 1 546 ? -5.061 5.371 21.276 1.00 96.06 546 ASP A O 1
ATOM 4408 N N . VAL A 1 547 ? -7.105 5.394 22.160 1.00 97.19 547 VAL A N 1
ATOM 4409 C CA . VAL A 1 547 ? -7.756 6.025 20.986 1.00 97.19 547 VAL A CA 1
ATOM 4410 C C . VAL A 1 547 ? -7.049 7.290 20.477 1.00 97.19 547 VAL A C 1
ATOM 4412 O O . VAL A 1 547 ? -7.123 7.591 19.286 1.00 97.19 547 VAL A O 1
ATOM 4415 N N . ALA A 1 548 ? -6.306 7.988 21.342 1.00 97.50 548 ALA A N 1
ATOM 4416 C CA . ALA A 1 548 ? -5.464 9.129 20.991 1.00 97.50 548 ALA A CA 1
ATOM 4417 C C . ALA A 1 548 ? -4.399 8.826 19.915 1.00 97.50 548 ALA A C 1
ATOM 4419 O O . ALA A 1 548 ? -4.085 9.718 19.121 1.00 97.50 548 ALA A O 1
ATOM 4420 N N . ASP A 1 549 ? -3.907 7.585 19.813 1.00 97.06 549 ASP A N 1
ATOM 4421 C CA . ASP A 1 549 ? -2.909 7.163 18.816 1.00 97.06 549 ASP A CA 1
ATOM 4422 C C . ASP A 1 549 ? -3.400 7.361 17.370 1.00 97.06 549 ASP A C 1
ATOM 4424 O O . ASP A 1 549 ? -2.600 7.613 16.461 1.00 97.06 549 ASP A O 1
ATOM 4428 N N . TYR A 1 550 ? -4.724 7.364 17.145 1.00 97.94 550 TYR A N 1
ATOM 4429 C CA . TYR A 1 550 ? -5.294 7.700 15.838 1.00 97.94 550 TYR A CA 1
ATOM 4430 C C . TYR A 1 550 ? -4.914 9.100 15.343 1.00 97.94 550 TYR A C 1
ATOM 4432 O O . TYR A 1 550 ? -4.992 9.332 14.139 1.00 97.94 550 TYR A O 1
ATOM 4440 N N . LEU A 1 551 ? -4.463 10.028 16.197 1.00 97.31 551 LEU A N 1
ATOM 4441 C CA . LEU A 1 551 ? -3.965 11.326 15.733 1.00 97.31 551 LEU A CA 1
ATOM 4442 C C . LEU A 1 551 ? -2.749 11.160 14.806 1.00 97.31 551 LEU A C 1
ATOM 4444 O O . LEU A 1 551 ? -2.699 11.788 13.748 1.00 97.31 551 LEU A O 1
ATOM 4448 N N . GLU A 1 552 ? -1.804 10.274 15.145 1.00 96.00 552 GLU A N 1
ATOM 4449 C CA . GLU A 1 552 ? -0.676 9.979 14.256 1.00 96.00 552 GLU A CA 1
ATOM 4450 C C . GLU A 1 552 ? -1.118 9.204 13.011 1.00 96.00 552 GLU A C 1
ATOM 4452 O O . GLU A 1 552 ? -0.580 9.431 11.925 1.00 96.00 552 GLU A O 1
ATOM 4457 N N . VAL A 1 553 ? -2.115 8.325 13.139 1.00 97.62 553 VAL A N 1
ATOM 4458 C CA . VAL A 1 553 ? -2.685 7.602 11.993 1.00 97.62 553 VAL A CA 1
ATOM 4459 C C . VAL A 1 553 ? -3.323 8.589 11.012 1.00 97.62 553 VAL A C 1
ATOM 4461 O O . VAL A 1 553 ? -3.014 8.547 9.825 1.00 97.62 553 VAL A O 1
ATOM 4464 N N . PHE A 1 554 ? -4.141 9.538 11.472 1.00 98.06 554 PHE A N 1
ATOM 4465 C CA . PHE A 1 554 ? -4.762 10.534 10.597 1.00 98.06 554 PHE A CA 1
ATOM 4466 C C . PHE A 1 554 ? -3.759 11.526 10.012 1.00 98.06 554 PHE A C 1
ATOM 4468 O O . PHE A 1 554 ? -3.877 11.858 8.838 1.00 98.06 554 PHE A O 1
ATOM 4475 N N . GLU A 1 555 ? -2.727 11.938 10.750 1.00 95.62 555 GLU A N 1
ATOM 4476 C CA . GLU A 1 555 ? -1.618 12.698 10.159 1.00 95.62 555 GLU A CA 1
ATOM 4477 C C . GLU A 1 555 ? -0.918 11.912 9.030 1.00 95.62 555 GLU A C 1
ATOM 4479 O O . GLU A 1 555 ? -0.591 12.489 7.995 1.00 95.62 555 GLU A O 1
ATOM 4484 N N . LEU A 1 556 ? -0.730 10.592 9.173 1.00 95.94 556 LEU A N 1
ATOM 4485 C CA . LEU A 1 556 ? -0.165 9.735 8.120 1.00 95.94 556 LEU A CA 1
ATOM 4486 C C . LEU A 1 556 ? -1.097 9.642 6.899 1.00 95.94 556 LEU A C 1
ATOM 4488 O O . LEU A 1 556 ? -0.638 9.800 5.765 1.00 95.94 556 LEU A O 1
ATOM 4492 N N . LEU A 1 557 ? -2.399 9.433 7.117 1.00 96.88 557 LEU A N 1
ATOM 4493 C CA . LEU A 1 557 ? -3.391 9.342 6.040 1.00 96.88 557 LEU A CA 1
ATOM 4494 C C . LEU A 1 557 ? -3.603 10.691 5.333 1.00 96.88 557 LEU A C 1
ATOM 4496 O O . LEU A 1 557 ? -3.802 10.703 4.122 1.00 96.88 557 LEU A O 1
ATOM 4500 N N . HIS A 1 558 ? -3.504 11.820 6.042 1.00 95.44 558 HIS A N 1
ATOM 4501 C CA . HIS A 1 558 ? -3.600 13.163 5.458 1.00 95.44 558 HIS A CA 1
ATOM 4502 C C . HIS A 1 558 ? -2.473 13.424 4.453 1.00 95.44 558 HIS A C 1
ATOM 4504 O O . HIS A 1 558 ? -2.720 13.926 3.350 1.00 95.44 558 HIS A O 1
ATOM 4510 N N . ILE A 1 559 ? -1.241 13.030 4.800 1.00 94.38 559 ILE A N 1
ATOM 4511 C CA . ILE A 1 559 ? -0.095 13.146 3.892 1.00 94.38 559 ILE A CA 1
ATOM 4512 C C . ILE A 1 559 ? -0.269 12.186 2.707 1.00 94.38 559 ILE A C 1
ATOM 4514 O O . ILE A 1 559 ? -0.111 12.617 1.569 1.00 94.38 559 ILE A O 1
ATOM 4518 N N . LEU A 1 560 ? -0.670 10.926 2.935 1.00 94.94 560 LEU A N 1
ATOM 4519 C CA . LEU A 1 560 ? -0.926 9.958 1.857 1.00 94.94 560 LEU A CA 1
ATOM 4520 C C . LEU A 1 560 ? -1.982 10.465 0.858 1.00 94.94 560 LEU A C 1
ATOM 4522 O O . LEU A 1 560 ? -1.719 10.493 -0.342 1.00 94.94 560 LEU A O 1
ATOM 4526 N N . VAL A 1 561 ? -3.151 10.904 1.336 1.00 94.06 561 VAL A N 1
ATOM 4527 C CA . VAL A 1 561 ? -4.227 11.464 0.496 1.00 94.06 561 VAL A CA 1
ATOM 4528 C C . VAL A 1 561 ? -3.730 12.669 -0.307 1.00 94.06 561 VAL A C 1
ATOM 4530 O O . VAL A 1 561 ? -3.992 12.771 -1.504 1.00 94.06 561 VAL A O 1
ATOM 4533 N N . SER A 1 562 ? -2.947 13.548 0.316 1.00 92.38 562 SER A N 1
ATOM 4534 C CA . SER A 1 562 ? -2.409 14.736 -0.351 1.00 92.38 562 SER A CA 1
ATOM 4535 C C . SER A 1 562 ? -1.337 14.415 -1.398 1.00 92.38 562 SER A C 1
ATOM 4537 O O . SER A 1 562 ? -1.309 15.030 -2.460 1.00 92.38 562 SER A O 1
ATOM 4539 N N . GLU A 1 563 ? -0.473 13.435 -1.141 1.00 92.31 563 GLU A N 1
ATOM 4540 C CA . GLU A 1 563 ? 0.515 12.946 -2.111 1.00 92.31 563 GLU A CA 1
ATOM 4541 C C . GLU A 1 563 ? -0.168 12.269 -3.315 1.00 92.31 563 GLU A C 1
ATOM 4543 O O . GLU A 1 563 ? 0.277 12.439 -4.451 1.00 92.31 563 GLU A O 1
ATOM 4548 N N . LEU A 1 564 ? -1.288 11.567 -3.097 1.00 91.50 564 LEU A N 1
ATOM 4549 C CA . LEU A 1 564 ? -2.114 10.978 -4.160 1.00 91.50 564 LEU A CA 1
ATOM 4550 C C . LEU A 1 564 ? -2.765 12.057 -5.050 1.00 91.50 564 LEU A C 1
ATOM 4552 O O . LEU A 1 564 ? -2.738 11.929 -6.278 1.00 91.50 564 LEU A O 1
ATOM 4556 N N . GLU A 1 565 ? -3.283 13.140 -4.455 1.00 90.00 565 GLU A N 1
ATOM 4557 C CA . GLU A 1 565 ? -3.782 14.323 -5.178 1.00 90.00 565 GLU A CA 1
ATOM 4558 C C . GLU A 1 565 ? -2.664 14.994 -6.003 1.00 90.00 565 GLU A C 1
ATOM 4560 O O . GLU A 1 565 ? -2.821 15.205 -7.209 1.00 90.00 565 GLU A O 1
ATOM 4565 N N . ILE A 1 566 ? -1.500 15.255 -5.394 1.00 90.06 566 ILE A N 1
ATOM 4566 C CA . ILE A 1 566 ? -0.327 15.847 -6.068 1.00 90.06 566 ILE A CA 1
ATOM 4567 C C . ILE A 1 566 ? 0.127 14.972 -7.248 1.00 90.06 566 ILE A C 1
ATOM 4569 O O . ILE A 1 566 ? 0.382 15.482 -8.345 1.00 90.06 566 ILE A O 1
ATOM 4573 N N . GLN A 1 567 ? 0.161 13.646 -7.076 1.00 89.50 567 GLN A N 1
ATOM 4574 C CA . GLN A 1 567 ? 0.535 12.714 -8.142 1.00 89.50 567 GLN A CA 1
ATOM 4575 C C . GLN A 1 567 ? -0.467 12.714 -9.318 1.00 89.50 567 GLN A C 1
ATOM 4577 O O . GLN A 1 567 ? -0.125 12.271 -10.419 1.00 89.50 567 GLN A O 1
ATOM 4582 N N . MET A 1 568 ? -1.702 13.198 -9.140 1.00 87.38 568 MET A N 1
ATOM 4583 C CA . MET A 1 568 ? -2.615 13.412 -10.267 1.00 87.38 568 MET A CA 1
ATOM 4584 C C . MET A 1 568 ? -2.170 14.590 -11.139 1.00 87.38 568 MET A C 1
ATOM 4586 O O . MET A 1 568 ? -2.116 14.460 -12.363 1.00 87.38 568 MET A O 1
ATOM 4590 N N . GLY A 1 569 ? -1.770 15.703 -10.518 1.00 89.25 569 GLY A N 1
ATOM 4591 C CA . GLY A 1 569 ? -1.179 16.841 -11.225 1.00 89.25 569 GLY A CA 1
ATOM 4592 C C . GLY A 1 569 ? 0.087 16.442 -11.988 1.00 89.25 569 GLY A C 1
ATOM 4593 O O . GLY A 1 569 ? 0.203 16.718 -13.183 1.00 89.25 569 GLY A O 1
ATOM 4594 N N . VAL A 1 570 ? 0.994 15.702 -11.336 1.00 91.12 570 VAL A N 1
ATOM 4595 C CA . VAL A 1 570 ? 2.248 15.235 -11.956 1.00 91.12 570 VAL A CA 1
ATOM 4596 C C . VAL A 1 570 ? 1.995 14.319 -13.156 1.00 91.12 570 VAL A C 1
ATOM 4598 O O . VAL A 1 570 ? 2.569 14.555 -14.219 1.00 91.12 570 VAL A O 1
ATOM 4601 N N . ILE A 1 571 ? 1.132 13.297 -13.040 1.00 90.38 571 ILE A N 1
ATOM 4602 C CA . ILE A 1 571 ? 0.909 12.381 -14.172 1.00 90.38 571 ILE A CA 1
ATOM 4603 C C . ILE A 1 571 ? 0.222 13.088 -15.345 1.00 90.38 571 ILE A C 1
ATOM 4605 O O . ILE A 1 571 ? 0.513 12.778 -16.495 1.00 90.38 571 ILE A O 1
ATOM 4609 N N . ASN A 1 572 ? -0.666 14.051 -15.079 1.00 89.56 572 ASN A N 1
ATOM 4610 C CA . ASN A 1 572 ? -1.336 14.795 -16.140 1.00 89.56 572 ASN A CA 1
ATOM 4611 C C . ASN A 1 572 ? -0.377 15.779 -16.824 1.00 89.56 572 ASN A C 1
ATOM 4613 O O . ASN A 1 572 ? -0.395 15.860 -18.051 1.00 89.56 572 ASN A O 1
ATOM 4617 N N . LYS A 1 573 ? 0.554 16.403 -16.086 1.00 90.81 573 LYS A N 1
ATOM 4618 C CA . LYS A 1 573 ? 1.673 17.140 -16.694 1.00 90.81 573 LYS A CA 1
ATOM 4619 C C . LYS A 1 573 ? 2.522 16.232 -17.597 1.00 90.81 573 LYS A C 1
ATOM 4621 O O . LYS A 1 573 ? 2.771 16.597 -18.736 1.00 90.81 573 LYS A O 1
ATOM 4626 N N . LEU A 1 574 ? 2.887 15.030 -17.140 1.00 90.62 574 LEU A N 1
ATOM 4627 C CA . LEU A 1 574 ? 3.719 14.076 -17.898 1.00 90.62 574 LEU A CA 1
ATOM 4628 C C . LEU A 1 574 ? 3.001 13.429 -19.108 1.00 90.62 574 LEU A C 1
ATOM 4630 O O . LEU A 1 574 ? 3.645 12.900 -20.017 1.00 90.62 574 LEU A O 1
ATOM 4634 N N . LYS A 1 575 ? 1.661 13.446 -19.138 1.00 89.44 575 LYS A N 1
ATOM 4635 C CA . LYS A 1 575 ? 0.869 13.119 -20.340 1.00 89.44 575 LYS A CA 1
ATOM 4636 C C . LYS A 1 575 ? 0.939 14.247 -21.376 1.00 89.44 575 LYS A C 1
ATOM 4638 O O . LYS A 1 575 ? 1.040 13.954 -22.563 1.00 89.44 575 LYS A O 1
ATOM 4643 N N . LEU A 1 576 ? 0.861 15.499 -20.918 1.00 89.50 576 LEU A N 1
ATOM 4644 C CA . LEU A 1 576 ? 0.752 16.696 -21.760 1.00 89.50 576 LEU A CA 1
ATOM 4645 C C . LEU A 1 576 ? 2.102 17.277 -22.210 1.00 89.50 576 LEU A C 1
ATOM 4647 O O . LEU A 1 576 ? 2.139 17.957 -23.230 1.00 89.50 576 LEU A O 1
ATOM 4651 N N . SER A 1 577 ? 3.201 17.031 -21.489 1.00 88.81 577 SER A N 1
ATOM 4652 C CA . SER A 1 577 ? 4.525 17.517 -21.889 1.00 88.81 577 SER A CA 1
ATOM 4653 C C . SER A 1 577 ? 4.994 16.867 -23.189 1.00 88.81 577 SER A C 1
ATOM 4655 O O . SER A 1 577 ? 4.617 15.740 -23.523 1.00 88.81 577 SER A O 1
ATOM 4657 N N . GLU A 1 578 ? 5.799 17.583 -23.971 1.00 85.94 578 GLU A N 1
ATOM 4658 C CA . GLU A 1 578 ? 6.259 17.102 -25.274 1.00 85.94 578 GLU A CA 1
ATOM 4659 C C . GLU A 1 578 ? 7.204 15.894 -25.159 1.00 85.94 578 GLU A C 1
ATOM 4661 O O . GLU A 1 578 ? 7.798 15.608 -24.118 1.00 85.94 578 GLU A O 1
ATOM 4666 N N . SER A 1 579 ? 7.321 15.133 -26.247 1.00 85.50 579 SER A N 1
ATOM 4667 C CA . SER A 1 579 ? 8.318 14.062 -26.335 1.00 85.50 579 SER A CA 1
ATOM 4668 C C . SER A 1 579 ? 9.692 14.660 -26.642 1.00 85.50 579 SER A C 1
ATOM 4670 O O . SER A 1 579 ? 9.842 15.490 -27.536 1.00 85.50 579 SER A O 1
ATOM 4672 N N . VAL A 1 580 ? 10.707 14.235 -25.894 1.00 83.19 580 VAL A N 1
ATOM 4673 C CA . VAL A 1 580 ? 12.064 14.777 -25.981 1.00 83.19 580 VAL A CA 1
ATOM 4674 C C . VAL A 1 580 ? 12.720 14.321 -27.283 1.00 83.19 580 VAL A C 1
ATOM 4676 O O . VAL A 1 580 ? 13.021 13.138 -27.457 1.00 83.19 580 VAL A O 1
ATOM 4679 N N . ASN A 1 581 ? 12.970 15.273 -28.183 1.00 72.75 581 ASN A N 1
ATOM 4680 C CA . ASN A 1 581 ? 13.587 15.025 -29.491 1.00 72.75 581 ASN A CA 1
ATOM 4681 C C . ASN A 1 581 ? 15.085 15.392 -29.549 1.00 72.75 581 ASN A C 1
ATOM 4683 O O . ASN A 1 581 ? 15.778 14.966 -30.467 1.00 72.75 581 ASN A O 1
ATOM 4687 N N . GLY A 1 582 ? 15.595 16.162 -28.580 1.00 66.12 582 GLY A N 1
ATOM 4688 C CA . GLY A 1 582 ? 17.003 16.571 -28.503 1.00 66.12 582 GLY A CA 1
ATOM 4689 C C . GLY A 1 582 ? 17.865 15.648 -27.635 1.00 66.12 582 GLY A C 1
ATOM 4690 O O . GLY A 1 582 ? 17.386 15.075 -26.661 1.00 66.12 582 GLY A O 1
ATOM 4691 N N . THR A 1 583 ? 19.161 15.558 -27.943 1.00 63.50 583 THR A N 1
ATOM 4692 C CA . THR A 1 583 ? 20.154 14.720 -27.235 1.00 63.50 583 THR A CA 1
ATOM 4693 C C . THR A 1 583 ? 20.483 15.173 -25.810 1.00 63.50 583 THR A C 1
ATOM 4695 O O . THR A 1 583 ? 21.056 14.406 -25.043 1.00 63.50 583 THR A O 1
ATOM 4698 N N . ASN A 1 584 ? 20.167 16.422 -25.459 1.00 78.00 584 ASN A N 1
ATOM 4699 C CA . ASN A 1 584 ? 20.700 17.080 -24.259 1.00 78.00 584 ASN A CA 1
ATOM 4700 C C . ASN A 1 584 ? 19.758 17.016 -23.043 1.00 78.00 584 ASN A C 1
ATOM 4702 O O . ASN A 1 584 ? 20.123 17.486 -21.968 1.00 78.00 584 ASN A O 1
ATOM 4706 N N . VAL A 1 585 ? 18.557 16.450 -23.196 1.00 83.44 585 VAL A N 1
ATOM 4707 C CA . VAL A 1 585 ? 17.607 16.216 -22.099 1.00 83.44 585 VAL A CA 1
ATOM 4708 C C . VAL A 1 585 ? 17.455 14.702 -21.923 1.00 83.44 585 VAL A C 1
ATOM 4710 O O . VAL A 1 585 ? 17.136 14.021 -22.898 1.00 83.44 585 VAL A O 1
ATOM 4713 N N . PRO A 1 586 ? 17.683 14.144 -20.721 1.00 89.88 586 PRO A N 1
ATOM 4714 C CA . PRO A 1 586 ? 17.585 12.704 -20.507 1.00 89.88 586 PRO A CA 1
ATOM 4715 C C . PRO A 1 586 ? 16.144 12.211 -20.659 1.00 89.88 586 PRO A C 1
ATOM 4717 O O . PRO A 1 586 ? 15.217 12.812 -20.104 1.00 89.88 586 PRO A O 1
ATOM 4720 N N . LYS A 1 587 ? 15.949 11.084 -21.350 1.00 93.75 587 LYS A N 1
ATOM 4721 C CA . LYS A 1 587 ? 14.637 10.442 -21.457 1.00 93.75 587 LYS A CA 1
ATOM 4722 C C . LYS A 1 587 ? 14.419 9.445 -20.326 1.00 93.75 587 LYS A C 1
ATOM 4724 O O . LYS A 1 587 ? 15.363 8.835 -19.825 1.00 93.75 587 LYS A O 1
ATOM 4729 N N . ILE A 1 588 ? 13.156 9.205 -19.982 1.00 93.81 588 ILE A N 1
ATOM 4730 C CA . ILE A 1 588 ? 12.758 8.184 -18.997 1.00 93.81 588 ILE A CA 1
ATOM 4731 C C . ILE A 1 588 ? 13.347 6.799 -19.339 1.00 93.81 588 ILE A C 1
ATOM 4733 O O . ILE A 1 588 ? 13.859 6.114 -18.449 1.00 93.81 588 ILE A O 1
ATOM 4737 N N . ARG A 1 589 ? 13.373 6.421 -20.629 1.00 92.25 589 ARG A N 1
ATOM 4738 C CA . ARG A 1 589 ? 14.008 5.177 -21.114 1.00 92.25 589 ARG A CA 1
ATOM 4739 C C . ARG A 1 589 ? 15.499 5.046 -20.774 1.00 92.25 589 ARG A C 1
ATOM 4741 O O . ARG A 1 589 ? 15.965 3.929 -20.588 1.00 92.25 589 ARG A O 1
ATOM 4748 N N . ASP A 1 590 ? 16.230 6.155 -20.667 1.00 91.38 590 ASP A N 1
ATOM 4749 C CA . ASP A 1 590 ? 17.683 6.159 -20.435 1.00 91.38 590 ASP A CA 1
ATOM 4750 C C . ASP A 1 590 ? 18.039 6.066 -18.945 1.00 91.38 590 ASP A C 1
ATOM 4752 O O . ASP A 1 590 ? 19.219 5.989 -18.592 1.00 91.38 590 ASP A O 1
ATOM 4756 N N . TRP A 1 591 ? 17.029 6.162 -18.074 1.00 94.06 591 TRP A N 1
ATOM 4757 C CA . TRP A 1 591 ? 17.171 6.319 -16.630 1.00 94.06 591 TRP A CA 1
ATOM 4758 C C . TRP A 1 591 ? 16.527 5.208 -15.808 1.00 94.06 591 TRP A C 1
ATOM 4760 O O . TRP A 1 591 ? 17.001 4.949 -14.704 1.00 94.06 591 TRP A O 1
ATOM 4770 N N . ILE A 1 592 ? 15.479 4.552 -16.306 1.00 91.62 592 ILE A N 1
ATOM 4771 C CA . ILE A 1 592 ? 14.910 3.375 -15.640 1.00 91.62 592 ILE A CA 1
ATOM 4772 C C . ILE A 1 592 ? 16.004 2.319 -15.425 1.00 91.62 592 ILE A C 1
ATOM 4774 O O . ILE A 1 592 ? 16.843 2.082 -16.294 1.00 91.62 592 ILE A O 1
ATOM 4778 N N . TRP A 1 593 ? 15.991 1.681 -14.258 1.00 90.25 593 TRP A N 1
ATOM 4779 C CA . TRP A 1 593 ? 16.688 0.421 -14.015 1.00 90.25 593 TRP A CA 1
ATOM 4780 C C . TRP A 1 593 ? 15.650 -0.618 -13.604 1.00 90.25 593 TRP A C 1
ATOM 4782 O O . TRP A 1 593 ? 14.723 -0.316 -12.854 1.00 90.25 593 TRP A O 1
ATOM 4792 N N . VAL A 1 594 ? 15.782 -1.832 -14.124 1.00 84.75 594 VAL A N 1
ATOM 4793 C CA . VAL A 1 594 ? 14.892 -2.950 -13.814 1.00 84.75 594 VAL A CA 1
ATOM 4794 C C . VAL A 1 594 ? 15.764 -4.039 -13.188 1.00 84.75 594 VAL A C 1
ATOM 4796 O O . VAL A 1 594 ? 16.786 -4.363 -13.784 1.00 84.75 594 VAL A O 1
ATOM 4799 N N . PRO A 1 595 ? 15.419 -4.596 -12.014 1.00 75.88 595 PRO A N 1
ATOM 4800 C CA . PRO A 1 595 ? 16.226 -5.653 -11.407 1.00 75.88 595 PRO A CA 1
ATOM 4801 C C . PRO A 1 595 ? 16.191 -6.938 -12.250 1.00 75.88 595 PRO A C 1
ATOM 4803 O O . PRO A 1 595 ? 15.128 -7.544 -12.405 1.00 75.88 595 PRO A O 1
ATOM 4806 N N . ASP A 1 596 ? 17.351 -7.371 -12.754 1.00 67.56 596 ASP A N 1
ATOM 4807 C CA . ASP A 1 596 ? 17.472 -8.513 -13.680 1.00 67.56 596 ASP A CA 1
ATOM 4808 C C . ASP A 1 596 ? 17.086 -9.866 -13.043 1.00 67.56 596 ASP A C 1
ATOM 4810 O O . ASP A 1 596 ? 16.737 -10.829 -13.729 1.00 67.56 596 ASP A O 1
ATOM 4814 N N . SER A 1 597 ? 17.136 -9.975 -11.710 1.00 62.59 597 SER A N 1
ATOM 4815 C CA . SER A 1 597 ? 16.579 -11.120 -10.983 1.00 62.59 597 SER A CA 1
ATOM 4816 C C . SER A 1 597 ? 16.224 -10.785 -9.537 1.00 62.59 597 SER A C 1
ATOM 4818 O O . SER A 1 597 ? 16.863 -9.946 -8.905 1.00 62.59 597 SER A O 1
ATOM 4820 N N . VAL A 1 598 ? 15.239 -11.504 -8.990 1.00 51.19 598 VAL A N 1
ATOM 4821 C CA . VAL A 1 598 ? 14.908 -11.466 -7.550 1.00 51.19 598 VAL A CA 1
ATOM 4822 C C . VAL A 1 598 ? 15.992 -12.181 -6.738 1.00 51.19 598 VAL A C 1
ATOM 4824 O O . VAL A 1 598 ? 16.412 -11.707 -5.688 1.00 51.19 598 VAL A O 1
ATOM 4827 N N . SER A 1 599 ? 16.538 -13.259 -7.301 1.00 52.88 599 SER A N 1
ATOM 4828 C CA . SER A 1 599 ? 17.619 -14.075 -6.738 1.00 52.88 599 SER A CA 1
ATOM 4829 C C . SER A 1 599 ? 18.980 -13.372 -6.597 1.00 52.88 599 SER A C 1
ATOM 4831 O O . SER A 1 599 ? 19.942 -14.002 -6.166 1.00 52.88 599 SER A O 1
ATOM 4833 N N . ALA A 1 600 ? 19.084 -12.096 -6.984 1.00 53.03 600 ALA A N 1
ATOM 4834 C CA . ALA A 1 600 ? 20.226 -11.232 -6.674 1.00 53.03 600 ALA A CA 1
ATOM 4835 C C . ALA A 1 600 ? 20.052 -10.456 -5.351 1.00 53.03 600 ALA A C 1
ATOM 4837 O O . ALA A 1 600 ? 21.026 -9.908 -4.843 1.00 53.03 600 ALA A O 1
ATOM 4838 N N . TRP A 1 601 ? 18.825 -10.389 -4.822 1.00 60.22 601 TRP A N 1
ATOM 4839 C CA . TRP A 1 601 ? 18.484 -9.758 -3.542 1.00 60.22 601 TRP A CA 1
ATOM 4840 C C . TRP A 1 601 ? 18.274 -10.826 -2.460 1.00 60.22 601 TRP A C 1
ATOM 4842 O O . TRP A 1 601 ? 18.659 -10.624 -1.316 1.00 60.22 601 TRP A O 1
ATOM 4852 N N . GLU A 1 602 ? 17.714 -11.985 -2.832 1.00 50.81 602 GLU A N 1
ATOM 4853 C CA . GLU A 1 602 ? 17.511 -13.141 -1.947 1.00 50.81 602 GLU A CA 1
ATOM 4854 C C . GLU A 1 602 ? 18.844 -13.627 -1.339 1.00 50.81 602 GLU A C 1
ATOM 4856 O O . GLU A 1 602 ? 19.598 -14.388 -1.957 1.00 50.81 602 GLU A O 1
ATOM 4861 N N . CYS A 1 603 ? 19.133 -13.205 -0.103 1.00 44.19 603 CYS A N 1
ATOM 4862 C CA . CYS A 1 603 ? 20.276 -13.696 0.661 1.00 44.19 603 CYS A CA 1
ATOM 4863 C C . CYS A 1 603 ? 20.134 -15.208 0.894 1.00 44.19 603 CYS A C 1
ATOM 4865 O O . CYS A 1 603 ? 19.192 -15.678 1.538 1.00 44.19 603 CYS A O 1
ATOM 4867 N N . LYS A 1 604 ? 21.093 -15.986 0.383 1.00 42.75 604 LYS A N 1
ATOM 4868 C CA . LYS A 1 604 ? 21.191 -17.423 0.658 1.00 42.75 604 LYS A CA 1
ATOM 4869 C C . LYS A 1 604 ? 21.808 -17.648 2.035 1.00 42.75 604 LYS A C 1
ATOM 4871 O O . LYS A 1 604 ? 23.000 -17.936 2.147 1.00 42.75 604 LYS A O 1
ATOM 4876 N N . GLU A 1 605 ? 20.980 -17.544 3.069 1.00 40.94 605 GLU A N 1
ATOM 4877 C CA . GLU A 1 605 ? 21.264 -18.184 4.354 1.00 40.94 605 GLU A CA 1
ATOM 4878 C C . GLU A 1 605 ? 21.419 -19.702 4.113 1.00 40.94 605 GLU A C 1
ATOM 4880 O O . GLU A 1 605 ? 20.474 -20.360 3.670 1.00 40.94 605 GLU A O 1
ATOM 4885 N N . ASN A 1 606 ? 22.633 -20.225 4.336 1.00 34.72 606 ASN A N 1
ATOM 4886 C CA . ASN A 1 606 ? 22.972 -21.658 4.279 1.00 34.72 606 ASN A CA 1
ATOM 4887 C C . ASN A 1 606 ? 22.809 -22.312 5.658 1.00 34.72 606 ASN A C 1
ATOM 4889 O O . ASN A 1 606 ? 23.231 -21.664 6.643 1.00 34.72 606 ASN A O 1
#

Nearest PDB structures (foldseek):
  2dl1-assembly1_A  TM=2.923E-01  e=3.991E+00  Homo sapiens

Foldseek 3Di:
DQDVQLLVCLVPDDLVCPALVSSLVSLPVVPPDDDSVVSLVNLLVSLVCQLDDPPPHDPVSNVSSVVCNVCVVVRCPVVVVVVVVVVVPPPDDPPPDDDDDDDDDDDDDDDDDDDDDDDDDDDDDDDDDDDDDDDDDDDDDDDDDDDDDDDDDDDDDDDDDDDDDDDDDDDDDDDDDDDDDDDDDDDDDDDDDDDDDDDDDDDDDDDDDDDDDDDDDDDDDDDDDDDDDDDDDDDDDDDDDDDDDDDYDDDDDDDDDDDDDDDDDDDDDDDDDDDPDPPDPPPPDDLKAQFADPLLCVVCVVQEAFDADPRRGGDFDPPPPQPCLDDDPQLLVLLVQLLPDDLVCNLVSLVDDTPPPQDPLNVLLSQLVSQLSVLQSVCQVVHFFDQPDWQLCCCVSFVCSNVVSVCVSPVQKDKDADFAFAPLLVVVCVVQVQFADDTGGAGMFIAGNVPRATQEGEHEQITQPDRDSVSSNVRSLVQVLSQLSRLCSLCVVQQQFFPVLQQLAWRWYWYGGRQKIWIKIKGQDWASHIYIHTNAMFGGGGHSVCSSSCSRVSSRVSVVSVSVVVNVVSSVCSVPDDGDPDPPGDGNNRRRDHPSYPVSSPDPPD

Secondary structure (DSSP, 8-state):
---HHHHTHHHHS-GGG--HHHHHHHHHHHSTT--HHHHHHHHHHHHHHHHH-SSSS-HHHHHHHHHHHHTHHHHTHHHHHHHHHHHH--------------------------PPPPPPP--------------------------------------------------------------------------------------------------PPP------------------------------------------------PPPPPPPSSS------S-S-B--HHHHHHHTTTEE--B-TTSBB---SSS-----PPPHHHHHHHHHHHTS-HHHHHHHHTPPPPTT--HHHHHHHHHHHHHHHHHHHHGGGSSPPSS--HHHHIIIIIHHHHHHHHHH-TTEEEEEEEEE-HHHHHHHHH-TTSB-PPPEEEEEEEETTTTEEEEEEEEES-TT---TTHHHHHHHHHHHHHHHHHHHHHGGGTTSBHHHHTT-EEEEEEEETTEEEEEEEEEEETTEEEEEEEEEEE--SSGGGGGGHHHHHHHHHHHHHHHHHHHHHHHHHHHSPP--STTS-BGGGT----SBGGGTS----

Organism: NCBI:txid1348616

Solvent-accessible surface area (backbone atoms only — not comparable to full-atom values): 39198 Å² total; per-residue (Å²): 130,88,59,71,90,63,54,47,58,77,66,77,51,63,81,84,60,72,39,56,62,56,51,50,52,53,48,49,71,72,47,78,86,62,55,70,66,66,48,53,55,45,53,57,50,53,35,51,45,50,44,69,48,81,84,84,56,55,71,66,59,24,48,50,30,43,56,48,61,76,41,37,76,63,55,54,44,65,58,56,51,57,48,52,62,56,64,69,61,66,77,72,82,80,77,80,76,81,75,92,78,81,85,81,86,88,86,89,84,82,86,83,80,83,84,74,89,79,84,83,84,86,92,78,89,88,80,91,82,89,82,89,86,83,87,79,88,83,88,89,87,82,87,87,82,86,85,82,90,83,82,91,81,91,82,85,88,85,81,88,83,90,81,88,80,87,76,92,80,82,90,77,92,82,83,84,80,88,83,92,84,90,82,89,87,88,78,90,85,87,86,87,80,88,84,86,88,84,83,86,88,89,85,82,89,80,82,88,82,90,86,81,89,81,88,85,83,88,82,85,86,79,89,81,89,78,88,86,87,82,90,88,83,87,82,82,88,84,89,85,88,82,91,83,82,89,79,86,79,89,86,80,84,89,86,87,85,92,87,85,90,86,88,84,95,74,86,83,78,81,76,78,78,82,75,83,75,85,78,81,81,78,72,78,82,66,97,47,60,55,27,40,52,67,66,38,50,68,60,39,61,80,36,38,50,62,50,58,50,102,75,29,34,59,41,63,59,87,81,56,80,71,82,79,62,65,68,51,70,71,56,47,53,53,46,54,56,31,51,70,43,54,86,87,45,30,71,62,44,61,71,52,77,78,64,94,84,58,48,75,67,51,52,52,53,46,54,30,51,45,50,42,53,50,51,50,53,60,67,36,64,88,41,68,52,77,47,88,44,57,32,74,55,42,42,60,75,62,49,46,53,57,55,49,28,47,34,76,74,42,77,57,38,47,77,48,68,60,68,41,71,46,63,39,49,55,54,48,44,70,76,39,72,86,36,54,67,82,79,57,56,36,45,26,40,34,25,32,60,96,71,74,40,57,43,32,43,30,42,62,27,44,10,45,73,54,53,47,75,63,55,34,19,56,48,40,50,48,55,52,54,50,34,51,36,24,41,51,56,58,47,64,83,39,36,49,25,53,34,75,69,45,42,69,45,66,17,33,39,37,42,30,27,30,50,26,41,36,39,30,41,33,27,47,70,49,73,42,21,32,33,49,44,45,75,45,64,26,50,59,58,50,34,77,90,40,43,52,37,47,56,44,40,50,51,46,50,46,40,51,56,49,52,55,55,52,40,49,56,47,53,53,48,63,68,71,52,69,69,63,84,58,93,88,56,62,32,30,63,77,23,67,68,75,82,63,37,53,74,78,51,59,76,80,83,126

Sequence (606 aa):
MSIPALLDFYRDNIIDDWTCPNVVDFYRTKVKKKKLKELIDLIHKDLREVANSDPGFDVTRKKKAREILDNWKSWTASVKNFKKDLEQVKIDRLQINQLSTGDGTTYNNCHIISELPKYNDASRTDSEDKILEKPTKNDGANKNADILEGECSTRKLRDTISIDYNHNLSETYFSDSDHESDKRKQSELDDESDYEASNSPTSSDSNNQQKKRKINKGKQPKSKIRMKRDNRSASSLNSISNNVTISQDSSNQEQLPTVIVTNPTTRITRTPSPRPNIDNANIQITPQKSVLFKDSVTYLQNHIKMNVNNQGMIIKDNRAPNASVDISNIIRNWLVKILSSTKEEFKKAIMTPLTSEASQKDKKFREICEFILYDFYFTTKGGPLKRNVGERTYIVERIVPIFKAIQSIYEEIKFHWIEIELNCMKEIKKLHPDFNLTINQADGLGIRNSSNKAILFIEVSGGPESSDLKHAKEDSEKLLKEAIFGLVSILRNHMDKSAEESKHLYTFMIQSIGDRITFSKLCLANKHIYSVLQIKSAILPFEFNDVADYLEVFELLHILVSELEIQMGVINKLKLSESVNGTNVPKIRDWIWVPDSVSAWECKEN

Mean predicted aligned error: 20.67 Å

pLDDT: mean 70.31, std 28.39, range [24.31, 98.38]